Protein AF-0000000085142928 (afdb_homodimer)

Foldseek 3Di:
DKDWWWFWKLAFAPDHIFIAIKIGDAAAAQKFKWQWFKFWQDVLQVCVSNQNPHGPPGELETFLTWTFTCHDYPPQDPDDGGFIWQFALQQFPCDDPCNVVVLSLPGPVHDWGPDFMAGPVRHTHHYRSRWRRLISMTMTRSSRTAGAPDQDDSLSRQLLSNLRFQLLLQLLLQCPVQVAAAAFAEEEEDQALSRLSVQLSNVLRHHDAYEYEELDPVSQVLSVVRHHPHYHNCVVDPPLQVQCVSVVNFAGLEYEYAAAAQVSQVSSLNRHGQLHEYEYSHHHDPPGDHDDDVVSVVRRHHYYYYTDSSSDDCNPVSRVVSVCVVVVSGVSSSLAPEEDASRCSSVQSVVVVVSNHNIYMYGD/DKDWWWFWKLAFAPDHIFIAIKIGDAAAAQKFKWQWFKFWQDVLQVCVNNQNPHGPPGELETFLTWTFTCHYYPPDDPDDGGFIWQFALQQFPCPDPCNVVVLSLPGPVHDWGPDFMAGPVRHTHHYRSRWRRLMSMTMTRSSRTAGAPDQDDSLSRQLLSNLRFQLLLQLLLQCPVQVAAAQFAEEEEDQALSRLSVQLSNVLRHHDAYEYEELDPVSQVLSVVNHHPHYHNCVVDPVLQVQCVSVVNFAGLEYEYAAAAQVSQVSSLNRHGQLHEYEYSHHHDPPGDHDDDVVSVVRRHHYYYYTDSSSDDCNPVSRVVSVCVVVVSGVSSSLAPEEDASRCSSVVVVVVVVSNHNIYMYGD

InterPro domains:
  IPR002328 Alcohol dehydrogenase, zinc-type, conserved site [PS00059] (62-76)
  IPR011032 GroES-like superfamily [SSF50129] (3-189)
  IPR011032 GroES-like superfamily [SSF50129] (314-363)
  IPR013149 Alcohol dehydrogenase-like, C-terminal [PF00107] (193-322)
  IPR013154 Alcohol dehydrogenase-like, N-terminal [PF08240] (28-148)
  IPR017816 S-(hydroxymethyl)mycothiol dehydrogenase [TIGR03451] (5-364)
  IPR020843 Enoylreductase domain [SM00829] (17-364)
  IPR036291 NAD(P)-binding domain superfamily [SSF51735] (159-326)

Sequence (728 aa):
MSQKVRGVVAMAKDAPVTVETIVIPDPGPGEAVVDIKTCGVCHTDLHYQQGGIGDEYPYLLGHEATGVVSAIGEGVDHVMVGDTVILNWRAVCGECRACRKGEPKYCFNTHNATQKMTLEDGTELSPALGIGAFADKTLVHAKQCTKVDGVDTPEEQAAVGLLGCGIMAGIGAAINTGEVKLGESVAVIGCGGVGVAAIAGAKLAGATTIIAVDIDAKKLAKAEELGATHTVNSKDEDPVEAIRAATGGFGADVVIEAVGRPETYEQAFYARDLAGRVVLVGVPTPGMELKLPLLEVFGRGGALKSSWYGDCLPERDFPMLVDQYRLGRLPLDEFVTETIALDEVNEAFETMKSGDVLRSVVVLMSQKVRGVVAMAKDAPVTVETIVIPDPGPGEAVVDIKTCGVCHTDLHYQQGGIGDEYPYLLGHEATGVVSAIGEGVDHVMVGDTVILNWRAVCGECRACRKGEPKYCFNTHNATQKMTLEDGTELSPALGIGAFADKTLVHAKQCTKVDGVDTPEEQAAVGLLGCGIMAGIGAAINTGEVKLGESVAVIGCGGVGVAAIAGAKLAGATTIIAVDIDAKKLAKAEELGATHTVNSKDEDPVEAIRAATGGFGADVVIEAVGRPETYEQAFYARDLAGRVVLVGVPTPGMELKLPLLEVFGRGGALKSSWYGDCLPERDFPMLVDQYRLGRLPLDEFVTETIALDEVNEAFETMKSGDVLRSVVVL

Secondary structure (DSSP, 8-state):
--EEEEEEEE-STTPPPEEEEEEEPPP-TTEEEEEEEEEEE-HHHHHHHHTSS---PSEE---EEEEEEEEE-TT--S--TT-EEEE-S----SSSHHHHTT-GGG-------SS--EETTSPBPEEGGGT--SBSEEEEEGGGEEE--S--SHHHHHHHHGGGTHHHHHHHIIIIIS---TT-EEEEE--SHHHHHHHHHHHHTT-SEEEEEES-HHHHHHHHHHT-SEEEETTTS-HHHHHHHHTTTS-EEEEEE-S--HHHHHHHHHHEEEEEEEEE-SPPPTT-EEEEEHHHHHHH-SEEEE-SGGG--HHHHHHHHHHHHHTTSS-GGGGEEEEE-GGGHHHHHHHHHHT--SEEEEE-/--EEEEEEEE-STTPPPEEEEEEEPPP-TTEEEEEEEEEEE-HHHHHHHHTSS---PSEE---EEEEEEEEE-TT--S--TT-EEEE-S----SSSHHHHTT-GGG-------SS--EETTSPBPEEGGGT--SBSEEEEEGGGEEE--S--SHHHHHHHHGGGTHHHHHHHIIIIIS---TT-EEEEE--SHHHHHHHHHHHHTT-SEEEEEES-HHHHHHHHHHT-SEEEETTTS-HHHHHHHHTTTS-EEEEEE-S--HHHHHHHHHHEEEEEEEEE-SPPPTT-EEEEEHHHHHHH-SEEEE-SGGG--HHHHHHHHHHHHHTTSS-GGGGEEEEE-GGGHHHHHHHHHHT--SEEEEE-

pLDDT: mean 96.92, std 2.8, range [78.06, 98.94]

Organism: Micrococcus luteus (strain ATCC 4698 / DSM 20030 / JCM 1464 / CCM 169 / CCUG 5858 / IAM 1056 / NBRC 3333 / NCIMB 9278 / NCTC 2665 / VKM Ac-2230) (NCBI:txid465515)

Solvent-accessible surface area (backbone atoms only — not comparable to full-atom values): 34871 Å² total; per-residue (Å²): 119,65,42,79,38,53,27,32,30,24,66,40,71,68,39,78,61,42,76,38,61,29,35,39,61,63,45,48,75,42,14,22,27,30,39,32,37,19,22,31,62,51,72,66,45,53,33,50,29,56,42,71,77,51,83,62,60,30,27,26,30,27,47,15,18,15,27,30,30,69,40,69,15,53,90,53,74,92,67,52,69,69,40,40,24,34,32,41,64,64,11,60,64,70,69,47,71,38,28,70,70,70,39,49,49,65,38,81,64,40,56,47,39,87,72,66,41,20,36,81,88,61,51,61,43,34,38,34,76,46,39,16,36,40,22,52,49,31,59,24,19,41,65,20,49,35,68,49,79,93,64,84,46,70,66,49,32,50,22,58,7,34,51,28,40,57,40,28,24,12,22,18,30,23,45,56,57,54,50,53,45,71,63,34,31,36,32,31,38,29,45,51,49,39,19,33,24,21,37,34,22,32,43,62,41,37,34,67,45,28,34,34,29,30,74,47,67,68,37,41,54,51,28,41,73,47,46,27,70,41,72,42,49,49,76,79,42,61,54,39,61,51,44,11,60,76,41,82,63,57,17,19,46,29,17,36,25,39,64,31,44,53,70,56,45,51,40,31,64,69,17,20,20,83,49,15,32,32,27,38,56,22,71,40,54,86,88,43,58,33,77,45,51,38,39,54,53,47,73,39,34,29,32,46,30,24,29,61,61,4,52,44,41,58,82,64,47,49,46,54,50,50,52,37,32,74,72,69,65,39,72,45,58,75,42,55,62,43,76,39,47,74,86,40,52,63,58,48,58,55,46,53,71,69,62,82,49,60,22,45,28,30,53,100,118,66,41,81,39,52,27,32,30,22,64,39,71,68,40,78,62,42,78,39,61,28,33,39,60,63,46,47,75,43,15,22,27,29,39,31,38,19,23,32,61,51,71,67,45,54,33,50,31,55,42,71,76,51,82,62,60,29,27,26,30,26,46,14,18,15,26,31,29,69,40,66,15,54,89,53,74,92,67,51,70,67,40,40,24,35,31,41,63,64,10,59,64,70,70,48,70,36,28,70,72,69,40,48,48,64,38,81,64,40,56,50,39,86,72,67,40,18,36,80,89,60,51,62,42,34,39,34,77,45,39,16,36,41,22,52,48,30,59,24,21,41,64,20,49,33,67,50,78,94,64,83,45,72,66,49,33,47,24,58,6,36,51,27,41,56,42,29,23,12,23,18,29,23,44,56,59,53,50,52,44,70,64,35,32,36,31,30,38,29,46,51,49,37,21,34,24,22,37,34,21,31,41,63,39,37,34,66,45,28,34,35,30,30,72,47,68,69,39,41,53,52,30,42,76,46,46,27,70,40,71,41,49,50,77,78,42,63,56,38,62,52,44,11,59,77,42,82,62,56,17,19,45,30,16,38,26,40,63,32,44,52,71,56,44,52,40,32,64,69,19,22,19,82,49,18,32,33,27,37,56,22,70,40,54,86,87,43,59,34,75,45,52,40,40,55,54,48,72,37,34,30,32,45,31,23,28,60,61,3,52,45,40,59,83,64,48,50,45,54,51,51,51,37,32,75,73,68,65,39,73,46,58,73,42,55,63,44,76,41,48,74,85,40,53,65,59,48,55,56,45,52,72,69,62,82,50,59,22,44,28,31,53,100

Nearest PDB structures (foldseek):
  1cdo-assembly1_B  TM=9.249E-01  e=1.966E-36  Gadus morhua callarias
  7f3p-assembly1_D  TM=8.372E-01  e=2.432E-26  Thermoanaerobacter brockii
  1ped-assembly1_D  TM=8.287E-01  e=3.090E-25  Clostridium beijerinckii
  1ykf-assembly1_C  TM=8.178E-01  e=3.477E-24  Thermoanaerobacter brockii
  2dph-assembly1_A  TM=8.142E-01  e=4.157E-23  Pseudomonas putida

Structure (mmCIF, N/CA/C/O backbone):
data_AF-0000000085142928-model_v1
#
loop_
_entity.id
_entity.type
_entity.pdbx_description
1 polymer 'Zn-dependent alcohol dehydrogenase, class III'
#
loop_
_atom_site.group_PDB
_atom_site.id
_atom_site.type_symbol
_atom_site.label_atom_id
_atom_site.label_alt_id
_atom_site.label_comp_id
_atom_site.label_asym_id
_atom_site.label_entity_id
_atom_site.label_seq_id
_atom_site.pdbx_PDB_ins_code
_atom_site.Cartn_x
_atom_site.Cartn_y
_atom_site.Cartn_z
_atom_site.occupancy
_atom_site.B_iso_or_equiv
_atom_site.auth_seq_id
_atom_site.auth_comp_id
_atom_site.auth_asym_id
_atom_site.auth_atom_id
_atom_site.pdbx_PDB_model_num
ATOM 1 N N . MET A 1 1 ? -19.109 36.875 27.875 1 79.75 1 MET A N 1
ATOM 2 C CA . MET A 1 1 ? -19.094 38.062 27.016 1 79.75 1 MET A CA 1
ATOM 3 C C . MET A 1 1 ? -18.047 37.906 25.922 1 79.75 1 MET A C 1
ATOM 5 O O . MET A 1 1 ? -16.969 37.375 26.141 1 79.75 1 MET A O 1
ATOM 9 N N . SER A 1 2 ? -18.406 38.219 24.734 1 91.06 2 SER A N 1
ATOM 10 C CA . SER A 1 2 ? -17.484 38.156 23.609 1 91.06 2 SER A CA 1
ATOM 11 C C . SER A 1 2 ? -16.188 38.906 23.922 1 91.06 2 SER A C 1
ATOM 13 O O . SER A 1 2 ? -16.172 39.781 24.781 1 91.06 2 SER A O 1
ATOM 15 N N . GLN A 1 3 ? -15.133 38.406 23.359 1 97 3 GLN A N 1
ATOM 16 C CA . GLN A 1 3 ? -13.828 39.031 23.562 1 97 3 GLN A CA 1
ATOM 17 C C . GLN A 1 3 ? -13.281 39.594 22.25 1 97 3 GLN A C 1
ATOM 19 O O . GLN A 1 3 ? -13.555 39.062 21.172 1 97 3 GLN A O 1
ATOM 24 N N . LYS A 1 4 ? -12.594 40.781 22.438 1 98.31 4 LYS A N 1
ATOM 25 C CA . LYS A 1 4 ? -11.883 41.375 21.312 1 98.31 4 LYS A CA 1
ATOM 26 C C . LYS A 1 4 ? -10.383 41.125 21.406 1 98.31 4 LYS A C 1
ATOM 28 O O . LYS A 1 4 ? -9.766 41.406 22.438 1 98.31 4 LYS A O 1
ATOM 33 N N . VAL A 1 5 ? -9.828 40.562 20.344 1 98.44 5 VAL A N 1
ATOM 34 C CA . VAL A 1 5 ? -8.406 40.25 20.375 1 98.44 5 VAL A CA 1
ATOM 35 C C . VAL A 1 5 ? -7.789 40.531 19 1 98.44 5 VAL A C 1
ATOM 37 O O . VAL A 1 5 ? -8.508 40.781 18.031 1 98.44 5 VAL A O 1
ATOM 40 N N . ARG A 1 6 ? -6.402 40.5 18.906 1 98.5 6 ARG A N 1
ATOM 41 C CA . ARG A 1 6 ? -5.707 40.688 17.625 1 98.5 6 ARG A CA 1
ATOM 42 C C . ARG A 1 6 ? -5.695 39.375 16.844 1 98.5 6 ARG A C 1
ATOM 44 O O . ARG A 1 6 ? -5.555 38.281 17.406 1 98.5 6 ARG A O 1
ATOM 51 N N . GLY A 1 7 ? -5.91 39.469 15.578 1 98.69 7 GLY A N 1
ATOM 52 C CA . GLY A 1 7 ? -5.758 38.344 14.664 1 98.69 7 GLY A CA 1
ATOM 53 C C . GLY A 1 7 ? -5.234 38.75 13.305 1 98.69 7 GLY A C 1
ATOM 54 O O . GLY A 1 7 ? -5.461 39.875 12.859 1 98.69 7 GLY A O 1
ATOM 55 N N . VAL A 1 8 ? -4.508 37.875 12.672 1 98.81 8 VAL A N 1
ATOM 56 C CA . VAL A 1 8 ? -3.986 38.125 11.328 1 98.81 8 VAL A CA 1
ATOM 57 C C . VAL A 1 8 ? -5.004 37.688 10.289 1 98.81 8 VAL A C 1
ATOM 59 O O . VAL A 1 8 ? -5.34 36.5 10.211 1 98.81 8 VAL A O 1
ATOM 62 N N . VAL A 1 9 ? -5.438 38.562 9.445 1 98.81 9 VAL A N 1
ATOM 63 C CA . VAL A 1 9 ? -6.547 38.344 8.531 1 98.81 9 VAL A CA 1
ATOM 64 C C . VAL A 1 9 ? -6.105 38.625 7.098 1 98.81 9 VAL A C 1
ATOM 66 O O . VAL A 1 9 ? -5.457 39.625 6.832 1 98.81 9 VAL A O 1
ATOM 69 N N . ALA A 1 10 ? -6.289 37.656 6.219 1 98.69 10 ALA A N 1
ATOM 70 C CA . ALA A 1 10 ? -6.242 37.906 4.785 1 98.69 10 ALA A CA 1
ATOM 71 C C . ALA A 1 10 ? -7.582 38.438 4.277 1 98.69 10 ALA A C 1
ATOM 73 O O . ALA A 1 10 ? -8.539 37.688 4.125 1 98.69 10 ALA A O 1
ATOM 74 N N . MET A 1 11 ? -7.605 39.719 3.949 1 98.38 11 MET A N 1
ATOM 75 C CA . MET A 1 11 ? -8.859 40.406 3.635 1 98.38 11 MET A CA 1
ATOM 76 C C . MET A 1 11 ? -9.312 40.062 2.213 1 98.38 11 MET A C 1
ATOM 78 O O . MET A 1 11 ? -10.508 40.062 1.925 1 98.38 11 MET A O 1
ATOM 82 N N . ALA A 1 12 ? -8.359 39.875 1.344 1 97.94 12 ALA A N 1
ATOM 83 C CA . ALA A 1 12 ? -8.641 39.625 -0.065 1 97.94 12 ALA A CA 1
ATOM 84 C C . ALA A 1 12 ? -7.52 38.812 -0.699 1 97.94 12 ALA A C 1
ATOM 86 O O . ALA A 1 12 ? -6.398 38.75 -0.182 1 97.94 12 ALA A O 1
ATOM 87 N N . LYS A 1 13 ? -7.875 38.188 -1.769 1 97.75 13 LYS A N 1
ATOM 88 C CA . LYS A 1 13 ? -6.914 37.406 -2.516 1 97.75 13 LYS A CA 1
ATOM 89 C C . LYS A 1 13 ? -5.645 38.188 -2.807 1 97.75 13 LYS A C 1
ATOM 91 O O . LYS A 1 13 ? -5.711 39.344 -3.273 1 97.75 13 LYS A O 1
ATOM 96 N N . ASP A 1 14 ? -4.547 37.719 -2.523 1 96.88 14 ASP A N 1
ATOM 97 C CA . ASP A 1 14 ? -3.209 38.188 -2.844 1 96.88 14 ASP A CA 1
ATOM 98 C C . ASP A 1 14 ? -2.879 39.469 -2.062 1 96.88 14 ASP A C 1
ATOM 100 O O . ASP A 1 14 ? -1.793 40.031 -2.213 1 96.88 14 ASP A O 1
ATOM 104 N N . ALA A 1 15 ? -3.736 39.906 -1.214 1 97.38 15 ALA A N 1
ATOM 105 C CA . ALA A 1 15 ? -3.449 41.094 -0.4 1 97.38 15 ALA A CA 1
ATOM 106 C C . ALA A 1 15 ? -2.586 40.75 0.805 1 97.38 15 ALA A C 1
ATOM 108 O O . ALA A 1 15 ? -2.736 39.656 1.383 1 97.38 15 ALA A O 1
ATOM 109 N N . PRO A 1 16 ? -1.665 41.656 1.088 1 97.81 16 PRO A N 1
ATOM 110 C CA . PRO A 1 16 ? -0.949 41.406 2.342 1 97.81 16 PRO A CA 1
ATOM 111 C C . PRO A 1 16 ? -1.888 41.219 3.531 1 97.81 16 PRO A C 1
ATOM 113 O O . PRO A 1 16 ? -2.934 41.875 3.602 1 97.81 16 PRO A O 1
ATOM 116 N N . VAL A 1 17 ? -1.474 40.375 4.438 1 98.56 17 VAL A N 1
ATOM 117 C CA . VAL A 1 17 ? -2.312 40.156 5.609 1 98.56 17 VAL A CA 1
ATOM 118 C C . VAL A 1 17 ? -2.209 41.344 6.562 1 98.56 17 VAL A C 1
ATOM 120 O O . VAL A 1 17 ? -1.212 42.062 6.551 1 98.56 17 VAL A O 1
ATOM 123 N N . THR A 1 18 ? -3.213 41.562 7.32 1 98.56 18 THR A N 1
ATOM 124 C CA . THR A 1 18 ? -3.254 42.656 8.281 1 98.56 18 THR A CA 1
ATOM 125 C C . THR A 1 18 ? -3.625 42.125 9.672 1 98.56 18 THR A C 1
ATOM 127 O O . THR A 1 18 ? -4.273 41.094 9.797 1 98.56 18 THR A O 1
ATOM 130 N N . VAL A 1 19 ? -3.129 42.812 10.68 1 98.62 19 VAL A N 1
ATOM 131 C CA . VAL A 1 19 ? -3.582 42.531 12.047 1 98.62 19 VAL A CA 1
ATOM 132 C C . VAL A 1 19 ? -4.871 43.312 12.312 1 98.62 19 VAL A C 1
ATOM 134 O O . VAL A 1 19 ? -4.895 44.562 12.211 1 98.62 19 VAL A O 1
ATOM 137 N N . GLU A 1 20 ? -5.871 42.594 12.586 1 98.62 20 GLU A N 1
ATOM 138 C CA . GLU A 1 20 ? -7.18 43.188 12.852 1 98.62 20 GLU A CA 1
ATOM 139 C C . GLU A 1 20 ? -7.668 42.844 14.258 1 98.62 20 GLU A C 1
ATOM 141 O O . GLU A 1 20 ? -7.168 41.906 14.883 1 98.62 20 GLU A O 1
ATOM 146 N N . THR A 1 21 ? -8.586 43.688 14.695 1 98.69 21 THR A N 1
ATOM 147 C CA . THR A 1 21 ? -9.328 43.281 15.891 1 98.69 21 THR A CA 1
ATOM 148 C C . THR A 1 21 ? -10.469 42.344 15.539 1 98.69 21 THR A C 1
ATOM 150 O O . THR A 1 21 ? -11.336 42.688 14.727 1 98.69 21 THR A O 1
ATOM 153 N N . ILE A 1 22 ? -10.422 41.188 16.141 1 98.5 22 ILE A N 1
ATOM 154 C CA . ILE A 1 22 ? -11.477 40.219 15.852 1 98.5 22 ILE A CA 1
ATOM 155 C C . ILE A 1 22 ? -12.297 39.938 17.109 1 98.5 22 ILE A C 1
ATOM 15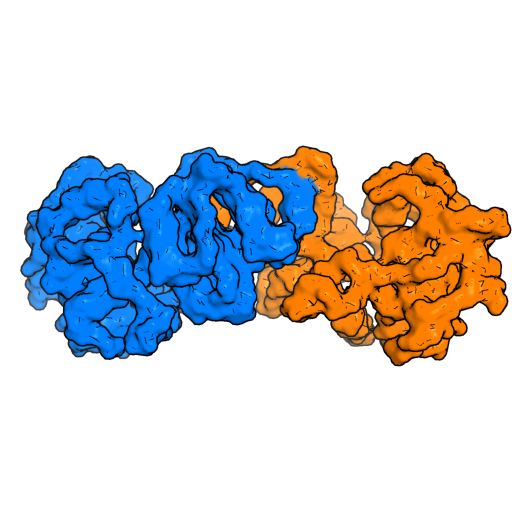7 O O . ILE A 1 22 ? -11.789 40.094 18.234 1 98.5 22 ILE A O 1
ATOM 161 N N . VAL A 1 23 ? -13.492 39.594 16.891 1 98.69 23 VAL A N 1
ATOM 162 C CA . VAL A 1 23 ? -14.422 39.312 17.984 1 98.69 23 VAL A CA 1
ATOM 163 C C . VAL A 1 23 ? -14.617 37.812 18.141 1 98.69 23 VAL A C 1
ATOM 165 O O . VAL A 1 23 ? -15.008 37.125 17.188 1 98.69 23 VAL A O 1
ATOM 168 N N . ILE A 1 24 ? -14.328 37.312 19.312 1 98.44 24 ILE A N 1
ATOM 169 C CA . ILE A 1 24 ? -14.492 35.906 19.641 1 98.44 24 ILE A CA 1
ATOM 170 C C . ILE A 1 24 ? -15.688 35.719 20.562 1 98.44 24 ILE A C 1
ATOM 172 O O . ILE A 1 24 ? -15.719 36.281 21.672 1 98.44 24 ILE A O 1
ATOM 176 N N . PRO A 1 25 ? -16.641 35.031 20.125 1 98.12 25 PRO A N 1
ATOM 177 C CA . PRO A 1 25 ? -17.781 34.781 21.016 1 98.12 25 PRO A CA 1
ATOM 178 C C . PRO A 1 25 ? -17.453 33.812 22.141 1 98.12 25 PRO A C 1
ATOM 180 O O . PRO A 1 25 ? -16.438 33.125 22.078 1 98.12 25 PRO A O 1
ATOM 183 N N . ASP A 1 26 ? -18.297 33.844 23.188 1 97.62 26 ASP A N 1
ATOM 184 C CA . ASP A 1 26 ? -18.234 32.75 24.156 1 97.62 26 ASP A CA 1
ATOM 185 C C . ASP A 1 26 ? -18.484 31.406 23.5 1 97.62 26 ASP A C 1
ATOM 187 O O . ASP A 1 26 ? -19.312 31.297 22.594 1 97.62 26 ASP A O 1
ATOM 191 N N . PRO A 1 27 ? -17.781 30.406 23.953 1 98.31 27 PRO A N 1
ATOM 192 C CA . PRO A 1 27 ? -17.969 29.094 23.297 1 98.31 27 PRO A CA 1
ATOM 193 C C . PRO A 1 27 ? -19.359 28.531 23.516 1 98.31 27 PRO A C 1
ATOM 195 O O . PRO A 1 27 ? -19.875 28.562 24.641 1 98.31 27 PRO A O 1
ATOM 198 N N . GLY A 1 28 ? -19.969 28.109 22.422 1 97.88 28 GLY A N 1
ATOM 199 C CA . GLY A 1 28 ? -21.219 27.375 22.484 1 97.88 28 GLY A CA 1
ATOM 200 C C . GLY A 1 28 ? -21.031 25.906 22.766 1 97.88 28 GLY A C 1
ATOM 201 O O . GLY A 1 28 ? -19.922 25.469 23.078 1 97.88 28 GLY A O 1
ATOM 202 N N . PRO A 1 29 ? -22.156 25.125 22.656 1 97.94 29 PRO A N 1
ATOM 203 C CA . PRO A 1 29 ? -22.062 23.672 22.859 1 97.94 29 PRO A CA 1
ATOM 204 C C . PRO A 1 29 ? -21 23.016 21.984 1 97.94 29 PRO A C 1
ATOM 206 O O . PRO A 1 29 ? -20.984 23.203 20.766 1 97.94 29 PRO A O 1
ATOM 209 N N . GLY A 1 30 ? -20.047 22.203 22.641 1 98.06 30 GLY A N 1
ATOM 210 C CA . GLY A 1 30 ? -19.031 21.469 21.922 1 98.06 30 GLY A CA 1
ATOM 211 C C . GLY A 1 30 ? -17.859 22.328 21.484 1 98.06 30 GLY A C 1
ATOM 212 O O . GLY A 1 30 ? -16.953 21.844 20.812 1 98.06 30 GLY A O 1
ATOM 213 N N . GLU A 1 31 ? -17.781 23.562 21.922 1 98.62 31 GLU A N 1
ATOM 214 C CA . GLU A 1 31 ? -16.75 24.5 21.469 1 98.62 31 GLU A CA 1
ATOM 215 C C . GLU A 1 31 ? -15.797 24.875 22.609 1 98.62 31 GLU A C 1
ATOM 217 O O . GLU A 1 31 ? -16.094 24.625 23.781 1 98.62 31 GLU A O 1
ATOM 222 N N . ALA A 1 32 ? -14.688 25.406 22.266 1 98.75 32 ALA A N 1
ATOM 223 C CA . ALA A 1 32 ? -13.688 25.875 23.219 1 98.75 32 ALA A CA 1
ATOM 224 C C . ALA A 1 32 ? -13 27.141 22.719 1 98.75 32 ALA A C 1
ATOM 226 O O . ALA A 1 32 ? -12.812 27.312 21.516 1 98.75 32 ALA A O 1
ATOM 227 N N . VAL A 1 33 ? -12.719 27.984 23.609 1 98.81 33 VAL A N 1
ATOM 228 C CA . VAL A 1 33 ? -11.844 29.125 23.328 1 98.81 33 VAL A CA 1
ATOM 229 C C . VAL A 1 33 ? -10.438 28.828 23.859 1 98.81 33 VAL A C 1
ATOM 231 O O . VAL A 1 33 ? -10.289 28.359 25 1 98.81 33 VAL A O 1
ATOM 234 N N . VAL A 1 34 ? -9.492 29.016 23.078 1 98.81 34 VAL A N 1
ATOM 235 C CA . VAL A 1 34 ? -8.109 28.703 23.422 1 98.81 34 VAL A CA 1
ATOM 236 C C . VAL A 1 34 ? -7.262 29.969 23.359 1 98.81 34 VAL A C 1
ATOM 238 O O . VAL A 1 34 ? -7.301 30.703 22.375 1 98.81 34 VAL A O 1
ATOM 241 N N . ASP A 1 35 ? -6.527 30.297 24.438 1 98.75 35 ASP A N 1
ATOM 242 C CA . ASP A 1 35 ? -5.488 31.328 24.406 1 98.75 35 ASP A CA 1
ATOM 243 C C . ASP A 1 35 ? -4.246 30.828 23.672 1 98.75 35 ASP A C 1
ATOM 245 O O . ASP A 1 35 ? -3.516 29.984 24.188 1 98.75 35 ASP A O 1
ATOM 249 N N . ILE A 1 36 ? -4.012 31.406 22.531 1 98.81 36 ILE A N 1
ATOM 250 C CA . ILE A 1 36 ? -2.914 30.906 21.703 1 98.81 36 ILE A CA 1
ATOM 251 C C . ILE A 1 36 ? -1.58 31.359 22.281 1 98.81 36 ILE A C 1
ATOM 253 O O . ILE A 1 36 ? -1.434 32.531 22.688 1 98.81 36 ILE A O 1
ATOM 257 N N . LYS A 1 37 ? -0.662 30.438 22.391 1 98.56 37 LYS A N 1
ATOM 258 C CA . LYS A 1 37 ? 0.685 30.766 22.859 1 98.56 37 LYS A CA 1
ATOM 259 C C . LYS A 1 37 ? 1.658 30.875 21.688 1 98.56 37 LYS A C 1
ATOM 261 O O . LYS A 1 37 ? 2.473 31.797 21.641 1 98.56 37 LYS A O 1
ATOM 266 N N . THR A 1 38 ? 1.598 29.922 20.844 1 98.5 38 THR A N 1
ATOM 267 C CA . THR A 1 38 ? 2.451 29.891 19.656 1 98.5 38 THR A CA 1
ATOM 268 C C . THR A 1 38 ? 1.69 29.359 18.453 1 98.5 38 THR A C 1
ATOM 270 O O . THR A 1 38 ? 0.699 28.641 18.609 1 98.5 38 THR A O 1
ATOM 273 N N . CYS A 1 39 ? 2.084 29.734 17.234 1 98.56 39 CYS A N 1
ATOM 274 C CA . CYS A 1 39 ? 1.518 29.219 16 1 98.56 39 CYS A CA 1
ATOM 275 C C . CYS A 1 39 ? 2.547 29.234 14.875 1 98.56 39 CYS A C 1
ATOM 277 O O . CYS A 1 39 ? 3.084 30.297 14.547 1 98.56 39 CYS A O 1
ATOM 279 N N . GLY A 1 40 ? 2.756 28.078 14.32 1 97.81 40 GLY A N 1
ATOM 280 C CA . GLY A 1 40 ? 3.688 28 13.211 1 97.81 40 GLY A CA 1
ATOM 281 C C . GLY A 1 40 ? 3.135 28.594 11.922 1 97.81 40 GLY A C 1
ATOM 282 O O . GLY A 1 40 ? 1.924 28.578 11.695 1 97.81 40 GLY A O 1
ATOM 283 N N . VAL A 1 41 ? 4.035 29.172 11.148 1 97.06 41 VAL A N 1
ATOM 284 C CA . VAL A 1 41 ? 3.672 29.672 9.828 1 97.06 41 VAL A CA 1
ATOM 285 C C . VAL A 1 41 ? 3.867 28.578 8.781 1 97.06 41 VAL A C 1
ATOM 287 O O . VAL A 1 41 ? 4.977 28.078 8.602 1 97.06 41 VAL A O 1
ATOM 290 N N . CYS A 1 42 ? 2.82 28.203 8.125 1 94.5 42 CYS A N 1
ATOM 291 C CA . CYS A 1 42 ? 2.816 27.094 7.18 1 94.5 42 CYS A CA 1
ATOM 292 C C . CYS A 1 42 ? 2.535 27.578 5.762 1 94.5 42 CYS A C 1
ATOM 294 O O . CYS A 1 42 ? 1.896 28.625 5.574 1 94.5 42 CYS A O 1
ATOM 296 N N . HIS A 1 43 ? 3.02 26.859 4.758 1 92.19 43 HIS A N 1
ATOM 297 C CA . HIS A 1 43 ? 2.723 27.188 3.367 1 92.19 43 HIS A CA 1
ATOM 298 C C . HIS A 1 43 ? 1.22 27.188 3.111 1 92.19 43 HIS A C 1
ATOM 300 O O . HIS A 1 43 ? 0.731 27.953 2.27 1 92.19 43 HIS A O 1
ATOM 306 N N . THR A 1 44 ? 0.515 26.391 3.809 1 93.31 44 THR A N 1
ATOM 307 C CA . THR A 1 44 ? -0.94 26.359 3.711 1 93.31 44 THR A CA 1
ATOM 308 C C . THR A 1 44 ? -1.532 27.734 3.994 1 93.31 44 THR A C 1
ATOM 310 O O . THR A 1 44 ? -2.5 28.156 3.35 1 93.31 44 THR A O 1
ATOM 313 N N . ASP A 1 45 ? -1.002 28.484 4.93 1 96.38 45 ASP A N 1
ATOM 314 C CA . ASP A 1 45 ? -1.463 29.844 5.219 1 96.38 45 ASP A CA 1
ATOM 315 C C . ASP A 1 45 ? -1.262 30.75 4.02 1 96.38 45 ASP A C 1
ATOM 317 O O . ASP A 1 45 ? -2.133 31.562 3.697 1 96.38 45 ASP A O 1
ATOM 321 N N . LEU A 1 46 ? -0.099 30.609 3.439 1 94.81 46 LEU A N 1
ATOM 322 C CA . LEU A 1 46 ? 0.183 31.391 2.246 1 94.81 46 LEU A CA 1
ATOM 323 C C . LEU A 1 46 ? -0.796 31.062 1.127 1 94.81 46 LEU A C 1
ATOM 325 O O . LEU A 1 46 ? -1.263 31.953 0.414 1 94.81 46 LEU A O 1
ATOM 329 N N . HIS A 1 47 ? -1.131 29.781 0.962 1 94.06 47 HIS A N 1
ATOM 330 C CA . HIS A 1 47 ? -2.078 29.359 -0.062 1 94.06 47 HIS A CA 1
ATOM 331 C C . HIS A 1 47 ? -3.459 29.969 0.184 1 94.06 47 HIS A C 1
ATOM 333 O O . HIS A 1 47 ? -4.168 30.312 -0.763 1 94.06 47 HIS A O 1
ATOM 339 N N . TYR A 1 48 ? -3.854 30.031 1.438 1 95.81 48 TYR A N 1
ATOM 340 C CA . TYR A 1 48 ? -5.098 30.719 1.761 1 95.81 48 TYR A CA 1
ATOM 341 C C . TYR A 1 48 ? -5.039 32.188 1.321 1 95.81 48 TYR A C 1
ATOM 343 O O . TYR A 1 48 ? -5.965 32.688 0.675 1 95.81 48 TYR A O 1
ATOM 351 N N . GLN A 1 49 ? -3.951 32.781 1.674 1 96.94 49 GLN A N 1
ATOM 352 C CA . GLN A 1 49 ? -3.785 34.188 1.343 1 96.94 49 GLN A CA 1
ATOM 353 C C . GLN A 1 49 ? -3.838 34.438 -0.166 1 96.94 49 GLN A C 1
ATOM 355 O O . GLN A 1 49 ? -4.406 35.406 -0.635 1 96.94 49 GLN A O 1
ATOM 360 N N . GLN A 1 50 ? -3.375 33.5 -0.895 1 95.94 50 GLN A N 1
ATOM 361 C CA . GLN A 1 50 ? -3.238 33.625 -2.34 1 95.94 50 GLN A CA 1
ATOM 362 C C . GLN A 1 50 ? -4.492 33.156 -3.062 1 95.94 50 GLN A C 1
ATOM 364 O O . GLN A 1 50 ? -4.594 33.25 -4.285 1 95.94 50 GLN A O 1
ATOM 369 N N . GLY A 1 51 ? -5.402 32.594 -2.371 1 93.81 51 GLY A N 1
ATOM 370 C CA . GLY A 1 51 ? -6.637 32.094 -2.977 1 93.81 51 GLY A CA 1
ATOM 371 C C . GLY A 1 51 ? -6.504 30.719 -3.578 1 93.81 51 GLY A C 1
ATOM 372 O O . GLY A 1 51 ? -7.266 30.344 -4.473 1 93.81 51 GLY A O 1
ATOM 373 N N . GLY A 1 52 ? -5.574 29.984 -3.188 1 89.44 52 GLY A N 1
ATOM 374 C CA . GLY A 1 52 ? -5.344 28.641 -3.701 1 89.44 52 GLY A CA 1
ATOM 375 C C . GLY A 1 52 ? -6.199 27.594 -3.027 1 89.44 52 GLY A C 1
ATOM 376 O O . GLY A 1 52 ? -6.285 26.453 -3.5 1 89.44 52 GLY A O 1
ATOM 377 N N . ILE A 1 53 ? -6.82 27.719 -1.965 1 88.62 53 ILE A N 1
ATOM 378 C CA . ILE A 1 53 ? -7.609 26.75 -1.221 1 88.62 53 ILE A CA 1
ATOM 379 C C . ILE A 1 53 ? -9.094 27.078 -1.358 1 88.62 53 ILE A C 1
ATOM 381 O O . ILE A 1 53 ? -9.914 26.188 -1.586 1 88.62 53 ILE A O 1
ATOM 385 N N . GLY A 1 54 ? -9.5 28.344 -1.337 1 91.12 54 GLY A N 1
ATOM 386 C CA . GLY A 1 54 ? -10.867 28.844 -1.425 1 91.12 54 GLY A CA 1
ATOM 387 C C . GLY A 1 54 ? -10.953 30.344 -1.636 1 91.12 54 GLY A C 1
ATOM 388 O O . GLY A 1 54 ? -9.938 31 -1.812 1 91.12 54 GLY A O 1
ATOM 389 N N . ASP A 1 55 ? -12.227 30.766 -1.607 1 95 55 ASP A N 1
ATOM 390 C CA . ASP A 1 55 ? -12.438 32.188 -1.854 1 95 55 ASP A CA 1
ATOM 391 C C . ASP A 1 55 ? -13.312 32.812 -0.769 1 95 55 ASP A C 1
ATOM 393 O O . ASP A 1 55 ? -13.961 33.812 -0.999 1 95 55 ASP A O 1
ATOM 397 N N . GLU A 1 56 ? -13.258 32.188 0.381 1 97.25 56 GLU A N 1
ATOM 398 C CA . GLU A 1 56 ? -14.125 32.656 1.467 1 97.25 56 GLU A CA 1
ATOM 399 C C . GLU A 1 56 ? -13.438 33.719 2.305 1 97.25 56 GLU A C 1
ATOM 401 O O . GLU A 1 56 ? -13.391 33.625 3.533 1 97.25 56 GLU A O 1
ATOM 406 N N . TYR A 1 57 ? -12.914 34.719 1.626 1 97.88 57 TYR A N 1
ATOM 407 C CA . TYR A 1 57 ? -12.344 35.844 2.34 1 97.88 57 TYR A CA 1
ATOM 408 C C . TYR A 1 57 ? -13.414 36.594 3.137 1 97.88 57 TYR A C 1
ATOM 410 O O . TYR A 1 57 ? -14.578 36.625 2.736 1 97.88 57 TYR A O 1
ATOM 418 N N . PRO A 1 58 ? -13.031 37.25 4.289 1 98.5 58 PRO A N 1
ATOM 419 C CA . PRO A 1 58 ? -11.688 37.281 4.867 1 98.5 58 PRO A CA 1
ATOM 420 C C . PRO A 1 58 ? -11.32 36.031 5.621 1 98.5 58 PRO A C 1
ATOM 422 O O . PRO A 1 58 ? -12.156 35.438 6.316 1 98.5 58 PRO A O 1
ATOM 425 N N . TYR A 1 59 ? -10.07 35.562 5.48 1 98.75 59 TYR A N 1
ATOM 426 C CA . TYR A 1 59 ? -9.562 34.375 6.191 1 98.75 59 TYR A CA 1
ATOM 427 C C . TYR A 1 59 ? -8.828 34.781 7.465 1 98.75 59 TYR A C 1
ATOM 429 O O . TYR A 1 59 ? -8.008 35.719 7.445 1 98.75 59 TYR A O 1
ATOM 437 N N . LEU A 1 60 ? -9.188 34.219 8.625 1 98.75 60 LEU A N 1
ATOM 438 C CA . LEU A 1 60 ? -8.32 34.219 9.797 1 98.75 60 LEU A CA 1
ATOM 439 C C . LEU A 1 60 ? -7.27 33.125 9.695 1 98.75 60 LEU A C 1
ATOM 441 O O . LEU A 1 60 ? -7.602 31.922 9.789 1 98.75 60 LEU A O 1
ATOM 445 N N . LEU A 1 61 ? -5.98 33.438 9.578 1 98.5 61 LEU A N 1
ATOM 446 C CA . LEU A 1 61 ? -4.941 32.469 9.219 1 98.5 61 LEU A CA 1
ATOM 447 C C . LEU A 1 61 ? -4.309 31.859 10.469 1 98.5 61 LEU A C 1
ATOM 449 O O . LEU A 1 61 ? -4.621 32.281 11.586 1 98.5 61 LEU A O 1
ATOM 453 N N . GLY A 1 62 ? -3.484 30.812 10.227 1 98.19 62 GLY A N 1
ATOM 454 C CA . GLY A 1 62 ? -2.791 30.094 11.281 1 98.19 62 GLY A CA 1
ATOM 455 C C . GLY A 1 62 ? -3.496 28.812 11.688 1 98.19 62 GLY A C 1
ATOM 456 O O . GLY A 1 62 ? -4.711 28.797 11.898 1 98.19 62 GLY A O 1
ATOM 457 N N . HIS A 1 63 ? -2.686 27.703 11.781 1 97.81 63 HIS A N 1
ATOM 458 C CA . HIS A 1 63 ? -3.367 26.453 12.133 1 97.81 63 HIS A CA 1
ATOM 459 C C . HIS A 1 63 ? -2.426 25.5 12.852 1 97.81 63 HIS A C 1
ATOM 461 O O . HIS A 1 63 ? -2.85 24.438 13.305 1 97.81 63 HIS A O 1
ATOM 467 N N . GLU A 1 64 ? -1.163 25.766 13.016 1 97.56 64 GLU A N 1
ATOM 468 C CA . GLU A 1 64 ? -0.19 24.984 13.773 1 97.56 64 GLU A CA 1
ATOM 469 C C . GLU A 1 64 ? 0.047 25.594 15.148 1 97.56 64 GLU A C 1
ATOM 471 O O . GLU A 1 64 ? 1.084 26.203 15.398 1 97.56 64 GLU A O 1
ATOM 476 N N . ALA A 1 65 ? -0.812 25.25 16.125 1 98.31 65 ALA A N 1
ATOM 477 C CA . ALA A 1 65 ? -0.801 26.109 17.297 1 98.31 65 ALA A CA 1
ATOM 478 C C . ALA A 1 65 ? -0.786 25.297 18.578 1 98.31 65 ALA A C 1
ATOM 480 O O . ALA A 1 65 ? -1.305 24.172 18.609 1 98.31 65 ALA A O 1
ATOM 481 N N . THR A 1 66 ? -0.143 25.875 19.547 1 98.5 66 THR A N 1
ATOM 482 C CA . THR A 1 66 ? -0.313 25.484 20.938 1 98.5 66 THR A CA 1
ATOM 483 C C . THR A 1 66 ? -1.019 26.594 21.719 1 98.5 66 THR A C 1
ATOM 485 O O . THR A 1 66 ? -0.858 27.781 21.422 1 98.5 66 THR A O 1
ATOM 488 N N . GLY A 1 67 ? -1.738 26.188 22.672 1 98.5 67 GLY A N 1
ATOM 489 C CA . GLY A 1 67 ? -2.42 27.156 23.516 1 98.5 67 GLY A CA 1
ATOM 490 C C . GLY A 1 67 ? -2.963 26.547 24.797 1 98.5 67 GLY A C 1
ATOM 491 O O . GLY A 1 67 ? -2.688 25.391 25.109 1 98.5 67 GLY A O 1
ATOM 492 N N . VAL A 1 68 ? -3.617 27.406 25.531 1 98.5 68 VAL A N 1
ATOM 493 C CA . VAL A 1 68 ? -4.258 27 26.781 1 98.5 68 VAL A CA 1
ATOM 494 C C . VAL A 1 68 ? -5.762 27.25 26.688 1 98.5 68 VAL A C 1
ATOM 496 O O . VAL A 1 68 ? -6.207 28.328 26.328 1 98.5 68 VAL A O 1
ATOM 499 N N . VAL A 1 69 ? -6.531 26.172 27.016 1 98.69 69 VAL A N 1
ATOM 500 C CA . VAL A 1 69 ? -7.984 26.312 27 1 98.69 69 VAL A CA 1
ATOM 501 C C . VAL A 1 69 ? -8.422 27.344 28.031 1 98.69 69 VAL A C 1
ATOM 503 O O . VAL A 1 69 ? -8.062 27.25 29.219 1 98.69 69 VAL A O 1
ATOM 506 N N . SER A 1 70 ? -9.18 28.328 27.609 1 98.38 70 SER A N 1
ATOM 507 C CA . SER A 1 70 ? -9.555 29.375 28.547 1 98.38 70 SER A CA 1
ATOM 508 C C . SER A 1 70 ? -11.055 29.359 28.812 1 98.38 70 SER A C 1
ATOM 510 O O . SER A 1 70 ? -11.523 29.938 29.812 1 98.38 70 SER A O 1
ATOM 512 N N . ALA A 1 71 ? -11.828 28.797 27.906 1 98.44 71 ALA A N 1
ATOM 513 C CA . ALA A 1 71 ? -13.266 28.609 28.109 1 98.44 71 ALA A CA 1
ATOM 514 C C . ALA A 1 71 ? -13.766 27.391 27.328 1 98.44 71 ALA A C 1
ATOM 516 O O . ALA A 1 71 ? -13.227 27.062 26.281 1 98.44 71 ALA A O 1
ATOM 517 N N . ILE A 1 72 ? -14.805 26.719 27.875 1 98.38 72 ILE A N 1
ATOM 518 C CA . ILE A 1 72 ? -15.414 25.578 27.203 1 98.38 72 ILE A CA 1
ATOM 519 C C . ILE A 1 72 ? -16.938 25.719 27.203 1 98.38 72 ILE A C 1
ATOM 521 O O . ILE A 1 72 ? -17.5 26.359 28.094 1 98.38 72 ILE A O 1
ATOM 525 N N . GLY A 1 73 ? -17.484 25.25 26.141 1 98 73 GLY A N 1
ATOM 526 C CA . GLY A 1 73 ? -18.938 25.25 26.062 1 98 73 GLY A CA 1
ATOM 527 C C . GLY A 1 73 ? -19.578 24.016 26.656 1 98 73 GLY A C 1
ATOM 528 O O . GLY A 1 73 ? -18.891 23.156 27.219 1 98 73 GLY A O 1
ATOM 529 N N . GLU A 1 74 ? -20.922 23.984 26.516 1 97.56 74 GLU A N 1
ATOM 530 C CA . GLU A 1 74 ? -21.703 22.875 27.031 1 97.56 74 GLU A CA 1
ATOM 531 C C . GLU A 1 74 ? -21.312 21.562 26.391 1 97.56 74 GLU A C 1
ATOM 533 O O . GLU A 1 74 ? -21.078 21.5 25.172 1 97.56 74 GLU A O 1
ATOM 538 N N . GLY A 1 75 ? -21.219 20.5 27.172 1 96.94 75 GLY A N 1
ATOM 539 C CA . GLY A 1 75 ? -21.031 19.156 26.656 1 96.94 75 GLY A CA 1
ATOM 540 C C . GLY A 1 75 ? -19.562 18.812 26.422 1 96.94 75 GLY A C 1
ATOM 541 O O . GLY A 1 75 ? -19.25 17.688 26.016 1 96.94 75 GLY A O 1
ATOM 542 N N . VAL A 1 76 ? -18.609 19.719 26.641 1 97.62 76 VAL A N 1
ATOM 543 C CA . VAL A 1 76 ? -17.188 19.469 26.438 1 97.62 76 VAL A CA 1
ATOM 544 C C . VAL A 1 76 ? -16.609 18.812 27.688 1 97.62 76 VAL A C 1
ATOM 546 O O . VAL A 1 76 ? -16.703 19.359 28.797 1 97.62 76 VAL A O 1
ATOM 549 N N . ASP A 1 77 ? -16.047 17.578 27.516 1 94.69 77 ASP A N 1
ATOM 550 C CA . ASP A 1 77 ? -15.555 16.875 28.703 1 94.69 77 ASP A CA 1
ATOM 551 C C . ASP A 1 77 ? -14.148 16.328 28.469 1 94.69 77 ASP A C 1
ATOM 553 O O . ASP A 1 77 ? -13.484 15.883 29.406 1 94.69 77 ASP A O 1
ATOM 557 N N . HIS A 1 78 ? -13.68 16.328 27.281 1 93.31 78 HIS A N 1
ATOM 558 C CA . HIS A 1 78 ? -12.391 15.703 27.031 1 93.31 78 HIS A CA 1
ATOM 559 C C . HIS A 1 78 ? -11.25 16.688 27.25 1 93.31 78 HIS A C 1
ATOM 561 O O . HIS A 1 78 ? -10.086 16.281 27.344 1 93.31 78 HIS A O 1
ATOM 567 N N . VAL A 1 79 ? -11.516 18.078 27.359 1 97.56 79 VAL A N 1
ATOM 568 C CA . VAL A 1 79 ? -10.547 19.094 27.781 1 97.56 79 VAL A CA 1
ATOM 569 C C . VAL A 1 79 ? -11.18 20 28.828 1 97.56 79 VAL A C 1
ATOM 571 O O . VAL A 1 79 ? -12.406 20.078 28.953 1 97.56 79 VAL A O 1
ATOM 574 N N . MET A 1 80 ? -10.367 20.672 29.594 1 97.75 80 MET A N 1
ATOM 575 C CA . MET A 1 80 ? -10.836 21.625 30.594 1 97.75 80 MET A CA 1
ATOM 576 C C . MET A 1 80 ? -10.031 22.922 30.547 1 97.75 80 MET A C 1
ATOM 578 O O . MET A 1 80 ? -8.938 22.953 29.984 1 97.75 80 MET A O 1
ATOM 582 N N . VAL A 1 81 ? -10.625 23.938 31.156 1 98.38 81 VAL A N 1
ATOM 583 C CA . VAL A 1 81 ? -9.938 25.219 31.25 1 98.38 81 VAL A CA 1
ATOM 584 C C . VAL A 1 81 ? -8.586 25.031 31.938 1 98.38 81 VAL A C 1
ATOM 586 O O . VAL A 1 81 ? -8.492 24.375 32.969 1 98.38 81 VAL A O 1
ATOM 589 N N . GLY A 1 82 ? -7.535 25.531 31.328 1 98.19 82 GLY A N 1
ATOM 590 C CA . GLY A 1 82 ? -6.195 25.406 31.875 1 98.19 82 GLY A CA 1
ATOM 591 C C . GLY A 1 82 ? -5.355 24.359 31.172 1 98.19 82 GLY A C 1
ATOM 592 O O . GLY A 1 82 ? -4.129 24.344 31.312 1 98.19 82 GLY A O 1
ATOM 593 N N . ASP A 1 83 ? -5.992 23.469 30.438 1 98.12 83 ASP A N 1
ATOM 594 C CA . ASP A 1 83 ? -5.262 22.438 29.703 1 98.12 83 ASP A CA 1
ATOM 595 C C . ASP A 1 83 ? -4.402 23.047 28.594 1 98.12 83 ASP A C 1
ATOM 597 O O . ASP A 1 83 ? -4.848 23.953 27.891 1 98.12 83 ASP A O 1
ATOM 601 N N . THR A 1 84 ? -3.129 22.594 28.484 1 98.38 84 THR A N 1
ATOM 602 C CA . THR A 1 84 ? -2.312 22.875 27.312 1 98.38 84 THR A CA 1
ATOM 603 C C . THR A 1 84 ? -2.705 21.969 26.156 1 98.38 84 THR A C 1
ATOM 605 O O . THR A 1 84 ? -2.811 20.75 26.312 1 98.38 84 THR A O 1
ATOM 608 N N . VAL A 1 85 ? -2.969 22.562 24.984 1 98.75 85 VAL A N 1
ATOM 609 C CA . VAL A 1 85 ? -3.463 21.781 23.844 1 98.75 85 VAL A CA 1
ATOM 610 C C . VAL A 1 85 ? -2.67 22.125 22.594 1 98.75 85 VAL A C 1
ATOM 612 O O . VAL A 1 85 ? -2.146 23.234 22.469 1 98.75 85 VAL A O 1
ATOM 615 N N . ILE A 1 86 ? -2.438 21.156 21.75 1 98.81 86 ILE A N 1
ATOM 616 C CA . ILE A 1 86 ? -2.09 21.375 20.344 1 98.81 86 ILE A CA 1
ATOM 617 C C . ILE A 1 86 ? -3.355 21.375 19.484 1 98.81 86 ILE A C 1
ATOM 619 O O . ILE A 1 86 ? -4.176 20.453 19.594 1 98.81 86 ILE A O 1
ATOM 623 N N . LEU A 1 87 ? -3.586 22.406 18.703 1 98.69 87 LEU A N 1
ATOM 624 C CA . LEU A 1 87 ? -4.766 22.453 17.844 1 98.69 87 LEU A CA 1
ATOM 625 C C . LEU A 1 87 ? -4.566 21.594 16.594 1 98.69 87 LEU A C 1
ATOM 627 O O . LEU A 1 87 ? -3.469 21.547 16.047 1 98.69 87 LEU A O 1
ATOM 631 N N . ASN A 1 88 ? -5.617 20.844 16.25 1 97.69 88 ASN A N 1
ATOM 632 C CA . ASN A 1 88 ? -5.59 19.953 15.078 1 97.69 88 ASN A CA 1
ATOM 633 C C . ASN A 1 88 ? -6.793 20.203 14.172 1 97.69 88 ASN A C 1
ATOM 635 O O . ASN A 1 88 ? -7.801 20.766 14.602 1 97.69 88 ASN A O 1
ATOM 639 N N . TRP A 1 89 ? -6.727 19.875 12.977 1 93.88 89 TRP A N 1
ATOM 640 C CA . TRP A 1 89 ? -7.855 20.125 12.086 1 93.88 89 TRP A CA 1
ATOM 641 C C . TRP A 1 89 ? -8.625 18.844 11.812 1 93.88 89 TRP A C 1
ATOM 643 O O . TRP A 1 89 ? -9.438 18.781 10.883 1 93.88 89 TRP A O 1
ATOM 653 N N . ARG A 1 90 ? -8.344 17.781 12.57 1 94.44 90 ARG A N 1
ATOM 654 C CA . ARG A 1 90 ? -9.047 16.5 12.438 1 94.44 90 ARG A CA 1
ATOM 655 C C . ARG A 1 90 ? -9.883 16.219 13.68 1 94.44 90 ARG A C 1
ATOM 657 O O . ARG A 1 90 ? -9.594 15.266 14.422 1 94.44 90 ARG A O 1
ATOM 664 N N . ALA A 1 91 ? -10.945 16.922 13.859 1 96 91 ALA A N 1
ATOM 665 C CA . ALA A 1 91 ? -11.961 16.594 14.852 1 96 91 ALA A CA 1
ATOM 666 C C . ALA A 1 91 ? -12.938 15.555 14.312 1 96 91 ALA A C 1
ATOM 668 O O . ALA A 1 91 ? -13.969 15.906 13.727 1 96 91 ALA A O 1
ATOM 669 N N . VAL A 1 92 ? -12.648 14.297 14.562 1 96.25 92 VAL A N 1
ATOM 670 C CA . VAL A 1 92 ? -13.328 13.18 13.906 1 96.25 92 VAL A CA 1
ATOM 671 C C . VAL A 1 92 ? -14.805 13.164 14.305 1 96.25 92 VAL A C 1
ATOM 673 O O . VAL A 1 92 ? -15.148 13.477 15.445 1 96.25 92 VAL A O 1
ATOM 676 N N . CYS A 1 93 ? -15.68 12.711 13.445 1 95.56 93 CYS A N 1
ATOM 677 C CA . CYS A 1 93 ? -17.125 12.789 13.633 1 95.56 93 CYS A CA 1
ATOM 678 C C . CYS A 1 93 ? -17.641 11.578 14.406 1 95.56 93 CYS A C 1
ATOM 680 O O . CYS A 1 93 ? -18.672 11.664 15.086 1 95.56 93 CYS A O 1
ATOM 682 N N . GLY A 1 94 ? -16.984 10.484 14.219 1 94.62 94 GLY A N 1
ATOM 683 C CA . GLY A 1 94 ? -17.375 9.266 14.914 1 94.62 94 GLY A CA 1
ATOM 684 C C . GLY A 1 94 ? -18.5 8.508 14.219 1 94.62 94 GLY A C 1
ATOM 685 O O . GLY A 1 94 ? -18.875 7.418 14.648 1 94.62 94 GLY A O 1
ATOM 686 N N . GLU A 1 95 ? -19 9.07 13.055 1 94.19 95 GLU A N 1
ATOM 687 C CA . GLU A 1 95 ? -20.203 8.469 12.5 1 94.19 95 GLU A CA 1
ATOM 688 C C . GLU A 1 95 ? -20.047 8.156 11.016 1 94.19 95 GLU A C 1
ATOM 690 O O . GLU A 1 95 ? -20.812 7.391 10.445 1 94.19 95 GLU A O 1
ATOM 695 N N . CYS A 1 96 ? -19.062 8.742 10.43 1 93.44 96 CYS A N 1
ATOM 696 C CA . CYS A 1 96 ? -18.891 8.523 8.992 1 93.44 96 CYS A CA 1
ATOM 697 C C . CYS A 1 96 ? -18.391 7.109 8.719 1 93.44 96 CYS A C 1
ATOM 699 O O . CYS A 1 96 ? -18.109 6.352 9.648 1 93.44 96 CYS A O 1
ATOM 701 N N . ARG A 1 97 ? -18.328 6.785 7.48 1 91 97 ARG A N 1
ATOM 702 C CA . ARG A 1 97 ? -17.938 5.445 7.051 1 91 97 ARG A CA 1
ATOM 703 C C . ARG A 1 97 ? -16.547 5.082 7.582 1 91 97 ARG A C 1
ATOM 705 O O . ARG A 1 97 ? -16.344 3.98 8.102 1 91 97 ARG A O 1
ATOM 712 N N . ALA A 1 98 ? -15.586 5.973 7.477 1 92.88 98 ALA A N 1
ATOM 713 C CA . ALA A 1 98 ? -14.227 5.73 7.965 1 92.88 98 ALA A CA 1
ATOM 714 C C . ALA A 1 98 ? -14.227 5.5 9.469 1 92.88 98 ALA A C 1
ATOM 716 O O . ALA A 1 98 ? -13.555 4.586 9.961 1 92.88 98 ALA A O 1
ATOM 717 N N . CYS A 1 99 ? -14.969 6.301 10.195 1 94.56 99 CYS A N 1
ATOM 718 C CA . CYS A 1 99 ? -15.039 6.16 11.641 1 94.56 99 CYS A CA 1
ATOM 719 C C . CYS A 1 99 ? -15.664 4.828 12.031 1 94.56 99 CYS A C 1
ATOM 721 O O . CYS A 1 99 ? -15.172 4.145 12.93 1 94.56 99 CYS A O 1
ATOM 723 N N . ARG A 1 100 ? -16.703 4.426 11.297 1 91.56 100 ARG A N 1
ATOM 724 C CA . ARG A 1 100 ? -17.406 3.188 11.617 1 91.56 100 ARG A CA 1
ATOM 725 C C . ARG A 1 100 ? -16.547 1.97 11.312 1 91.56 100 ARG A C 1
ATOM 727 O O . ARG A 1 100 ? -16.688 0.924 11.953 1 91.56 100 ARG A O 1
ATOM 734 N N . LYS A 1 101 ? -15.641 2.168 10.414 1 91.31 101 LYS A N 1
ATOM 735 C CA . LYS A 1 101 ? -14.742 1.075 10.047 1 91.31 101 LYS A CA 1
ATOM 736 C C . LYS A 1 101 ? -13.539 1.011 10.984 1 91.31 101 LYS A C 1
ATOM 738 O O . LYS A 1 101 ? -12.664 0.16 10.82 1 91.31 101 LYS A O 1
ATOM 743 N N . GLY A 1 102 ? -13.492 1.945 11.891 1 92.56 102 GLY A N 1
ATOM 744 C CA . GLY A 1 102 ? -12.391 1.97 12.828 1 92.56 102 GLY A CA 1
ATOM 745 C C . GLY A 1 102 ? -11.141 2.627 12.266 1 92.56 102 GLY A C 1
ATOM 746 O O . GLY A 1 102 ? -10.031 2.359 12.727 1 92.56 102 GLY A O 1
ATOM 747 N N . GLU A 1 103 ? -11.281 3.395 11.211 1 94.19 103 GLU A N 1
ATOM 748 C CA . GLU A 1 103 ? -10.18 4.137 10.609 1 94.19 103 GLU A CA 1
ATOM 749 C C . GLU A 1 103 ? -10.414 5.641 10.688 1 94.19 103 GLU A C 1
ATOM 751 O O . GLU A 1 103 ? -10.391 6.336 9.672 1 94.19 103 GLU A O 1
ATOM 756 N N . PRO A 1 104 ? -10.469 6.121 11.938 1 95.31 104 PRO A N 1
ATOM 757 C CA . PRO A 1 104 ? -10.852 7.523 12.109 1 95.31 104 PRO A CA 1
ATOM 758 C C . PRO A 1 104 ? -9.805 8.492 11.562 1 95.31 104 PRO A C 1
ATOM 760 O O . PRO A 1 104 ? -10.102 9.672 11.352 1 95.31 104 PRO A O 1
ATOM 763 N N . LYS A 1 105 ? -8.562 8.047 11.344 1 95.19 105 LYS A N 1
ATOM 764 C CA . LYS A 1 105 ? -7.547 8.914 10.758 1 95.19 105 LYS A CA 1
ATOM 765 C C . LYS A 1 105 ? -7.922 9.312 9.328 1 95.19 105 LYS A C 1
ATOM 767 O O . LYS A 1 105 ? -7.324 10.227 8.758 1 95.19 105 LYS A O 1
ATOM 772 N N . TYR A 1 106 ? -8.977 8.664 8.742 1 94.81 106 TYR A N 1
ATOM 773 C CA . TYR A 1 106 ? -9.445 8.984 7.395 1 94.81 106 TYR A CA 1
ATOM 774 C C . TYR A 1 106 ? -10.797 9.688 7.441 1 94.81 106 TYR A C 1
ATOM 776 O O . TYR A 1 106 ? -11.5 9.766 6.43 1 94.81 106 TYR A O 1
ATOM 784 N N . CYS A 1 107 ? -11.227 10.25 8.617 1 95.31 107 CYS A N 1
ATOM 785 C CA . CYS A 1 107 ? -12.453 11.031 8.727 1 95.31 107 CYS A CA 1
ATOM 786 C C . CYS A 1 107 ? -12.289 12.398 8.055 1 95.31 107 CYS A C 1
ATOM 788 O O . CYS A 1 107 ? -11.461 13.203 8.484 1 95.31 107 CYS A O 1
ATOM 790 N N . PHE A 1 108 ? -13.047 12.656 7.023 1 90.94 108 PHE A N 1
ATOM 791 C CA . PHE A 1 108 ? -13.031 13.961 6.371 1 90.94 108 PHE A CA 1
ATOM 792 C C . PHE A 1 108 ? -14.266 14.766 6.738 1 90.94 108 PHE A C 1
ATOM 794 O O . PHE A 1 108 ? -14.461 15.875 6.234 1 90.94 108 PHE A O 1
ATOM 801 N N . ASN A 1 109 ? -15.094 14.18 7.531 1 93.75 109 ASN A N 1
ATOM 802 C CA . ASN A 1 109 ? -16.219 14.898 8.109 1 93.75 109 ASN A CA 1
ATOM 803 C C . ASN A 1 109 ? -15.859 15.516 9.453 1 93.75 109 ASN A C 1
ATOM 805 O O . ASN A 1 109 ? -16.562 15.297 10.445 1 93.75 109 ASN A O 1
ATOM 809 N N . THR A 1 110 ? -14.773 16.266 9.43 1 94.31 110 THR A N 1
ATOM 810 C CA . THR A 1 110 ? -14.219 16.828 10.656 1 94.31 110 THR A CA 1
ATOM 811 C C . THR A 1 110 ? -15.062 18 11.141 1 94.31 110 THR A C 1
ATOM 813 O O . THR A 1 110 ? -15.609 18.766 10.336 1 94.31 110 THR A O 1
ATOM 816 N N . HIS A 1 111 ? -15.172 18.156 12.406 1 96.38 111 HIS A N 1
ATOM 817 C CA . HIS A 1 111 ? -15.969 19.234 12.984 1 96.38 111 HIS A CA 1
ATOM 818 C C . HIS A 1 111 ? -15.148 20.5 13.148 1 96.38 111 HIS A C 1
ATOM 820 O O . HIS A 1 111 ? -13.945 20.438 13.414 1 96.38 111 HIS A O 1
ATOM 826 N N . ASN A 1 112 ? -15.773 21.609 12.914 1 97.62 112 ASN A N 1
ATOM 827 C CA . ASN A 1 112 ? -15.289 22.938 13.281 1 97.62 112 ASN A CA 1
ATOM 828 C C . ASN A 1 112 ? -16.266 23.641 14.219 1 97.62 112 ASN A C 1
ATOM 830 O O . ASN A 1 112 ? -17.375 23.156 14.453 1 97.62 112 ASN A O 1
ATOM 834 N N . ALA A 1 113 ? -15.797 24.719 14.789 1 98.06 113 ALA A N 1
ATOM 835 C CA . ALA A 1 113 ? -16.734 25.516 15.57 1 98.06 113 ALA A CA 1
ATOM 836 C C . ALA A 1 113 ? -17.922 25.953 14.734 1 98.06 113 ALA A C 1
ATOM 838 O O . ALA A 1 113 ? -17.766 26.312 13.562 1 98.06 113 ALA A O 1
ATOM 839 N N . THR A 1 114 ? -19.141 25.844 15.359 1 97.62 114 THR A N 1
ATOM 840 C CA . THR A 1 114 ? -20.359 26.266 14.672 1 97.62 114 THR A CA 1
ATOM 841 C C . THR A 1 114 ? -20.453 27.781 14.625 1 97.62 114 THR A C 1
ATOM 843 O O . THR A 1 114 ? -20.844 28.359 13.602 1 97.62 114 THR A O 1
ATOM 846 N N . GLN A 1 115 ? -20.125 28.375 15.727 1 97.75 115 GLN A N 1
ATOM 847 C CA . GLN A 1 115 ? -20.125 29.828 15.781 1 97.75 115 GLN A CA 1
ATOM 848 C C . GLN A 1 115 ? -18.969 30.406 14.977 1 97.75 115 GLN A C 1
ATOM 850 O O . GLN A 1 115 ? -17.938 29.766 14.789 1 97.75 115 GLN A O 1
ATOM 855 N N . LYS A 1 116 ? -19.234 31.625 14.547 1 98.12 116 LYS A N 1
ATOM 856 C CA . LYS A 1 116 ? -18.219 32.281 13.734 1 98.12 116 LYS A CA 1
ATOM 857 C C . LYS A 1 116 ? -17.547 33.406 14.508 1 98.12 116 LYS A C 1
ATOM 859 O O . LYS A 1 116 ? -18.219 34.125 15.258 1 98.12 116 LYS A O 1
ATOM 864 N N . MET A 1 117 ? -16.25 33.469 14.375 1 98.62 117 MET A N 1
ATOM 865 C CA . MET A 1 117 ? -15.562 34.688 14.758 1 98.62 117 MET A CA 1
ATOM 866 C C . MET A 1 117 ? -15.773 35.781 13.711 1 98.62 117 MET A C 1
ATOM 868 O O . MET A 1 117 ? -16.078 35.5 12.547 1 98.62 117 MET A O 1
ATOM 872 N N . THR A 1 118 ? -15.703 37.062 14.133 1 98.69 118 THR A N 1
ATOM 873 C CA . THR A 1 118 ? -16.016 38.125 13.211 1 98.69 118 THR A CA 1
ATOM 874 C C . THR A 1 118 ? -15.031 39.281 13.359 1 98.69 118 THR A C 1
ATOM 876 O O . THR A 1 118 ? -14.305 39.375 14.352 1 98.69 118 THR A O 1
ATOM 879 N N . LEU A 1 119 ? -15.023 40.125 12.352 1 98.56 119 LEU A N 1
ATOM 880 C CA . LEU A 1 119 ? -14.477 41.438 12.539 1 98.56 119 LEU A CA 1
ATOM 881 C C . LEU A 1 119 ? -15.391 42.312 13.414 1 98.56 119 LEU A C 1
ATOM 883 O O . LEU A 1 119 ? -16.5 41.875 13.734 1 98.56 119 LEU A O 1
ATOM 887 N N . GLU A 1 120 ? -14.852 43.469 13.812 1 97.81 120 GLU A N 1
ATOM 888 C CA . GLU A 1 120 ? -15.617 44.344 14.711 1 97.81 120 GLU A CA 1
ATOM 889 C C . GLU A 1 120 ? -16.922 44.781 14.062 1 97.81 120 GLU A C 1
ATOM 891 O O . GLU A 1 120 ? -17.922 45.031 14.75 1 97.81 120 GLU A O 1
ATOM 896 N N . ASP A 1 121 ? -16.984 44.844 12.695 1 98 121 ASP A N 1
ATOM 897 C CA . ASP A 1 121 ? -18.172 45.312 11.992 1 98 121 ASP A CA 1
ATOM 898 C C . ASP A 1 121 ? -19.156 44.156 11.766 1 98 121 ASP A C 1
ATOM 900 O O . ASP A 1 121 ? -20.172 44.344 11.086 1 98 121 ASP A O 1
ATOM 904 N N . GLY A 1 122 ? -18.781 43.031 12.234 1 97.94 122 GLY A N 1
ATOM 905 C CA . GLY A 1 122 ? -19.703 41.906 12.156 1 97.94 122 GLY A CA 1
ATOM 906 C C . GLY A 1 122 ? -19.391 40.969 10.992 1 97.94 122 GLY A C 1
ATOM 907 O O . GLY A 1 122 ? -19.984 39.875 10.875 1 97.94 122 GLY A O 1
ATOM 908 N N . THR A 1 123 ? -18.422 41.406 10.172 1 98.44 123 THR A N 1
ATOM 909 C CA . THR A 1 123 ? -18.047 40.531 9.047 1 98.44 123 THR A CA 1
ATOM 910 C C . THR A 1 123 ? -17.5 39.219 9.547 1 98.44 123 THR A C 1
ATOM 912 O O . THR A 1 123 ? -16.547 39.188 10.336 1 98.44 123 THR A O 1
ATOM 915 N N . GLU A 1 124 ? -18.109 38.062 9.141 1 98.5 124 GLU A N 1
ATOM 916 C CA . GLU A 1 124 ? -17.672 36.75 9.562 1 98.5 124 GLU A CA 1
ATOM 917 C C . GLU A 1 124 ? -16.312 36.406 8.977 1 98.5 124 GLU A C 1
ATOM 919 O O . GLU A 1 124 ? -16.031 36.719 7.816 1 98.5 124 GLU A O 1
ATOM 924 N N . LEU A 1 125 ? -15.539 35.75 9.766 1 98.75 125 LEU A N 1
ATOM 925 C CA . LEU A 1 125 ? -14.227 35.281 9.336 1 98.75 125 LEU A CA 1
ATOM 926 C C . LEU A 1 125 ? -14.266 33.812 8.992 1 98.75 125 LEU A C 1
ATOM 928 O O . LEU A 1 125 ? -15.055 33.062 9.562 1 98.75 125 LEU A O 1
ATOM 932 N N . SER A 1 126 ? -13.477 33.406 7.996 1 98.44 126 SER A N 1
ATOM 933 C CA . SER A 1 126 ? -13.211 32 7.703 1 98.44 126 SER A CA 1
ATOM 934 C C . SER A 1 126 ? -11.883 31.562 8.289 1 98.44 126 SER A C 1
ATOM 936 O O . SER A 1 126 ? -10.82 31.953 7.805 1 98.44 126 SER A O 1
ATOM 938 N N . PRO A 1 127 ? -11.938 30.781 9.352 1 98.31 127 PRO A N 1
ATOM 939 C CA . PRO A 1 127 ? -10.68 30.344 9.953 1 98.31 127 PRO A CA 1
ATOM 940 C C . PRO A 1 127 ? -9.938 29.328 9.086 1 98.31 127 PRO A C 1
ATOM 942 O O . PRO A 1 127 ? -10.547 28.375 8.594 1 98.31 127 PRO A O 1
ATOM 945 N N . ALA A 1 128 ? -8.625 29.531 8.906 1 97.25 128 ALA A N 1
ATOM 946 C CA . ALA A 1 128 ? -7.805 28.578 8.156 1 97.25 128 ALA A CA 1
ATOM 947 C C . ALA A 1 128 ? -7.863 27.188 8.789 1 97.25 128 ALA A C 1
ATOM 949 O O . ALA A 1 128 ? -7.586 27.031 9.977 1 97.25 128 ALA A O 1
ATOM 950 N N . LEU A 1 129 ? -8.281 26.172 7.996 1 96.12 129 LEU A N 1
ATOM 951 C CA . LEU A 1 129 ? -8.43 24.766 8.383 1 96.12 129 LEU A CA 1
ATOM 952 C C . LEU A 1 129 ? -9.336 24.641 9.602 1 96.12 129 LEU A C 1
ATOM 954 O O . LEU A 1 129 ? -9.18 23.703 10.398 1 96.12 129 LEU A O 1
ATOM 958 N N . GLY A 1 130 ? -10.203 25.641 9.789 1 96.81 130 GLY A N 1
ATOM 959 C CA . GLY A 1 130 ? -11.172 25.609 10.875 1 96.81 130 GLY A CA 1
ATOM 960 C C . GLY A 1 130 ? -10.586 26.062 12.203 1 96.81 130 GLY A C 1
ATOM 961 O O . GLY A 1 130 ? -11.258 26 13.234 1 96.81 130 GLY A O 1
ATOM 962 N N . ILE A 1 131 ? -9.375 26.562 12.18 1 98 131 ILE A N 1
ATOM 963 C CA . ILE A 1 131 ? -8.672 26.891 13.422 1 98 131 ILE A CA 1
ATOM 964 C C . ILE A 1 131 ? -8.516 28.406 13.539 1 98 131 ILE A C 1
ATOM 966 O O . ILE A 1 131 ? -9.203 29.047 14.344 1 98 131 ILE A O 1
ATOM 970 N N . GLY A 1 132 ? -7.801 29.047 12.648 1 98.31 132 GLY A N 1
ATOM 971 C CA . GLY A 1 132 ? -7.527 30.469 12.758 1 98.31 132 GLY A CA 1
ATOM 972 C C . GLY A 1 132 ? -6.758 30.844 14.016 1 98.31 132 GLY A C 1
ATOM 973 O O . GLY A 1 132 ? -7.324 31.391 14.961 1 98.31 132 GLY A O 1
ATOM 974 N N . ALA A 1 133 ? -5.445 30.609 13.938 1 98.56 133 ALA A N 1
ATOM 975 C CA . ALA A 1 133 ? -4.727 30.656 15.203 1 98.56 133 ALA A CA 1
ATOM 976 C C . ALA A 1 133 ? -3.637 31.734 15.172 1 98.56 133 ALA A C 1
ATOM 978 O O . ALA A 1 133 ? -2.879 31.875 16.141 1 98.56 133 ALA A O 1
ATOM 979 N N . PHE A 1 134 ? -3.473 32.438 14.023 1 98.69 134 PHE A N 1
ATOM 980 C CA . PHE A 1 134 ? -2.707 33.688 14.109 1 98.69 134 PHE A CA 1
ATOM 981 C C . PHE A 1 134 ? -3.502 34.75 14.836 1 98.69 134 PHE A C 1
ATOM 983 O O . PHE A 1 134 ? -3.863 35.781 14.234 1 98.69 134 PHE A O 1
ATOM 990 N N . ALA A 1 135 ? -3.732 34.562 16.094 1 98.75 135 ALA A N 1
ATOM 991 C CA . ALA A 1 135 ? -4.566 35.406 16.938 1 98.75 135 ALA A CA 1
ATOM 992 C C . ALA A 1 135 ? -4.254 35.18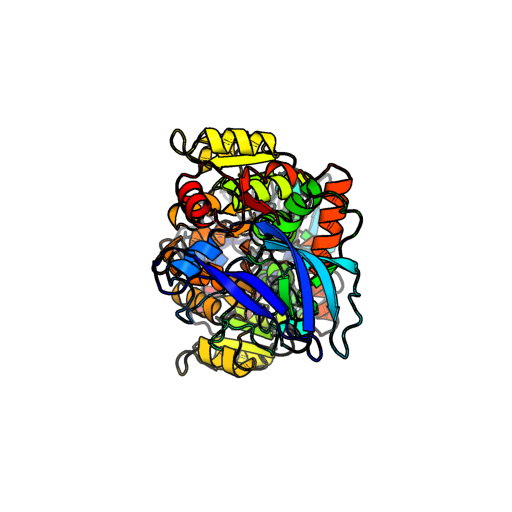8 18.406 1 98.75 135 ALA A C 1
ATOM 994 O O . ALA A 1 135 ? -3.73 34.125 18.781 1 98.75 135 ALA A O 1
ATOM 995 N N . ASP A 1 136 ? -4.551 36.188 19.234 1 98.69 136 ASP A N 1
ATOM 996 C CA . ASP A 1 136 ? -4.328 36.031 20.672 1 98.69 136 ASP A CA 1
ATOM 997 C C . ASP A 1 136 ? -5.18 34.906 21.234 1 98.69 136 ASP A C 1
ATOM 999 O O . ASP A 1 136 ? -4.785 34.25 22.203 1 98.69 136 ASP A O 1
ATOM 1003 N N . LYS A 1 137 ? -6.348 34.719 20.688 1 98.56 137 LYS A N 1
ATOM 1004 C CA . LYS A 1 137 ? -7.293 33.656 21.047 1 98.56 137 LYS A CA 1
ATOM 1005 C C . LYS A 1 137 ? -8.031 33.156 19.812 1 98.56 137 LYS A C 1
ATOM 1007 O O . LYS A 1 137 ? -8.148 33.844 18.812 1 98.56 137 LYS A O 1
ATOM 1012 N N . THR A 1 138 ? -8.57 31.953 19.906 1 98.75 138 THR A N 1
ATOM 1013 C CA . THR A 1 138 ? -9.391 31.438 18.828 1 98.75 138 THR A CA 1
ATOM 1014 C C . THR A 1 138 ? -10.531 30.578 19.375 1 98.75 138 THR A C 1
ATOM 1016 O O . THR A 1 138 ? -10.461 30.109 20.516 1 98.75 138 THR A O 1
ATOM 1019 N N . LEU A 1 139 ? -11.594 30.531 18.594 1 98.81 139 LEU A N 1
ATOM 1020 C CA . LEU A 1 139 ? -12.711 29.625 18.844 1 98.81 139 LEU A CA 1
ATOM 1021 C C . LEU A 1 139 ? -12.633 28.391 17.953 1 98.81 139 LEU A C 1
ATOM 1023 O O . LEU A 1 139 ? -12.516 28.516 16.734 1 98.81 139 LEU A O 1
ATOM 1027 N N . VAL A 1 140 ? -12.672 27.188 18.578 1 98.81 140 VAL A N 1
ATOM 1028 C CA . VAL A 1 140 ? -12.617 25.953 17.828 1 98.81 140 VAL A CA 1
ATOM 1029 C C . VAL A 1 140 ? -13.641 24.953 18.375 1 98.81 140 VAL A C 1
ATOM 1031 O O . VAL A 1 140 ? -14.219 25.172 19.438 1 98.81 140 VAL A O 1
ATOM 1034 N N . HIS A 1 141 ? -13.953 23.938 17.531 1 98.5 141 HIS A N 1
ATOM 1035 C CA . HIS A 1 141 ? -14.586 22.766 18.125 1 98.5 141 HIS A CA 1
ATOM 1036 C C . HIS A 1 141 ? -13.68 22.125 19.172 1 98.5 141 HIS A C 1
ATOM 1038 O O . HIS A 1 141 ? -12.469 22 18.953 1 98.5 141 HIS A O 1
ATOM 1044 N N . ALA A 1 142 ? -14.219 21.672 20.25 1 98.38 142 ALA A N 1
ATOM 1045 C CA . ALA A 1 142 ? -13.414 21.188 21.375 1 98.38 142 ALA A CA 1
ATOM 1046 C C . ALA A 1 142 ? -12.562 20 20.969 1 98.38 142 ALA A C 1
ATOM 1048 O O . ALA A 1 142 ? -11.453 19.812 21.469 1 98.38 142 ALA A O 1
ATOM 1049 N N . LYS A 1 143 ? -12.992 19.219 19.984 1 97.69 143 LYS A N 1
ATOM 1050 C CA . LYS A 1 143 ? -12.258 18.047 19.531 1 97.69 143 LYS A CA 1
ATOM 1051 C C . LYS A 1 143 ? -11.07 18.438 18.656 1 97.69 143 LYS A C 1
ATOM 1053 O O . LYS A 1 143 ? -10.242 17.594 18.312 1 97.69 143 LYS A O 1
ATOM 1058 N N . GLN A 1 144 ? -10.953 19.672 18.375 1 98.5 144 GLN A N 1
ATOM 1059 C CA . GLN A 1 144 ? -9.758 20.172 17.688 1 98.5 144 GLN A CA 1
ATOM 1060 C C . GLN A 1 144 ? -8.656 20.5 18.703 1 98.5 144 GLN A C 1
ATOM 1062 O O . GLN A 1 144 ? -7.551 20.891 18.312 1 98.5 144 GLN A O 1
ATOM 1067 N N . CYS A 1 145 ? -8.953 20.312 19.953 1 98.62 145 CYS A N 1
ATOM 1068 C CA . CYS A 1 145 ? -7.988 20.484 21.031 1 98.62 145 CYS A CA 1
ATOM 1069 C C . CYS A 1 145 ? -7.441 19.141 21.484 1 98.62 145 CYS A C 1
ATOM 1071 O O . CYS A 1 145 ? -8.164 18.328 22.078 1 98.62 145 CYS A O 1
ATOM 1073 N N . THR A 1 146 ? -6.176 18.891 21.219 1 98.5 146 THR A N 1
ATOM 1074 C CA . THR A 1 146 ? -5.535 17.688 21.766 1 98.5 146 THR A CA 1
ATOM 1075 C C . THR A 1 146 ? -4.676 18.047 22.969 1 98.5 146 THR A C 1
ATOM 1077 O O . THR A 1 146 ? -3.68 18.766 22.844 1 98.5 146 THR A O 1
ATOM 1080 N N . LYS A 1 147 ? -5.074 17.531 24.047 1 98.12 147 LYS A N 1
ATOM 1081 C CA . LYS A 1 147 ? -4.379 17.812 25.297 1 98.12 147 LYS A CA 1
ATOM 1082 C C . LYS A 1 147 ? -2.988 17.188 25.312 1 98.12 147 LYS A C 1
ATOM 1084 O O . LYS A 1 147 ? -2.818 16.047 24.891 1 98.12 147 LYS A O 1
ATOM 1089 N N . VAL A 1 148 ? -2.012 17.969 25.734 1 97.56 148 VAL A N 1
ATOM 1090 C CA . VAL A 1 148 ? -0.659 17.453 25.922 1 97.56 148 VAL A CA 1
ATOM 1091 C C . VAL A 1 148 ? -0.13 17.875 27.297 1 97.56 148 VAL A C 1
ATOM 1093 O O . VAL A 1 148 ? -0.526 18.906 27.828 1 97.56 148 VAL A O 1
ATOM 1096 N N . ASP A 1 149 ? 0.763 17.078 27.828 1 95 149 ASP A N 1
ATOM 1097 C CA . ASP A 1 149 ? 1.301 17.328 29.172 1 95 149 ASP A CA 1
ATOM 1098 C C . ASP A 1 149 ? 2.803 17.594 29.109 1 95 149 ASP A C 1
ATOM 1100 O O . ASP A 1 149 ? 3.471 17.234 28.141 1 95 149 ASP A O 1
ATOM 1104 N N . GLY A 1 150 ? 3.262 18.312 30.078 1 93.88 150 GLY A N 1
ATOM 1105 C CA . GLY A 1 150 ? 4.691 18.5 30.25 1 93.88 150 GLY A CA 1
ATOM 1106 C C . GLY A 1 150 ? 5.289 19.516 29.297 1 93.88 150 GLY A C 1
ATOM 1107 O O . GLY A 1 150 ? 6.484 19.469 29 1 93.88 150 GLY A O 1
ATOM 1108 N N . VAL A 1 151 ? 4.504 20.328 28.766 1 95.12 151 VAL A N 1
ATOM 1109 C CA . VAL A 1 151 ? 4.926 21.422 27.891 1 95.12 151 VAL A CA 1
ATOM 1110 C C . VAL A 1 151 ? 4.738 22.75 28.609 1 95.12 151 VAL A C 1
ATOM 1112 O O . VAL A 1 151 ? 3.652 23.344 28.562 1 95.12 151 VAL A O 1
ATOM 1115 N N . ASP A 1 152 ? 5.75 23.312 29.141 1 90.94 152 ASP A N 1
ATOM 1116 C CA . ASP A 1 152 ? 5.574 24.375 30.125 1 90.94 152 ASP A CA 1
ATOM 1117 C C . ASP A 1 152 ? 6.266 25.656 29.672 1 90.94 152 ASP A C 1
ATOM 1119 O O . ASP A 1 152 ? 5.895 26.766 30.094 1 90.94 152 ASP A O 1
ATOM 1123 N N . THR A 1 153 ? 7.266 25.516 28.781 1 95.31 153 THR A N 1
ATOM 1124 C CA . THR A 1 153 ? 8.008 26.703 28.359 1 95.31 153 THR A CA 1
ATOM 1125 C C . THR A 1 153 ? 7.566 27.156 26.984 1 95.31 153 THR A C 1
ATOM 1127 O O . THR A 1 153 ? 7.047 26.375 26.188 1 95.31 153 THR A O 1
ATOM 1130 N N . PRO A 1 154 ? 7.754 28.422 26.703 1 94.38 154 PRO A N 1
ATOM 1131 C CA . PRO A 1 154 ? 7.426 28.938 25.359 1 94.38 154 PRO A CA 1
ATOM 1132 C C . PRO A 1 154 ? 8.164 28.188 24.25 1 94.38 154 PRO A C 1
ATOM 1134 O O . PRO A 1 154 ? 7.609 27.984 23.172 1 94.38 154 PRO A O 1
ATOM 1137 N N . GLU A 1 155 ? 9.367 27.859 24.578 1 96.06 155 GLU A N 1
ATOM 1138 C CA . GLU A 1 155 ? 10.156 27.141 23.578 1 96.06 155 GLU A CA 1
ATOM 1139 C C . GLU A 1 155 ? 9.562 25.766 23.297 1 96.06 155 GLU A C 1
ATOM 1141 O O . GLU A 1 155 ? 9.453 25.359 22.141 1 96.06 155 GLU A O 1
ATOM 1146 N N . GLU A 1 156 ? 9.188 25.078 24.375 1 97.25 156 GLU A N 1
ATOM 1147 C CA . GLU A 1 156 ? 8.555 23.781 24.203 1 97.25 156 GLU A CA 1
ATOM 1148 C C . GLU A 1 156 ? 7.219 23.891 23.484 1 97.25 156 GLU A C 1
ATOM 1150 O O . GLU A 1 156 ? 6.879 23.062 22.641 1 97.25 156 GLU A O 1
ATOM 1155 N N . GLN A 1 157 ? 6.5 24.922 23.781 1 97.62 157 GLN A N 1
ATOM 1156 C CA . GLN A 1 157 ? 5.207 25.172 23.156 1 97.62 157 GLN A CA 1
ATOM 1157 C C . GLN A 1 157 ? 5.367 25.453 21.656 1 97.62 157 GLN A C 1
ATOM 1159 O O . GLN A 1 157 ? 4.598 24.938 20.844 1 97.62 157 GLN A O 1
ATOM 1164 N N . ALA A 1 158 ? 6.402 26.219 21.328 1 97.81 158 ALA A N 1
ATOM 1165 C CA . ALA A 1 158 ? 6.684 26.5 19.922 1 97.81 158 ALA A CA 1
ATOM 1166 C C . ALA A 1 158 ? 7.031 25.219 19.172 1 97.81 158 ALA A C 1
ATOM 1168 O O . ALA A 1 158 ? 6.59 25.016 18.031 1 97.81 158 ALA A O 1
ATOM 1169 N N . ALA A 1 159 ? 7.773 24.375 19.828 1 97.75 159 ALA A N 1
ATOM 1170 C CA . ALA A 1 159 ? 8.219 23.125 19.203 1 97.75 159 ALA A CA 1
ATOM 1171 C C . ALA A 1 159 ? 7.043 22.188 18.969 1 97.75 159 ALA A C 1
ATOM 1173 O O . ALA A 1 159 ? 6.809 21.75 17.844 1 97.75 159 ALA A O 1
ATOM 1174 N N . VAL A 1 160 ? 6.219 21.953 20.016 1 98.19 160 VAL A N 1
ATOM 1175 C CA . VAL A 1 160 ? 5.195 20.906 19.922 1 98.19 160 VAL A CA 1
ATOM 1176 C C . VAL A 1 160 ? 4.027 21.422 19.078 1 98.19 160 VAL A C 1
ATOM 1178 O O . VAL A 1 160 ? 3.311 20.625 18.453 1 98.19 160 VAL A O 1
ATOM 1181 N N . GLY A 1 161 ? 3.877 22.781 19 1 98 161 GLY A N 1
ATOM 1182 C CA . GLY A 1 161 ? 2.811 23.344 18.188 1 98 161 GLY A CA 1
ATOM 1183 C C . GLY A 1 161 ? 2.934 23.016 16.719 1 98 161 GLY A C 1
ATOM 1184 O O . GLY A 1 161 ? 1.931 22.969 15.992 1 98 161 GLY A O 1
ATOM 1185 N N . LEU A 1 162 ? 4.133 22.688 16.281 1 97.5 162 LEU A N 1
ATOM 1186 C CA . LEU A 1 162 ? 4.414 22.391 14.875 1 97.5 162 LEU A CA 1
ATOM 1187 C C . LEU A 1 162 ? 3.83 21.047 14.477 1 97.5 162 LEU A C 1
ATOM 1189 O O . LEU A 1 162 ? 3.725 20.75 13.281 1 97.5 162 LEU A O 1
ATOM 1193 N N . LEU A 1 163 ? 3.398 20.219 15.445 1 98.19 163 LEU A N 1
ATOM 1194 C CA . LEU A 1 163 ? 2.752 18.938 15.164 1 98.19 163 LEU A CA 1
ATOM 1195 C C . LEU A 1 163 ? 1.358 19.156 14.578 1 98.19 163 LEU A C 1
ATOM 1197 O O . LEU A 1 163 ? 0.75 18.219 14.062 1 98.19 163 LEU A O 1
ATOM 1201 N N . GLY A 1 164 ? 0.913 20.359 14.531 1 97.31 164 GLY A N 1
ATOM 1202 C CA . GLY A 1 164 ? -0.449 20.641 14.109 1 97.31 164 GLY A CA 1
ATOM 1203 C C . GLY A 1 164 ? -0.675 20.422 12.625 1 97.31 164 GLY A C 1
ATOM 1204 O O . GLY A 1 164 ? -1.819 20.328 12.18 1 97.31 164 GLY A O 1
ATOM 1205 N N . CYS A 1 165 ? 0.376 20.328 11.812 1 95.81 165 CYS A N 1
ATOM 1206 C CA . CYS A 1 165 ? 0.14 20.125 10.383 1 95.81 165 CYS A CA 1
ATOM 1207 C C . CYS A 1 165 ? 1.369 19.547 9.703 1 95.81 165 CYS A C 1
ATOM 1209 O O . CYS A 1 165 ? 1.58 18.328 9.734 1 95.81 165 CYS A O 1
ATOM 1211 N N . GLY A 1 166 ? 2.326 20.359 9.25 1 93.75 166 GLY A N 1
ATOM 1212 C CA . GLY A 1 166 ? 3.387 19.969 8.344 1 93.75 166 GLY A CA 1
ATOM 1213 C C . GLY A 1 166 ? 4.359 18.969 8.953 1 93.75 166 GLY A C 1
ATOM 1214 O O . GLY A 1 166 ? 4.742 17.984 8.305 1 93.75 166 GLY A O 1
ATOM 1215 N N . ILE A 1 167 ? 4.84 19.234 10.141 1 97.06 167 ILE A N 1
ATOM 1216 C CA . ILE A 1 167 ? 5.805 18.359 10.805 1 97.06 167 ILE A CA 1
ATOM 1217 C C . ILE A 1 167 ? 5.172 17 11.062 1 97.06 167 ILE A C 1
ATOM 1219 O O . ILE A 1 167 ? 5.797 15.961 10.828 1 97.06 167 ILE A O 1
ATOM 1223 N N . MET A 1 168 ? 3.889 17.031 11.477 1 98 168 MET A N 1
ATOM 1224 C CA . MET A 1 168 ? 3.168 15.781 11.664 1 98 168 MET A CA 1
ATOM 1225 C C . MET A 1 168 ? 3.029 15.023 10.344 1 98 168 MET A C 1
ATOM 1227 O O . MET A 1 168 ? 3.145 13.797 10.305 1 98 168 MET A O 1
ATOM 1231 N N . ALA A 1 169 ? 2.77 15.734 9.242 1 97.75 169 ALA A N 1
ATOM 1232 C CA . ALA A 1 169 ? 2.648 15.109 7.93 1 97.75 169 ALA A CA 1
ATOM 1233 C C . ALA A 1 169 ? 3.908 14.328 7.578 1 97.75 169 ALA A C 1
ATOM 1235 O O . ALA A 1 169 ? 3.828 13.188 7.117 1 97.75 169 ALA A O 1
ATOM 1236 N N . GLY A 1 170 ? 5.082 14.906 7.832 1 98.44 170 GLY A N 1
ATOM 1237 C CA . GLY A 1 170 ? 6.348 14.25 7.543 1 98.44 170 GLY A CA 1
ATOM 1238 C C . GLY A 1 170 ? 6.625 13.062 8.445 1 98.44 170 GLY A C 1
ATOM 1239 O O . GLY A 1 170 ? 6.906 11.961 7.969 1 98.44 170 GLY A O 1
ATOM 1240 N N . ILE A 1 171 ? 6.5 13.297 9.773 1 98.75 171 ILE A N 1
ATOM 1241 C CA . ILE A 1 171 ? 6.746 12.242 10.75 1 98.75 171 ILE A CA 1
ATOM 1242 C C . ILE A 1 171 ? 5.797 11.078 10.5 1 98.75 171 ILE A C 1
ATOM 1244 O O . ILE A 1 171 ? 6.223 9.922 10.461 1 98.75 171 ILE A O 1
ATOM 1248 N N . GLY A 1 172 ? 4.527 11.422 10.281 1 98.75 172 GLY A N 1
ATOM 1249 C CA . GLY A 1 172 ? 3.52 10.398 10.047 1 98.75 172 GLY A CA 1
ATOM 1250 C C . GLY A 1 172 ? 3.729 9.641 8.75 1 98.75 172 GLY A C 1
ATOM 1251 O O . GLY A 1 172 ? 3.404 8.461 8.656 1 98.75 172 GLY A O 1
ATOM 1252 N N . ALA A 1 173 ? 4.266 10.297 7.695 1 98.81 173 ALA A N 1
ATOM 1253 C CA . ALA A 1 173 ? 4.574 9.617 6.441 1 98.81 173 ALA A CA 1
ATOM 1254 C C . ALA A 1 173 ? 5.535 8.453 6.668 1 98.81 173 ALA A C 1
ATOM 1256 O O . ALA A 1 173 ? 5.422 7.41 6.016 1 98.81 173 ALA A O 1
ATOM 1257 N N . ALA A 1 174 ? 6.473 8.609 7.59 1 98.81 174 ALA A N 1
ATOM 1258 C CA . ALA A 1 174 ? 7.434 7.555 7.891 1 98.81 174 ALA A CA 1
ATOM 1259 C C . ALA A 1 174 ? 6.812 6.492 8.789 1 98.81 174 ALA A C 1
ATOM 1261 O O . ALA A 1 174 ? 6.82 5.305 8.453 1 98.81 174 ALA A O 1
ATOM 1262 N N . ILE A 1 175 ? 6.137 6.941 9.852 1 98.5 175 ILE A N 1
ATOM 1263 C CA . ILE A 1 175 ? 5.805 5.996 10.914 1 98.5 175 ILE A CA 1
ATOM 1264 C C . ILE A 1 175 ? 4.445 5.363 10.641 1 98.5 175 ILE A C 1
ATOM 1266 O O . ILE A 1 175 ? 4.27 4.156 10.812 1 98.5 175 ILE A O 1
ATOM 1270 N N . ASN A 1 176 ? 3.438 6.188 10.227 1 98.44 176 ASN A N 1
ATOM 1271 C CA . ASN A 1 176 ? 2.08 5.68 10.07 1 98.44 176 ASN A CA 1
ATOM 1272 C C . ASN A 1 176 ? 1.844 5.141 8.656 1 98.44 176 ASN A C 1
ATOM 1274 O O . ASN A 1 176 ? 1.385 4.008 8.492 1 98.44 176 ASN A O 1
ATOM 1278 N N . THR A 1 177 ? 2.18 5.938 7.621 1 98.56 177 THR A N 1
ATOM 1279 C CA . THR A 1 177 ? 1.881 5.555 6.246 1 98.56 177 THR A CA 1
ATOM 1280 C C . THR A 1 177 ? 2.92 4.566 5.723 1 98.56 177 THR A C 1
ATOM 1282 O O . THR A 1 177 ? 2.568 3.531 5.152 1 98.56 177 THR A O 1
ATOM 1285 N N . GLY A 1 178 ? 4.215 4.934 5.93 1 98.62 178 GLY A N 1
ATOM 1286 C CA . GLY A 1 178 ? 5.297 4.07 5.484 1 98.62 178 GLY A CA 1
ATOM 1287 C C . GLY A 1 178 ? 5.473 2.84 6.355 1 98.62 178 GLY A C 1
ATOM 1288 O O . GLY A 1 178 ? 6.043 1.84 5.918 1 98.62 178 GLY A O 1
ATOM 1289 N N . GLU A 1 179 ? 5.055 2.977 7.66 1 98.38 179 GLU A N 1
ATOM 1290 C CA . GLU A 1 179 ? 5.172 1.893 8.633 1 98.38 179 GLU A CA 1
ATOM 1291 C C . GLU A 1 179 ? 6.605 1.386 8.727 1 98.38 179 GLU A C 1
ATOM 1293 O O . GLU A 1 179 ? 6.848 0.178 8.672 1 98.38 179 GLU A O 1
ATOM 1298 N N . VAL A 1 180 ? 7.527 2.344 8.789 1 98.44 180 VAL A N 1
ATOM 1299 C CA . VAL A 1 180 ? 8.945 2.01 8.891 1 98.44 180 VAL A CA 1
ATOM 1300 C C . VAL A 1 180 ? 9.172 1.094 10.086 1 98.44 180 VAL A C 1
ATOM 1302 O O . VAL A 1 180 ? 8.625 1.321 11.164 1 98.44 180 VAL A O 1
ATOM 1305 N N . LYS A 1 181 ? 9.969 0.029 9.891 1 96.38 181 LYS A N 1
ATOM 1306 C CA . LYS A 1 181 ? 10.305 -0.917 10.953 1 96.38 181 LYS A CA 1
ATOM 1307 C C . LYS A 1 181 ? 11.766 -0.773 11.375 1 96.38 181 LYS A C 1
ATOM 1309 O O . LYS A 1 181 ? 12.578 -0.211 10.633 1 96.38 181 LYS A O 1
ATOM 1314 N N . LEU A 1 182 ? 11.992 -1.265 12.516 1 95.94 182 LEU A N 1
ATOM 1315 C CA . LEU A 1 182 ? 13.352 -1.264 13.062 1 95.94 182 LEU A CA 1
ATOM 1316 C C . LEU A 1 182 ? 14.336 -1.875 12.07 1 95.94 182 LEU A C 1
ATOM 1318 O O . LEU A 1 182 ? 14.094 -2.965 11.539 1 95.94 182 LEU A O 1
ATOM 1322 N N . GLY A 1 183 ? 15.383 -1.141 11.75 1 96.69 183 GLY A N 1
ATOM 1323 C CA . GLY A 1 183 ? 16.453 -1.658 10.922 1 96.69 183 GLY A CA 1
ATOM 1324 C C . GLY A 1 183 ? 16.25 -1.396 9.445 1 96.69 183 GLY A C 1
ATOM 1325 O O . GLY A 1 183 ? 17.188 -1.538 8.648 1 96.69 183 GLY A O 1
ATOM 1326 N N . GLU A 1 184 ? 15.062 -0.954 9.008 1 97.62 184 GLU A N 1
ATOM 1327 C CA . GLU A 1 184 ? 14.781 -0.718 7.598 1 97.62 184 GLU A CA 1
ATOM 1328 C C . GLU A 1 184 ? 15.547 0.498 7.078 1 97.62 184 GLU A C 1
ATOM 1330 O O . GLU A 1 184 ? 15.977 1.351 7.863 1 97.62 184 GLU A O 1
ATOM 1335 N N . SER A 1 185 ? 15.742 0.504 5.777 1 98.5 185 SER A N 1
ATOM 1336 C CA . SER A 1 185 ? 16.312 1.663 5.09 1 98.5 185 SER A CA 1
ATOM 1337 C C . SER A 1 185 ? 15.211 2.584 4.566 1 98.5 185 SER A C 1
ATOM 1339 O O . SER A 1 185 ? 14.172 2.113 4.102 1 98.5 185 SER A O 1
ATOM 1341 N N . VAL A 1 186 ? 15.453 3.896 4.73 1 98.94 186 VAL A N 1
ATOM 1342 C CA . VAL A 1 186 ? 14.492 4.902 4.293 1 98.94 186 VAL A CA 1
ATOM 1343 C C . VAL A 1 186 ? 15.203 5.953 3.436 1 98.94 186 VAL A C 1
ATOM 1345 O O . VAL A 1 186 ? 16.312 6.391 3.766 1 98.94 186 VAL A O 1
ATOM 1348 N N . ALA A 1 187 ? 14.664 6.262 2.281 1 98.94 187 ALA A N 1
ATOM 1349 C CA . ALA A 1 187 ? 15.102 7.422 1.508 1 98.94 187 ALA A CA 1
ATOM 1350 C C . ALA A 1 187 ? 14.016 8.492 1.469 1 98.94 187 ALA A C 1
ATOM 1352 O O . ALA A 1 187 ? 12.828 8.18 1.344 1 98.94 187 ALA A O 1
ATOM 1353 N N . VAL A 1 188 ? 14.406 9.719 1.63 1 98.94 188 VAL A N 1
ATOM 1354 C CA . VAL A 1 188 ? 13.484 10.852 1.559 1 98.94 188 VAL A CA 1
ATOM 1355 C C . VAL A 1 188 ? 13.93 11.805 0.454 1 98.94 188 VAL A C 1
ATOM 1357 O O . VAL A 1 188 ? 15.055 12.312 0.472 1 98.94 188 VAL A O 1
ATOM 1360 N N . ILE A 1 189 ? 13.023 11.984 -0.524 1 98.88 189 ILE A N 1
ATOM 1361 C CA . ILE A 1 189 ? 13.289 12.906 -1.625 1 98.88 189 ILE A CA 1
ATOM 1362 C C . ILE A 1 189 ? 12.609 14.25 -1.355 1 98.88 189 ILE A C 1
ATOM 1364 O O . ILE A 1 189 ? 11.383 14.336 -1.34 1 98.88 189 ILE A O 1
ATOM 1368 N N . GLY A 1 190 ? 13.414 15.281 -1.236 1 97.94 190 GLY A N 1
ATOM 1369 C CA . GLY A 1 190 ? 12.953 16.578 -0.78 1 97.94 190 GLY A CA 1
ATOM 1370 C C . GLY A 1 190 ? 13.148 16.797 0.708 1 97.94 190 GLY A C 1
ATOM 1371 O O . GLY A 1 190 ? 12.531 16.109 1.526 1 97.94 190 GLY A O 1
ATOM 1372 N N . CYS A 1 191 ? 14 17.812 1.026 1 96.94 191 CYS A N 1
ATOM 1373 C CA . CYS A 1 191 ? 14.367 17.984 2.428 1 96.94 191 CYS A CA 1
ATOM 1374 C C . CYS A 1 191 ? 13.906 19.344 2.941 1 96.94 191 CYS A C 1
ATOM 1376 O O . CYS A 1 191 ? 14.648 20.047 3.637 1 96.94 191 CYS A O 1
ATOM 1378 N N . GLY A 1 192 ? 12.711 19.766 2.463 1 93.88 192 GLY A N 1
ATOM 1379 C CA . GLY A 1 192 ? 12.039 20.859 3.154 1 93.88 192 GLY A CA 1
ATOM 1380 C C . GLY A 1 192 ? 11.531 20.469 4.527 1 93.88 192 GLY A C 1
ATOM 1381 O O . GLY A 1 192 ? 11.969 19.469 5.102 1 93.88 192 GLY A O 1
ATOM 1382 N N . GLY A 1 193 ? 10.641 21.281 5.078 1 93.81 193 GLY A N 1
ATOM 1383 C CA . GLY A 1 193 ? 10.125 21 6.406 1 93.81 193 GLY A CA 1
ATOM 1384 C C . GLY A 1 193 ? 9.5 19.625 6.539 1 93.81 193 GLY A C 1
ATOM 1385 O O . GLY A 1 193 ? 9.797 18.891 7.484 1 93.81 193 GLY A O 1
ATOM 1386 N N . VAL A 1 194 ? 8.68 19.25 5.562 1 96.12 194 VAL A N 1
ATOM 1387 C CA . VAL A 1 194 ? 7.984 17.969 5.586 1 96.12 194 VAL A CA 1
ATOM 1388 C C . VAL A 1 194 ? 8.992 16.828 5.418 1 96.12 194 VAL A C 1
ATOM 1390 O O . VAL A 1 194 ? 8.953 15.844 6.156 1 96.12 194 VAL A O 1
ATOM 1393 N N . GLY A 1 195 ? 9.914 16.969 4.504 1 98 195 GLY A N 1
ATOM 1394 C CA . GLY A 1 195 ? 10.906 15.938 4.246 1 98 195 GLY A CA 1
ATOM 1395 C C . GLY A 1 195 ? 11.82 15.68 5.426 1 98 195 GLY A C 1
ATOM 1396 O O . GLY A 1 195 ? 12.07 14.531 5.789 1 98 195 GLY A O 1
ATOM 1397 N N . VAL A 1 196 ? 12.312 16.734 6.02 1 97.81 196 VAL A N 1
ATOM 1398 C CA . VAL A 1 196 ? 13.219 16.578 7.152 1 97.81 196 VAL A CA 1
ATOM 1399 C C . VAL A 1 196 ? 12.453 16.016 8.352 1 97.81 196 VAL A C 1
ATOM 1401 O O . VAL A 1 196 ? 13.008 15.234 9.133 1 97.81 196 VAL A O 1
ATOM 1404 N N . ALA A 1 197 ? 11.188 16.375 8.438 1 98.44 197 ALA A N 1
ATOM 1405 C CA . ALA A 1 197 ? 10.359 15.758 9.469 1 98.44 197 ALA A CA 1
ATOM 1406 C C . ALA A 1 197 ? 10.219 14.258 9.227 1 98.44 197 ALA A C 1
ATOM 1408 O O . ALA A 1 197 ? 10.211 13.469 10.18 1 98.44 197 ALA A O 1
ATOM 1409 N N . ALA A 1 198 ? 10.086 13.828 7.973 1 98.88 198 ALA A N 1
ATOM 1410 C CA . ALA A 1 198 ? 10.047 12.406 7.637 1 98.88 198 ALA A CA 1
ATOM 1411 C C . ALA A 1 198 ? 11.344 11.711 8.031 1 98.88 198 ALA A C 1
ATOM 1413 O O . ALA A 1 198 ? 11.336 10.562 8.484 1 98.88 198 ALA A O 1
ATOM 1414 N N . ILE A 1 199 ? 12.469 12.414 7.852 1 98.88 199 ILE A N 1
ATOM 1415 C CA . ILE A 1 199 ? 13.773 11.891 8.258 1 98.88 199 ILE A CA 1
ATOM 1416 C C . ILE A 1 199 ? 13.797 11.68 9.766 1 98.88 199 ILE A C 1
ATOM 1418 O O . ILE A 1 199 ? 14.172 10.602 10.242 1 98.88 199 ILE A O 1
ATOM 1422 N N . ALA A 1 200 ? 13.328 12.656 10.5 1 98.75 200 ALA A N 1
ATOM 1423 C CA . ALA A 1 200 ? 13.273 12.531 11.953 1 98.75 200 ALA A CA 1
ATOM 1424 C C . ALA A 1 200 ? 12.352 11.383 12.367 1 98.75 200 ALA A C 1
ATOM 1426 O O . ALA A 1 200 ? 12.648 10.641 13.297 1 98.75 200 ALA A O 1
ATOM 1427 N N . GLY A 1 201 ? 11.18 11.289 11.664 1 98.81 201 GLY A N 1
ATOM 1428 C CA . GLY A 1 201 ? 10.258 10.188 11.914 1 98.81 201 GLY A CA 1
ATOM 1429 C C . GLY A 1 201 ? 10.867 8.828 11.633 1 98.81 201 GLY A C 1
ATOM 1430 O O . GLY A 1 201 ? 10.648 7.879 12.391 1 98.81 201 GLY A O 1
ATOM 1431 N N . ALA A 1 202 ? 11.625 8.711 10.539 1 98.88 202 ALA A N 1
ATOM 1432 C CA . ALA A 1 202 ? 12.297 7.465 10.195 1 98.88 202 ALA A CA 1
ATOM 1433 C C . ALA A 1 202 ? 13.297 7.062 11.281 1 98.88 202 ALA A C 1
ATOM 1435 O O . ALA A 1 202 ? 13.352 5.898 11.68 1 98.88 202 ALA A O 1
ATOM 1436 N N . LYS A 1 203 ? 14.078 8.055 11.727 1 98.75 203 LYS A N 1
ATOM 1437 C CA . LYS A 1 203 ? 15.023 7.801 12.812 1 98.75 203 LYS A CA 1
ATOM 1438 C C . LYS A 1 203 ? 14.297 7.316 14.062 1 98.75 203 LYS A C 1
ATOM 1440 O O . LYS A 1 203 ? 14.719 6.34 14.688 1 98.75 203 LYS A O 1
ATOM 1445 N N . LEU A 1 204 ? 13.234 7.992 14.43 1 98.44 204 LEU A N 1
ATOM 1446 C CA . LEU A 1 204 ? 12.453 7.633 15.609 1 98.44 204 LEU A CA 1
ATOM 1447 C C . LEU A 1 204 ? 11.922 6.207 15.492 1 98.44 204 LEU A C 1
ATOM 1449 O O . LEU A 1 204 ? 11.844 5.488 16.484 1 98.44 204 LEU A O 1
ATOM 1453 N N . ALA A 1 205 ? 11.562 5.781 14.273 1 98.31 205 ALA A N 1
ATOM 1454 C CA . ALA A 1 205 ? 10.992 4.461 14.023 1 98.31 205 ALA A CA 1
ATOM 1455 C C . ALA A 1 205 ? 12.078 3.385 14.039 1 98.31 205 ALA A C 1
ATOM 1457 O O . ALA A 1 205 ? 11.773 2.191 13.969 1 98.31 205 ALA A O 1
ATOM 1458 N N . GLY A 1 206 ? 13.367 3.773 14.07 1 98.19 206 GLY A N 1
ATOM 1459 C CA . GLY A 1 206 ? 14.445 2.812 14.227 1 98.19 206 GLY A CA 1
ATOM 1460 C C . GLY A 1 206 ? 15.133 2.477 12.914 1 98.19 206 GLY A C 1
ATOM 1461 O O . GLY A 1 206 ? 15.875 1.493 12.836 1 98.19 206 GLY A O 1
ATOM 1462 N N . ALA A 1 207 ? 14.883 3.252 11.867 1 98.44 207 ALA A N 1
ATOM 1463 C CA . ALA A 1 207 ? 15.625 3.047 10.633 1 98.44 207 ALA A CA 1
ATOM 1464 C C . ALA A 1 207 ? 17.125 3.217 10.852 1 98.44 207 ALA A C 1
ATOM 1466 O O . ALA A 1 207 ? 17.547 4.074 11.625 1 98.44 207 ALA A O 1
ATOM 1467 N N . THR A 1 208 ? 17.938 2.445 10.18 1 97.81 208 THR A N 1
ATOM 1468 C CA . THR A 1 208 ? 19.375 2.51 10.406 1 97.81 208 THR A CA 1
ATOM 1469 C C . THR A 1 208 ? 20.078 3.217 9.25 1 97.81 208 THR A C 1
ATOM 1471 O O . THR A 1 208 ? 21.125 3.842 9.438 1 97.81 208 THR A O 1
ATOM 1474 N N . THR A 1 209 ? 19.609 2.998 8.008 1 98.56 209 THR A N 1
ATOM 1475 C CA . THR A 1 209 ? 20.062 3.723 6.832 1 98.56 209 THR A CA 1
ATOM 1476 C C . THR A 1 209 ? 19.016 4.719 6.359 1 98.56 209 THR A C 1
ATOM 1478 O O . THR A 1 209 ? 17.938 4.324 5.902 1 98.56 209 THR A O 1
ATOM 1481 N N . ILE A 1 210 ? 19.266 6.012 6.566 1 98.94 210 ILE A N 1
ATOM 1482 C CA . ILE A 1 210 ? 18.344 7.086 6.199 1 98.94 210 ILE A CA 1
ATOM 1483 C C . ILE A 1 210 ? 19.016 8.023 5.199 1 98.94 210 ILE A C 1
ATOM 1485 O O . ILE A 1 210 ? 19.969 8.719 5.543 1 98.94 210 ILE A O 1
ATOM 1489 N N . ILE A 1 211 ? 18.531 8.055 3.947 1 98.94 211 ILE A N 1
ATOM 1490 C CA . ILE A 1 211 ? 19.172 8.766 2.848 1 98.94 211 ILE A CA 1
ATOM 1491 C C . ILE A 1 211 ? 18.344 10.008 2.5 1 98.94 211 ILE A C 1
ATOM 1493 O O . ILE A 1 211 ? 17.188 9.906 2.082 1 98.94 211 ILE A O 1
ATOM 1497 N N . ALA A 1 212 ? 18.922 11.18 2.682 1 98.94 212 ALA A N 1
ATOM 1498 C CA . ALA A 1 212 ? 18.297 12.445 2.307 1 98.94 212 ALA A CA 1
ATOM 1499 C C . ALA A 1 212 ? 18.703 12.867 0.899 1 98.94 212 ALA A C 1
ATOM 1501 O O . ALA A 1 212 ? 19.891 12.914 0.583 1 98.94 212 ALA A O 1
ATOM 1502 N N . VAL A 1 213 ? 17.734 13.109 0.07 1 98.88 213 VAL A N 1
ATOM 1503 C CA . VAL A 1 213 ? 17.984 13.547 -1.301 1 98.88 213 VAL A CA 1
ATOM 1504 C C . VAL A 1 213 ? 17.438 14.961 -1.501 1 98.88 213 VAL A C 1
ATOM 1506 O O . VAL A 1 213 ? 16.266 15.227 -1.224 1 98.88 213 VAL A O 1
ATOM 1509 N N . ASP A 1 214 ? 18.219 15.859 -1.924 1 98.31 214 ASP A N 1
ATOM 1510 C CA . ASP A 1 214 ? 17.844 17.234 -2.252 1 98.31 214 ASP A CA 1
ATOM 1511 C C . ASP A 1 214 ? 18.844 17.859 -3.209 1 98.31 214 ASP A C 1
ATOM 1513 O O . ASP A 1 214 ? 19.938 17.328 -3.426 1 98.31 214 ASP A O 1
ATOM 1517 N N . ILE A 1 215 ? 18.438 18.922 -3.836 1 97 215 ILE A N 1
ATOM 1518 C CA . ILE A 1 215 ? 19.328 19.641 -4.738 1 97 215 ILE A CA 1
ATOM 1519 C C . ILE A 1 215 ? 20.125 20.688 -3.963 1 97 215 ILE A C 1
ATOM 1521 O O . ILE A 1 215 ? 21.094 21.234 -4.473 1 97 215 ILE A O 1
ATOM 1525 N N . ASP A 1 216 ? 19.688 21.047 -2.711 1 95.81 216 ASP A N 1
ATOM 1526 C CA . ASP A 1 216 ? 20.25 22.125 -1.901 1 95.81 216 ASP A CA 1
ATOM 1527 C C . ASP A 1 216 ? 21.156 21.562 -0.796 1 95.81 216 ASP A C 1
ATOM 1529 O O . ASP A 1 216 ? 20.672 20.906 0.128 1 95.81 216 ASP A O 1
ATOM 1533 N N . ALA A 1 217 ? 22.406 21.938 -0.799 1 96.31 217 ALA A N 1
ATOM 1534 C CA . ALA A 1 217 ? 23.391 21.438 0.159 1 96.31 217 ALA A CA 1
ATOM 1535 C C . ALA A 1 217 ? 23.031 21.859 1.581 1 96.31 217 ALA A C 1
ATOM 1537 O O . ALA A 1 217 ? 23.281 21.109 2.535 1 96.31 217 ALA A O 1
ATOM 1538 N N . LYS A 1 218 ? 22.484 23 1.709 1 95 218 LYS A N 1
ATOM 1539 C CA . LYS A 1 218 ? 22.109 23.469 3.037 1 95 218 LYS A CA 1
ATOM 1540 C C . LYS A 1 218 ? 21 22.594 3.639 1 95 218 LYS A C 1
ATOM 1542 O O . LYS A 1 218 ? 21.047 22.266 4.828 1 95 218 LYS A O 1
ATOM 1547 N N . LYS A 1 219 ? 20.094 22.234 2.83 1 95.44 219 LYS A N 1
ATOM 1548 C CA . LYS A 1 219 ? 19.016 21.359 3.287 1 95.44 219 LYS A CA 1
ATOM 1549 C C . LYS A 1 219 ? 19.531 19.969 3.635 1 95.44 219 LYS A C 1
ATOM 1551 O O . LYS A 1 219 ? 19.078 19.359 4.598 1 95.44 219 LYS A O 1
ATOM 1556 N N . LEU A 1 220 ? 20.484 19.5 2.848 1 97.94 220 LEU A N 1
ATOM 1557 C CA . LEU A 1 220 ? 21.078 18.203 3.123 1 97.94 220 LEU A CA 1
ATOM 1558 C C . LEU A 1 220 ? 21.844 18.219 4.445 1 97.94 220 LEU A C 1
ATOM 1560 O O . LEU A 1 220 ? 21.781 17.25 5.207 1 97.94 220 LEU A O 1
ATOM 1564 N N . ALA A 1 221 ? 22.531 19.312 4.723 1 97.19 221 ALA A N 1
ATOM 1565 C CA . ALA A 1 221 ? 23.234 19.438 5.996 1 97.19 221 ALA A CA 1
ATOM 1566 C C . ALA A 1 221 ? 22.25 19.391 7.168 1 97.19 221 ALA A C 1
ATOM 1568 O O . ALA A 1 221 ? 22.516 18.75 8.18 1 97.19 221 ALA A O 1
ATOM 1569 N N . LYS A 1 222 ? 21.156 20.094 6.992 1 95.56 222 LYS A N 1
ATOM 1570 C CA . LYS A 1 222 ? 20.125 20.078 8.031 1 95.56 222 LYS A CA 1
ATOM 1571 C C . LYS A 1 222 ? 19.547 18.688 8.203 1 95.56 222 LYS A C 1
ATOM 1573 O O . LYS A 1 222 ? 19.266 18.266 9.32 1 95.56 222 LYS A O 1
ATOM 1578 N N . ALA A 1 223 ? 19.312 18.016 7.094 1 97.88 223 ALA A N 1
ATOM 1579 C CA . ALA A 1 223 ? 18.797 16.656 7.137 1 97.88 223 ALA A CA 1
ATOM 1580 C C . ALA A 1 223 ? 19.719 15.742 7.938 1 97.88 223 ALA A C 1
ATOM 1582 O O . ALA A 1 223 ? 19.266 14.898 8.711 1 97.88 223 ALA A O 1
ATOM 1583 N N . GLU A 1 224 ? 20.984 15.859 7.762 1 98.12 224 GLU A N 1
ATOM 1584 C CA . GLU A 1 224 ? 21.953 15.078 8.516 1 98.12 224 GLU A CA 1
ATOM 1585 C C . GLU A 1 224 ? 21.844 15.352 10.016 1 98.12 224 GLU A C 1
ATOM 1587 O O . GLU A 1 224 ? 21.891 14.422 10.82 1 98.12 224 GLU A O 1
ATOM 1592 N N . GLU A 1 225 ? 21.641 16.594 10.328 1 96.56 225 GLU A N 1
ATOM 1593 C CA . GLU A 1 225 ? 21.5 16.984 11.727 1 96.56 225 GLU A CA 1
ATOM 1594 C C . GLU A 1 225 ? 20.281 16.328 12.352 1 96.56 225 GLU A C 1
ATOM 1596 O O . GLU A 1 225 ? 20.281 16.031 13.547 1 96.56 225 GLU A O 1
ATOM 1601 N N . LEU A 1 226 ? 19.344 16.078 11.508 1 97.19 226 LEU A N 1
ATOM 1602 C CA . LEU A 1 226 ? 18.062 15.633 12.055 1 97.19 226 LEU A CA 1
ATOM 1603 C C . LEU A 1 226 ? 17.891 14.133 11.898 1 97.19 226 LEU A C 1
ATOM 1605 O O . LEU A 1 226 ? 16.844 13.586 12.25 1 97.19 226 LEU A O 1
ATOM 1609 N N . GLY A 1 227 ? 18.891 13.445 11.297 1 98.12 227 GLY A N 1
ATOM 1610 C CA . GLY A 1 227 ? 18.797 12 11.398 1 98.12 227 GLY A CA 1
ATOM 1611 C C . GLY A 1 227 ? 19.281 11.281 10.148 1 98.12 227 GLY A C 1
ATOM 1612 O O . GLY A 1 227 ? 19.484 10.07 10.172 1 98.12 227 GLY A O 1
ATOM 1613 N N . ALA A 1 228 ? 19.5 12.016 9.062 1 98.81 228 ALA A N 1
ATOM 1614 C CA . ALA A 1 228 ? 19.984 11.359 7.848 1 98.81 228 ALA A CA 1
ATOM 1615 C C . ALA A 1 228 ? 21.375 10.766 8.047 1 98.81 228 ALA A C 1
ATOM 1617 O O . ALA A 1 228 ? 22.25 11.406 8.641 1 98.81 228 ALA A O 1
ATOM 1618 N N . THR A 1 229 ? 21.547 9.547 7.605 1 98.81 229 THR A N 1
ATOM 1619 C CA . THR A 1 229 ? 22.859 8.898 7.691 1 98.81 229 THR A CA 1
ATOM 1620 C C . THR A 1 229 ? 23.641 9.086 6.398 1 98.81 229 THR A C 1
ATOM 1622 O O . THR A 1 229 ? 24.859 8.914 6.375 1 98.81 229 THR A O 1
ATOM 1625 N N . HIS A 1 230 ? 22.953 9.32 5.309 1 98.75 230 HIS A N 1
ATOM 1626 C CA . HIS A 1 230 ? 23.5 9.57 3.98 1 98.75 230 HIS A CA 1
ATOM 1627 C C . HIS A 1 230 ? 22.812 10.758 3.316 1 98.75 230 HIS A C 1
ATOM 1629 O O . HIS A 1 230 ? 21.641 11.039 3.6 1 98.75 230 HIS A O 1
ATOM 1635 N N . THR A 1 231 ? 23.531 11.484 2.52 1 98.62 231 THR A N 1
ATOM 1636 C CA . THR A 1 231 ? 22.938 12.57 1.742 1 98.62 231 THR A CA 1
ATOM 1637 C C . THR A 1 231 ? 23.297 12.438 0.265 1 98.62 231 THR A C 1
ATOM 1639 O O . THR A 1 231 ? 24.391 11.977 -0.074 1 98.62 231 THR A O 1
ATOM 1642 N N . VAL A 1 232 ? 22.375 12.75 -0.574 1 98.75 232 VAL A N 1
ATOM 1643 C CA . VAL A 1 232 ? 22.547 12.75 -2.023 1 98.75 232 VAL A CA 1
ATOM 1644 C C . VAL A 1 232 ? 22.125 14.102 -2.594 1 98.75 232 VAL A C 1
ATOM 1646 O O . VAL A 1 232 ? 20.969 14.516 -2.465 1 98.75 232 VAL A O 1
ATOM 1649 N N . ASN A 1 233 ? 23.047 14.836 -3.168 1 98.56 233 ASN A N 1
ATOM 1650 C CA . ASN A 1 233 ? 22.688 16.016 -3.957 1 98.56 233 ASN A CA 1
ATOM 1651 C C . ASN A 1 233 ? 22.328 15.633 -5.391 1 98.56 233 ASN A C 1
ATOM 1653 O O . ASN A 1 233 ? 23.203 15.32 -6.199 1 98.56 233 ASN A O 1
ATOM 1657 N N . SER A 1 234 ? 21.062 15.648 -5.707 1 97 234 SER A N 1
ATOM 1658 C CA . SER A 1 234 ? 20.562 15.117 -6.973 1 97 234 SER A CA 1
ATOM 1659 C C . SER A 1 234 ? 20.859 16.062 -8.125 1 97 234 SER A C 1
ATOM 1661 O O . SER A 1 234 ? 20.547 15.773 -9.281 1 97 234 SER A O 1
ATOM 1663 N N . LYS A 1 235 ? 21.5 17.203 -7.875 1 95.81 235 LYS A N 1
ATOM 1664 C CA . LYS A 1 235 ? 22.062 18.031 -8.938 1 95.81 235 LYS A CA 1
ATOM 1665 C C . LYS A 1 235 ? 23.344 17.422 -9.492 1 95.81 235 LYS A C 1
ATOM 1667 O O . LYS A 1 235 ? 23.672 17.609 -10.656 1 95.81 235 LYS A O 1
ATOM 1672 N N . ASP A 1 236 ? 23.984 16.719 -8.625 1 95.88 236 ASP A N 1
ATOM 1673 C CA . ASP A 1 236 ? 25.328 16.266 -8.938 1 95.88 236 ASP A CA 1
ATOM 1674 C C . ASP A 1 236 ? 25.328 14.789 -9.328 1 95.88 236 ASP A C 1
ATOM 1676 O O . ASP A 1 236 ? 26.25 14.32 -10 1 95.88 236 ASP A O 1
ATOM 1680 N N . GLU A 1 237 ? 24.406 14.047 -8.82 1 96.62 237 GLU A N 1
ATOM 1681 C CA . GLU A 1 237 ? 24.375 12.617 -9.125 1 96.62 237 GLU A CA 1
ATOM 1682 C C . GLU A 1 237 ? 22.938 12.117 -9.234 1 96.62 237 GLU A C 1
ATOM 1684 O O . GLU A 1 237 ? 22.016 12.766 -8.742 1 96.62 237 GLU A O 1
ATOM 1689 N N . ASP A 1 238 ? 22.812 10.984 -9.945 1 98.06 238 ASP A N 1
ATOM 1690 C CA . ASP A 1 238 ? 21.5 10.359 -10.109 1 98.06 238 ASP A CA 1
ATOM 1691 C C . ASP A 1 238 ? 20.969 9.836 -8.773 1 98.06 238 ASP A C 1
ATOM 1693 O O . ASP A 1 238 ? 21.578 8.961 -8.156 1 98.06 238 ASP A O 1
ATOM 1697 N N . PRO A 1 239 ? 19.875 10.344 -8.297 1 98.5 239 PRO A N 1
ATOM 1698 C CA . PRO A 1 239 ? 19.422 9.969 -6.957 1 98.5 239 PRO A CA 1
ATOM 1699 C C . PRO A 1 239 ? 19.047 8.492 -6.855 1 98.5 239 PRO A C 1
ATOM 1701 O O . PRO A 1 239 ? 19.25 7.871 -5.812 1 98.5 239 PRO A O 1
ATOM 1704 N N . VAL A 1 240 ? 18.484 7.895 -7.902 1 98.75 240 VAL A N 1
ATOM 1705 C CA . VAL A 1 240 ? 18.094 6.492 -7.879 1 98.75 240 VAL A CA 1
ATOM 1706 C C . VAL A 1 240 ? 19.312 5.605 -7.68 1 98.75 240 VAL A C 1
ATOM 1708 O O . VAL A 1 240 ? 19.344 4.762 -6.781 1 98.75 240 VAL A O 1
ATOM 1711 N N . GLU A 1 241 ? 20.328 5.793 -8.453 1 98.56 241 GLU A N 1
ATOM 1712 C CA . GLU A 1 241 ? 21.562 5.012 -8.352 1 98.56 241 GLU A CA 1
ATOM 1713 C C . GLU A 1 241 ? 22.234 5.238 -7.008 1 98.56 241 GLU A C 1
ATOM 1715 O O . GLU A 1 241 ? 22.797 4.305 -6.422 1 98.56 241 GLU A O 1
ATOM 1720 N N . ALA A 1 242 ? 22.219 6.496 -6.547 1 98.69 242 ALA A N 1
ATOM 1721 C CA . ALA A 1 242 ? 22.859 6.816 -5.27 1 98.69 242 ALA A CA 1
ATOM 1722 C C . ALA A 1 242 ? 22.141 6.109 -4.117 1 98.69 242 ALA A C 1
ATOM 1724 O O . ALA A 1 242 ? 22.797 5.582 -3.211 1 98.69 242 ALA A O 1
ATOM 1725 N N . ILE A 1 243 ? 20.828 6.125 -4.094 1 98.75 243 ILE A N 1
ATOM 1726 C CA . ILE A 1 243 ? 20.062 5.438 -3.062 1 98.75 243 ILE A CA 1
ATOM 1727 C C . ILE A 1 243 ? 20.344 3.939 -3.115 1 98.75 243 ILE A C 1
ATOM 1729 O O . ILE A 1 243 ? 20.562 3.305 -2.08 1 98.75 243 ILE A O 1
ATOM 1733 N N . ARG A 1 244 ? 20.344 3.361 -4.324 1 98.31 244 ARG A N 1
ATOM 1734 C CA . ARG A 1 244 ? 20.625 1.94 -4.477 1 98.31 244 ARG A CA 1
ATOM 1735 C C . ARG A 1 244 ? 22.031 1.608 -3.957 1 98.31 244 ARG A C 1
ATOM 1737 O O . ARG A 1 244 ? 22.203 0.619 -3.246 1 98.31 244 ARG A O 1
ATOM 1744 N N . ALA A 1 245 ? 23 2.459 -4.281 1 98 245 ALA A N 1
ATOM 1745 C CA . ALA A 1 245 ? 24.375 2.242 -3.83 1 98 245 ALA A CA 1
ATOM 1746 C C . ALA A 1 245 ? 24.453 2.254 -2.307 1 98 245 ALA A C 1
ATOM 1748 O O . ALA A 1 245 ? 25.219 1.477 -1.715 1 98 245 ALA A O 1
ATOM 1749 N N . ALA A 1 246 ? 23.672 3.107 -1.646 1 98.12 246 ALA A N 1
ATOM 1750 C CA . ALA A 1 246 ? 23.703 3.248 -0.193 1 98.12 246 ALA A CA 1
ATOM 1751 C C . ALA A 1 246 ? 22.953 2.098 0.485 1 98.12 246 ALA A C 1
ATOM 1753 O O . ALA A 1 246 ? 23.016 1.954 1.709 1 98.12 246 ALA A O 1
ATOM 1754 N N . THR A 1 247 ? 22.234 1.29 -0.258 1 97.44 247 THR A N 1
ATOM 1755 C CA . THR A 1 247 ? 21.422 0.215 0.3 1 97.44 247 THR A CA 1
ATOM 1756 C C . THR A 1 247 ? 21.812 -1.128 -0.315 1 97.44 247 THR A C 1
ATOM 1758 O O . THR A 1 247 ? 20.953 -1.971 -0.567 1 97.44 247 THR A O 1
ATOM 1761 N N . GLY A 1 248 ? 23.078 -1.314 -0.636 1 94.44 248 GLY A N 1
ATOM 1762 C CA . GLY A 1 248 ? 23.594 -2.59 -1.09 1 94.44 248 GLY A CA 1
ATOM 1763 C C . GLY A 1 248 ? 23.266 -2.891 -2.541 1 94.44 248 GLY A C 1
ATOM 1764 O O . GLY A 1 248 ? 23.344 -4.043 -2.973 1 94.44 248 GLY A O 1
ATOM 1765 N N . GLY A 1 249 ? 22.844 -1.878 -3.287 1 95.94 249 GLY A N 1
ATOM 1766 C CA . GLY A 1 249 ? 22.547 -2.043 -4.699 1 95.94 249 GLY A CA 1
ATOM 1767 C C . GLY A 1 249 ? 21.078 -2.35 -4.961 1 95.94 249 GLY A C 1
ATOM 1768 O O . GLY A 1 249 ? 20.656 -2.414 -6.113 1 95.94 249 GLY A O 1
ATOM 1769 N N . PHE A 1 250 ? 20.203 -2.469 -4.016 1 94.56 250 PHE A N 1
ATOM 1770 C CA . PHE A 1 250 ? 18.859 -2.992 -4.172 1 94.56 250 PHE A CA 1
ATOM 1771 C C . PHE A 1 250 ? 17.828 -1.864 -4.137 1 94.56 250 PHE A C 1
ATOM 1773 O O . PHE A 1 250 ? 16.797 -1.937 -4.801 1 94.56 250 PHE A O 1
ATOM 1780 N N . GLY A 1 251 ? 18.078 -0.772 -3.291 1 97.69 251 GLY A N 1
ATOM 1781 C CA . GLY A 1 251 ? 17.125 0.295 -3.039 1 97.69 251 GLY A CA 1
ATOM 1782 C C . GLY A 1 251 ? 16.609 0.316 -1.608 1 97.69 251 GLY A C 1
ATOM 1783 O O . GLY A 1 251 ? 16.875 -0.608 -0.837 1 97.69 251 GLY A O 1
ATOM 1784 N N . ALA A 1 252 ? 15.906 1.369 -1.267 1 98.69 252 ALA A N 1
ATOM 1785 C CA . ALA A 1 252 ? 15.445 1.549 0.107 1 98.69 252 ALA A CA 1
ATOM 1786 C C . ALA A 1 252 ? 14.148 0.783 0.355 1 98.69 252 ALA A C 1
ATOM 1788 O O . ALA A 1 252 ? 13.32 0.641 -0.549 1 98.69 252 ALA A O 1
ATOM 1789 N N . ASP A 1 253 ? 13.914 0.287 1.61 1 98.31 253 ASP A N 1
ATOM 1790 C CA . ASP A 1 253 ? 12.672 -0.375 1.991 1 98.31 253 ASP A CA 1
ATOM 1791 C C . ASP A 1 253 ? 11.477 0.567 1.841 1 98.31 253 ASP A C 1
ATOM 1793 O O . ASP A 1 253 ? 10.398 0.148 1.42 1 98.31 253 ASP A O 1
ATOM 1797 N N . VAL A 1 254 ? 11.688 1.819 2.219 1 98.88 254 VAL A N 1
ATOM 1798 C CA . VAL A 1 254 ? 10.672 2.859 2.113 1 98.88 254 VAL A CA 1
ATOM 1799 C C . VAL A 1 254 ? 11.266 4.098 1.45 1 98.88 254 VAL A C 1
ATOM 1801 O O . VAL A 1 254 ? 12.367 4.539 1.808 1 98.88 254 VAL A O 1
ATOM 1804 N N . VAL A 1 255 ? 10.641 4.602 0.425 1 98.94 255 VAL A N 1
ATOM 1805 C CA . VAL A 1 255 ? 11.023 5.875 -0.178 1 98.94 255 VAL A CA 1
ATOM 1806 C C . VAL A 1 255 ? 9.891 6.883 -0.028 1 98.94 255 VAL A C 1
ATOM 1808 O O . VAL A 1 255 ? 8.773 6.645 -0.5 1 98.94 255 VAL A O 1
ATOM 1811 N N . ILE A 1 256 ? 10.156 7.961 0.662 1 98.94 256 ILE A N 1
ATOM 1812 C CA . ILE A 1 256 ? 9.18 9.016 0.905 1 98.94 256 ILE A CA 1
ATOM 1813 C C . ILE A 1 256 ? 9.438 10.18 -0.049 1 98.94 256 ILE A C 1
ATOM 1815 O O . ILE A 1 256 ? 10.523 10.758 -0.06 1 98.94 256 ILE A O 1
ATOM 1819 N N . GLU A 1 257 ? 8.484 10.469 -0.913 1 98.94 257 GLU A N 1
ATOM 1820 C CA . GLU A 1 257 ? 8.539 11.562 -1.877 1 98.94 257 GLU A CA 1
ATOM 1821 C C . GLU A 1 257 ? 7.855 12.812 -1.329 1 98.94 257 GLU A C 1
ATOM 1823 O O . GLU A 1 257 ? 6.633 12.852 -1.195 1 98.94 257 GLU A O 1
ATOM 1828 N N . ALA A 1 258 ? 8.641 13.844 -0.981 1 98.38 258 ALA A N 1
ATOM 1829 C CA . ALA A 1 258 ? 8.117 15 -0.268 1 98.38 258 ALA A CA 1
ATOM 1830 C C . ALA A 1 258 ? 8.109 16.234 -1.165 1 98.38 258 ALA A C 1
ATOM 1832 O O . ALA A 1 258 ? 7.957 17.359 -0.682 1 98.38 258 ALA A O 1
ATOM 1833 N N . VAL A 1 259 ? 8.258 16.078 -2.471 1 97.31 259 VAL A N 1
ATOM 1834 C CA . VAL A 1 259 ? 8.305 17.203 -3.4 1 97.31 259 VAL A CA 1
ATOM 1835 C C . VAL A 1 259 ? 6.965 17.328 -4.121 1 97.31 259 VAL A C 1
ATOM 1837 O O . VAL A 1 259 ? 6.422 18.438 -4.242 1 97.31 259 VAL A O 1
ATOM 1840 N N . GLY A 1 260 ? 6.422 16.219 -4.652 1 97.69 260 GLY A N 1
ATOM 1841 C CA . GLY A 1 260 ? 5.113 16.234 -5.289 1 97.69 260 GLY A CA 1
ATOM 1842 C C . GLY A 1 260 ? 5.18 16.453 -6.785 1 97.69 260 GLY A C 1
ATOM 1843 O O . GLY A 1 260 ? 4.273 17.047 -7.367 1 97.69 260 GLY A O 1
ATOM 1844 N N . ARG A 1 261 ? 6.246 15.961 -7.387 1 98.06 261 ARG A N 1
ATOM 1845 C CA . ARG A 1 261 ? 6.387 16.078 -8.836 1 98.06 261 ARG A CA 1
ATOM 1846 C C . ARG A 1 261 ? 6.484 14.695 -9.484 1 98.06 261 ARG A C 1
ATOM 1848 O O . ARG A 1 261 ? 6.988 13.75 -8.867 1 98.06 261 ARG A O 1
ATOM 1855 N N . PRO A 1 262 ? 6.051 14.641 -10.797 1 98.31 262 PRO A N 1
ATOM 1856 C CA . PRO A 1 262 ? 6.125 13.344 -11.477 1 98.31 262 PRO A CA 1
ATOM 1857 C C . PRO A 1 262 ? 7.551 12.805 -11.555 1 98.31 262 PRO A C 1
ATOM 1859 O O . PRO A 1 262 ? 7.773 11.609 -11.359 1 98.31 262 PRO A O 1
ATOM 1862 N N . GLU A 1 263 ? 8.523 13.695 -11.766 1 97.88 263 GLU A N 1
ATOM 1863 C CA . GLU A 1 263 ? 9.906 13.273 -11.914 1 97.88 263 GLU A CA 1
ATOM 1864 C C . GLU A 1 263 ? 10.445 12.672 -10.617 1 97.88 263 GLU A C 1
ATOM 1866 O O . GLU A 1 263 ? 11.109 11.633 -10.633 1 97.88 263 GLU A O 1
ATOM 1871 N N . THR A 1 264 ? 10.164 13.305 -9.516 1 98.56 264 THR A N 1
ATOM 1872 C CA . THR A 1 264 ? 10.664 12.812 -8.234 1 98.56 264 THR A CA 1
ATOM 1873 C C . THR A 1 264 ? 9.891 11.578 -7.785 1 98.56 264 THR A C 1
ATOM 1875 O O . THR A 1 264 ? 10.438 10.695 -7.121 1 98.56 264 THR A O 1
ATOM 1878 N N . TYR A 1 265 ? 8.602 11.523 -8.172 1 98.75 265 TYR A N 1
ATOM 1879 C CA . TYR A 1 265 ? 7.84 10.32 -7.883 1 98.75 265 TYR A CA 1
ATOM 1880 C C . TYR A 1 265 ? 8.406 9.117 -8.633 1 98.75 265 TYR A C 1
ATOM 1882 O O . TYR A 1 265 ? 8.523 8.023 -8.078 1 98.75 265 TYR A O 1
ATOM 1890 N N . GLU A 1 266 ? 8.703 9.367 -9.898 1 98.62 266 GLU A N 1
ATOM 1891 C CA . GLU A 1 266 ? 9.32 8.305 -10.688 1 98.62 266 GLU A CA 1
ATOM 1892 C C . GLU A 1 266 ? 10.648 7.855 -10.07 1 98.62 266 GLU A C 1
ATOM 1894 O O . GLU A 1 266 ? 10.945 6.66 -10.031 1 98.62 266 GLU A O 1
ATOM 1899 N N . GLN A 1 267 ? 11.438 8.789 -9.594 1 98.69 267 GLN A N 1
ATOM 1900 C CA . GLN A 1 267 ? 12.672 8.461 -8.891 1 98.69 267 GLN A CA 1
ATOM 1901 C C . GLN A 1 267 ? 12.398 7.594 -7.668 1 98.69 267 GLN A C 1
ATOM 1903 O O . GLN A 1 267 ? 13.07 6.59 -7.445 1 98.69 267 GLN A O 1
ATOM 1908 N N . ALA A 1 268 ? 11.391 8.039 -6.895 1 98.88 268 ALA A N 1
ATOM 1909 C CA . ALA A 1 268 ? 11.016 7.266 -5.715 1 98.88 268 ALA A CA 1
ATOM 1910 C C . ALA A 1 268 ? 10.609 5.844 -6.094 1 98.88 268 ALA A C 1
ATOM 1912 O O . ALA A 1 268 ? 11.016 4.879 -5.438 1 98.88 268 ALA A O 1
ATOM 1913 N N . PHE A 1 269 ? 9.852 5.75 -7.176 1 98.75 269 PHE A N 1
ATOM 1914 C CA . PHE A 1 269 ? 9.352 4.48 -7.688 1 98.75 269 PHE A CA 1
ATOM 1915 C C . PHE A 1 269 ? 10.508 3.533 -8.008 1 98.75 269 PHE A C 1
ATOM 1917 O O . PHE A 1 269 ? 10.469 2.357 -7.637 1 98.75 269 PHE A O 1
ATOM 1924 N N . TYR A 1 270 ? 11.508 3.982 -8.562 1 98.56 270 TYR A N 1
ATOM 1925 C CA . TYR A 1 270 ? 12.602 3.133 -9.031 1 98.56 270 TYR A CA 1
ATOM 1926 C C . TYR A 1 270 ? 13.664 2.965 -7.949 1 98.56 270 TYR A C 1
ATOM 1928 O O . TYR A 1 270 ? 14.492 2.057 -8.023 1 98.56 270 TYR A O 1
ATOM 1936 N N . ALA A 1 271 ? 13.641 3.838 -6.906 1 98.69 271 ALA A N 1
ATOM 1937 C CA . ALA A 1 271 ? 14.672 3.807 -5.871 1 98.69 271 ALA A CA 1
ATOM 1938 C C . ALA A 1 271 ? 14.305 2.824 -4.762 1 98.69 271 ALA A C 1
ATOM 1940 O O . ALA A 1 271 ? 15.141 2.5 -3.912 1 98.69 271 ALA A O 1
ATOM 1941 N N . ARG A 1 272 ? 13.109 2.402 -4.746 1 97.38 272 ARG A N 1
ATOM 1942 C CA . ARG A 1 272 ? 12.68 1.498 -3.686 1 97.38 272 ARG A CA 1
ATOM 1943 C C . ARG A 1 272 ? 13.141 0.071 -3.965 1 97.38 272 ARG A C 1
ATOM 1945 O O . ARG A 1 272 ? 13.383 -0.296 -5.117 1 97.38 272 ARG A O 1
ATOM 1952 N N . ASP A 1 273 ? 13.273 -0.701 -2.93 1 95.62 273 ASP A N 1
ATOM 1953 C CA . ASP A 1 273 ? 13.641 -2.113 -2.988 1 95.62 273 ASP A CA 1
ATOM 1954 C C . ASP A 1 273 ? 12.492 -2.951 -3.555 1 95.62 273 ASP A C 1
ATOM 1956 O O . ASP A 1 273 ? 11.398 -2.438 -3.785 1 95.62 273 ASP A O 1
ATOM 1960 N N . LEU A 1 274 ? 12.82 -4.223 -3.873 1 93.44 274 LEU A N 1
ATOM 1961 C CA . LEU A 1 274 ? 11.805 -5.191 -4.254 1 93.44 274 LEU A CA 1
ATOM 1962 C C . LEU A 1 274 ? 10.703 -5.27 -3.203 1 93.44 274 LEU A C 1
ATOM 1964 O O . LEU A 1 274 ? 10.984 -5.469 -2.018 1 93.44 274 LEU A O 1
ATOM 1968 N N . ALA A 1 275 ? 9.461 -5.043 -3.65 1 95.44 275 ALA A N 1
ATOM 1969 C CA . ALA A 1 275 ? 8.281 -5.062 -2.783 1 95.44 275 ALA A CA 1
ATOM 1970 C C . ALA A 1 275 ? 8.383 -3.99 -1.701 1 95.44 275 ALA A C 1
ATOM 1972 O O . ALA A 1 275 ? 7.82 -4.141 -0.615 1 95.44 275 ALA A O 1
ATOM 1973 N N . GLY A 1 276 ? 9.203 -2.984 -1.999 1 97.5 276 GLY A N 1
ATOM 1974 C CA . GLY A 1 276 ? 9.289 -1.857 -1.083 1 97.5 276 GLY A CA 1
ATOM 1975 C C . GLY A 1 276 ? 8.062 -0.959 -1.131 1 97.5 276 GLY A C 1
ATOM 1976 O O . GLY A 1 276 ? 7.113 -1.238 -1.862 1 97.5 276 GLY A O 1
ATOM 1977 N N . ARG A 1 277 ? 8.117 0.141 -0.338 1 98.56 277 ARG A N 1
ATOM 1978 C CA . ARG A 1 277 ? 6.977 1.052 -0.236 1 98.56 277 ARG A CA 1
ATOM 1979 C C . ARG A 1 277 ? 7.367 2.463 -0.661 1 98.56 277 ARG A C 1
ATOM 1981 O O . ARG A 1 277 ? 8.445 2.947 -0.308 1 98.56 277 ARG A O 1
ATOM 1988 N N . VAL A 1 278 ? 6.551 3.051 -1.482 1 98.88 278 VAL A N 1
ATOM 1989 C CA . VAL A 1 278 ? 6.648 4.477 -1.783 1 98.88 278 VAL A CA 1
ATOM 1990 C C . VAL A 1 278 ? 5.559 5.238 -1.036 1 98.88 278 VAL A C 1
ATOM 1992 O O . VAL A 1 278 ? 4.406 4.801 -0.993 1 98.88 278 VAL A O 1
ATOM 1995 N N . VAL A 1 279 ? 5.902 6.336 -0.407 1 98.94 279 VAL A N 1
ATOM 1996 C CA . VAL A 1 279 ? 4.938 7.203 0.259 1 98.94 279 VAL A CA 1
ATOM 1997 C C . VAL A 1 279 ? 4.988 8.602 -0.351 1 98.94 279 VAL A C 1
ATOM 1999 O O . VAL A 1 279 ? 6 9.297 -0.234 1 98.94 279 VAL A O 1
ATOM 2002 N N . LEU A 1 280 ? 3.951 8.953 -1.069 1 98.88 280 LEU A N 1
ATOM 2003 C CA . LEU A 1 280 ? 3.807 10.305 -1.6 1 98.88 280 LEU A CA 1
ATOM 2004 C C . LEU A 1 280 ? 3.215 11.234 -0.549 1 98.88 280 LEU A C 1
ATOM 2006 O O . LEU A 1 280 ? 2.037 11.125 -0.203 1 98.88 280 LEU A O 1
ATOM 2010 N N . VAL A 1 281 ? 4.035 12.141 -0.006 1 98.44 281 VAL A N 1
ATOM 2011 C CA . VAL A 1 281 ? 3.547 13.117 0.964 1 98.44 281 VAL A CA 1
ATOM 2012 C C . VAL A 1 281 ? 3.584 14.516 0.353 1 98.44 281 VAL A C 1
ATOM 2014 O O . VAL A 1 281 ? 2.805 15.391 0.739 1 98.44 281 VAL A O 1
ATOM 2017 N N . GLY A 1 282 ? 4.465 14.75 -0.645 1 97.31 282 GLY A N 1
ATOM 2018 C CA . GLY A 1 282 ? 4.418 16 -1.391 1 97.31 282 GLY A CA 1
ATOM 2019 C C . GLY A 1 282 ? 3.117 16.188 -2.146 1 97.31 282 GLY A C 1
ATOM 2020 O O . GLY A 1 282 ? 2.664 15.289 -2.855 1 97.31 282 GLY A O 1
ATOM 2021 N N . VAL A 1 283 ? 2.518 17.344 -2.072 1 94.56 283 VAL A N 1
ATOM 2022 C CA . VAL A 1 283 ? 1.23 17.594 -2.709 1 94.56 283 VAL A CA 1
ATOM 2023 C C . VAL A 1 283 ? 1.449 18.031 -4.156 1 94.56 283 VAL A C 1
ATOM 2025 O O . VAL A 1 283 ? 2.082 19.062 -4.41 1 94.56 283 VAL A O 1
ATOM 2028 N N . PRO A 1 284 ? 0.921 17.266 -5.055 1 96.56 284 PRO A N 1
ATOM 2029 C CA . PRO A 1 284 ? 1.124 17.625 -6.461 1 96.56 284 PRO A CA 1
ATOM 2030 C C . PRO A 1 284 ? 0.307 18.844 -6.879 1 96.56 284 PRO A C 1
ATOM 2032 O O . PRO A 1 284 ? -0.788 19.078 -6.355 1 96.56 284 PRO A O 1
ATOM 2035 N N . THR A 1 285 ? 0.841 19.578 -7.801 1 92.69 285 THR A N 1
ATOM 2036 C CA . THR A 1 285 ? 0.076 20.641 -8.445 1 92.69 285 THR A CA 1
ATOM 2037 C C . THR A 1 285 ? -0.932 20.062 -9.43 1 92.69 285 THR A C 1
ATOM 2039 O O . THR A 1 285 ? -0.64 19.094 -10.125 1 92.69 285 THR A O 1
ATOM 2042 N N . PRO A 1 286 ? -2.059 20.75 -9.531 1 91.94 286 PRO A N 1
ATOM 2043 C CA . PRO A 1 286 ? -3.051 20.266 -10.492 1 91.94 286 PRO A CA 1
ATOM 2044 C C . PRO A 1 286 ? -2.5 20.188 -11.914 1 91.94 286 PRO A C 1
ATOM 2046 O O . PRO A 1 286 ? -1.729 21.047 -12.336 1 91.94 286 PRO A O 1
ATOM 2049 N N . GLY A 1 287 ? -2.861 19.203 -12.602 1 95.44 287 GLY A N 1
ATOM 2050 C CA . GLY A 1 287 ? -2.479 19.062 -14 1 95.44 287 GLY A CA 1
ATOM 2051 C C . GLY A 1 287 ? -1.294 18.141 -14.195 1 95.44 287 GLY A C 1
ATOM 2052 O O . GLY A 1 287 ? -1.052 17.656 -15.312 1 95.44 287 GLY A O 1
ATOM 2053 N N . MET A 1 288 ? -0.527 17.875 -13.133 1 97.44 288 MET A N 1
ATOM 2054 C CA . MET A 1 288 ? 0.609 16.969 -13.242 1 97.44 288 MET A CA 1
ATOM 2055 C C . MET A 1 288 ? 0.137 15.531 -13.445 1 97.44 288 MET A C 1
ATOM 2057 O O . MET A 1 288 ? -0.852 15.109 -12.852 1 97.44 288 MET A O 1
ATOM 2061 N N . GLU A 1 289 ? 0.88 14.836 -14.32 1 98 289 GLU A N 1
ATOM 2062 C CA . GLU A 1 289 ? 0.505 13.477 -14.68 1 98 289 GLU A CA 1
ATOM 2063 C C . GLU A 1 289 ? 1.628 12.492 -14.359 1 98 289 GLU A C 1
ATOM 2065 O O . GLU A 1 289 ? 2.795 12.758 -14.656 1 98 289 GLU A O 1
ATOM 2070 N N . LEU A 1 290 ? 1.262 11.391 -13.711 1 97.94 290 LEU A N 1
ATOM 2071 C CA . LEU A 1 290 ? 2.186 10.289 -13.469 1 97.94 290 LEU A CA 1
ATOM 2072 C C . LEU A 1 290 ? 2.164 9.297 -14.633 1 97.94 290 LEU A C 1
ATOM 2074 O O . LEU A 1 290 ? 1.093 8.859 -15.055 1 97.94 290 LEU A O 1
ATOM 2078 N N . LYS A 1 291 ? 3.291 9.016 -15.164 1 97.75 291 LYS A N 1
ATOM 2079 C CA . LYS A 1 291 ? 3.455 7.992 -16.188 1 97.75 291 LYS A CA 1
ATOM 2080 C C . LYS A 1 291 ? 4.449 6.922 -15.75 1 97.75 291 LYS A C 1
ATOM 2082 O O . LYS A 1 291 ? 5.594 7.23 -15.414 1 97.75 291 LYS A O 1
ATOM 2087 N N . LEU A 1 292 ? 4.023 5.699 -15.672 1 98.25 292 LEU A N 1
ATOM 2088 C CA . LEU A 1 292 ? 4.871 4.562 -15.328 1 98.25 292 LEU A CA 1
ATOM 2089 C C . LEU A 1 292 ? 4.637 3.396 -16.281 1 98.25 292 LEU A C 1
ATOM 2091 O O . LEU A 1 292 ? 3.5 3.137 -16.688 1 98.25 292 LEU A O 1
ATOM 2095 N N . PRO A 1 293 ? 5.688 2.668 -16.688 1 98.12 293 PRO A N 1
ATOM 2096 C CA . PRO A 1 293 ? 5.406 1.396 -17.359 1 98.12 293 PRO A CA 1
ATOM 2097 C C . PRO A 1 293 ? 4.602 0.434 -16.5 1 98.12 293 PRO A C 1
ATOM 2099 O O . PRO A 1 293 ? 5 0.132 -15.367 1 98.12 293 PRO A O 1
ATOM 2102 N N . LEU A 1 294 ? 3.451 -0.009 -17 1 98.38 294 LEU A N 1
ATOM 2103 C CA . LEU A 1 294 ? 2.551 -0.833 -16.203 1 98.38 294 LEU A CA 1
ATOM 2104 C C . LEU A 1 294 ? 3.227 -2.137 -15.797 1 98.38 294 LEU A C 1
ATOM 2106 O O . LEU A 1 294 ? 2.984 -2.648 -14.703 1 98.38 294 LEU A O 1
ATOM 2110 N N . LEU A 1 295 ? 4.113 -2.643 -16.672 1 97.62 295 LEU A N 1
ATOM 2111 C CA . LEU A 1 295 ? 4.828 -3.871 -16.344 1 97.62 295 LEU A CA 1
ATOM 2112 C C . LEU A 1 295 ? 5.766 -3.656 -15.164 1 97.62 295 LEU A C 1
ATOM 2114 O O . LEU A 1 295 ? 5.965 -4.562 -14.352 1 97.62 295 LEU A O 1
ATOM 2118 N N . GLU A 1 296 ? 6.34 -2.451 -14.984 1 97.44 296 GLU A N 1
ATOM 2119 C CA . GLU A 1 296 ? 7.199 -2.139 -13.844 1 97.44 296 GLU A CA 1
ATOM 2120 C C . GLU A 1 296 ? 6.383 -1.993 -12.562 1 97.44 296 GLU A C 1
ATOM 2122 O O . GLU A 1 296 ? 6.859 -2.33 -11.477 1 97.44 296 GLU A O 1
ATOM 2127 N N . VAL A 1 297 ? 5.148 -1.436 -12.719 1 98.06 297 VAL A N 1
ATOM 2128 C CA . VAL A 1 297 ? 4.254 -1.383 -11.562 1 98.06 297 VAL A CA 1
ATOM 2129 C C . VAL A 1 297 ? 4 -2.795 -11.039 1 98.06 297 VAL A C 1
ATOM 2131 O O . VAL A 1 297 ? 4.078 -3.041 -9.836 1 98.06 297 VAL A O 1
ATOM 2134 N N . PHE A 1 298 ? 3.771 -3.68 -11.977 1 97.81 298 PHE A N 1
ATOM 2135 C CA . PHE A 1 298 ? 3.557 -5.07 -11.602 1 97.81 298 PHE A CA 1
ATOM 2136 C C . PHE A 1 298 ? 4.84 -5.691 -11.062 1 97.81 298 PHE A C 1
ATOM 2138 O O . PHE A 1 298 ? 4.84 -6.285 -9.977 1 97.81 298 PHE A O 1
ATOM 2145 N N . GLY A 1 299 ? 5.922 -5.535 -11.727 1 96.56 299 GLY A N 1
ATOM 2146 C CA . GLY A 1 299 ? 7.145 -6.289 -11.516 1 96.56 299 GLY A CA 1
ATOM 2147 C C . GLY A 1 299 ? 7.902 -5.859 -10.273 1 96.56 299 GLY A C 1
ATOM 2148 O O . GLY A 1 299 ? 8.711 -6.621 -9.742 1 96.56 299 GLY A O 1
ATOM 2149 N N . ARG A 1 300 ? 7.676 -4.691 -9.727 1 95.88 300 ARG A N 1
ATOM 2150 C CA . ARG A 1 300 ? 8.43 -4.199 -8.578 1 95.88 300 ARG A CA 1
ATOM 2151 C C . ARG A 1 300 ? 7.699 -4.512 -7.273 1 95.88 300 ARG A C 1
ATOM 2153 O O . ARG A 1 300 ? 8.297 -4.48 -6.195 1 95.88 300 ARG A O 1
ATOM 2160 N N . GLY A 1 301 ? 6.398 -4.785 -7.367 1 95.88 301 GLY A N 1
ATOM 2161 C CA . GLY A 1 301 ? 5.641 -5.168 -6.184 1 95.88 301 GLY A CA 1
ATOM 2162 C C . GLY A 1 301 ? 5.535 -4.055 -5.156 1 95.88 301 GLY A C 1
ATOM 2163 O O . GLY A 1 301 ? 5.602 -2.875 -5.504 1 95.88 301 GLY A O 1
ATOM 2164 N N . GLY A 1 302 ? 5.242 -4.547 -3.951 1 96.94 302 GLY A N 1
ATOM 2165 C CA . GLY A 1 302 ? 5.156 -3.604 -2.848 1 96.94 302 GLY A CA 1
ATOM 2166 C C . GLY A 1 302 ? 3.904 -2.75 -2.889 1 96.94 302 GLY A C 1
ATOM 2167 O O . GLY A 1 302 ? 2.82 -3.244 -3.207 1 96.94 302 GLY A O 1
ATOM 2168 N N . ALA A 1 303 ? 4.102 -1.452 -2.432 1 98.56 303 ALA A N 1
ATOM 2169 C CA . ALA A 1 303 ? 2.934 -0.585 -2.318 1 98.56 303 ALA A CA 1
ATOM 2170 C C . ALA A 1 303 ? 3.291 0.863 -2.641 1 98.56 303 ALA A C 1
ATOM 2172 O O . ALA A 1 303 ? 4.34 1.358 -2.221 1 98.56 303 ALA A O 1
ATOM 2173 N N . LEU A 1 304 ? 2.459 1.452 -3.482 1 98.75 304 LEU A N 1
ATOM 2174 C CA . LEU A 1 304 ? 2.479 2.891 -3.719 1 98.75 304 LEU A CA 1
ATOM 2175 C C . LEU A 1 304 ? 1.371 3.586 -2.932 1 98.75 304 LEU A C 1
ATOM 2177 O O . LEU A 1 304 ? 0.187 3.367 -3.195 1 98.75 304 LEU A O 1
ATOM 2181 N N . LYS A 1 305 ? 1.789 4.445 -1.943 1 98.62 305 LYS A N 1
ATOM 2182 C CA . LYS A 1 305 ? 0.849 5.02 -0.988 1 98.62 305 LYS A CA 1
ATOM 2183 C C . LYS A 1 305 ? 0.891 6.547 -1.026 1 98.62 305 LYS A C 1
ATOM 2185 O O . LYS A 1 305 ? 1.806 7.133 -1.608 1 98.62 305 LYS A O 1
ATOM 2190 N N . SER A 1 306 ? -0.087 7.059 -0.525 1 98 306 SER A N 1
ATOM 2191 C CA . SER A 1 306 ? -0.147 8.492 -0.263 1 98 306 SER A CA 1
ATOM 2192 C C . SER A 1 306 ? -0.406 8.773 1.213 1 98 306 SER A C 1
ATOM 2194 O O . SER A 1 306 ? -1.133 8.031 1.875 1 98 306 SER A O 1
ATOM 2196 N N . SER A 1 307 ? 0.205 9.805 1.7 1 97.75 307 SER A N 1
ATOM 2197 C CA . SER A 1 307 ? 0.086 10.164 3.109 1 97.75 307 SER A CA 1
ATOM 2198 C C . SER A 1 307 ? -0.664 11.484 3.277 1 97.75 307 SER A C 1
ATOM 2200 O O . SER A 1 307 ? -0.191 12.531 2.838 1 97.75 307 SER A O 1
ATOM 2202 N N . TRP A 1 308 ? -1.834 11.414 3.879 1 95.69 308 TRP A N 1
ATOM 2203 C CA . TRP A 1 308 ? -2.613 12.602 4.223 1 95.69 308 TRP A CA 1
ATOM 2204 C C . TRP A 1 308 ? -2.418 12.977 5.688 1 95.69 308 TRP A C 1
ATOM 2206 O O . TRP A 1 308 ? -2.846 12.242 6.586 1 95.69 308 TRP A O 1
ATOM 2216 N N . TYR A 1 309 ? -1.768 14.156 5.914 1 95.69 309 TYR A N 1
ATOM 2217 C CA . TYR A 1 309 ? -1.549 14.609 7.285 1 95.69 309 TYR A CA 1
ATOM 2218 C C . TYR A 1 309 ? -0.827 13.539 8.102 1 95.69 309 TYR A C 1
ATOM 2220 O O . TYR A 1 309 ? -1.123 13.344 9.281 1 95.69 309 TYR A O 1
ATOM 2228 N N . GLY A 1 310 ? 0.007 12.648 7.336 1 97.19 310 GLY A N 1
ATOM 2229 C CA . GLY A 1 310 ? 0.765 1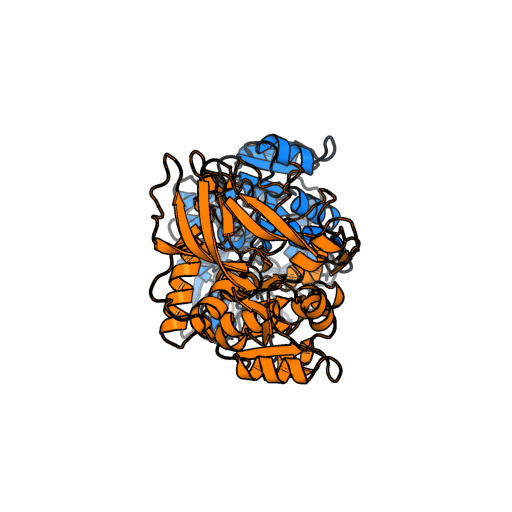1.594 7.988 1 97.19 310 GLY A CA 1
ATOM 2230 C C . GLY A 1 310 ? -0.099 10.438 8.453 1 97.19 310 GLY A C 1
ATOM 2231 O O . GLY A 1 310 ? 0.277 9.703 9.367 1 97.19 310 GLY A O 1
ATOM 2232 N N . ASP A 1 311 ? -1.367 10.352 7.875 1 97.44 311 ASP A N 1
ATOM 2233 C CA . ASP A 1 311 ? -2.334 9.391 8.391 1 97.44 311 ASP A CA 1
ATOM 2234 C C . ASP A 1 311 ? -2.418 9.469 9.914 1 97.44 311 ASP A C 1
ATOM 2236 O O . ASP A 1 311 ? -2.354 8.445 10.602 1 97.44 311 ASP A O 1
ATOM 2240 N N . CYS A 1 312 ? -2.594 10.656 10.336 1 96.81 312 CYS A N 1
ATOM 2241 C CA . CYS A 1 312 ? -2.52 11.008 11.75 1 96.81 312 CYS A CA 1
ATOM 2242 C C . CYS A 1 312 ? -3.895 10.922 12.398 1 96.81 312 CYS A C 1
ATOM 2244 O O . CYS A 1 312 ? -4.898 11.297 11.797 1 96.81 312 CYS A O 1
ATOM 2246 N N . LEU A 1 313 ? -3.973 10.367 13.562 1 97.31 313 LEU A N 1
ATOM 2247 C CA . LEU A 1 313 ? -5.02 10.609 14.547 1 97.31 313 LEU A CA 1
ATOM 2248 C C . LEU A 1 313 ? -4.484 11.406 15.734 1 97.31 313 LEU A C 1
ATOM 2250 O O . LEU A 1 313 ? -3.75 10.875 16.562 1 97.31 313 LEU A O 1
ATOM 2254 N N . PRO A 1 314 ? -4.832 12.664 15.766 1 97.19 314 PRO A N 1
ATOM 2255 C CA . PRO A 1 314 ? -4.188 13.57 16.719 1 97.19 314 PRO A CA 1
ATOM 2256 C C . PRO A 1 314 ? -4.246 13.047 18.156 1 97.19 314 PRO A C 1
ATOM 2258 O O . PRO A 1 314 ? -3.242 13.094 18.875 1 97.19 314 PRO A O 1
ATOM 2261 N N . GLU A 1 315 ? -5.344 12.484 18.578 1 95.25 315 GLU A N 1
ATOM 2262 C CA . GLU A 1 315 ? -5.492 12.016 19.953 1 95.25 315 GLU A CA 1
ATOM 2263 C C . GLU A 1 315 ? -4.547 10.859 20.25 1 95.25 315 GLU A C 1
ATOM 2265 O O . GLU A 1 315 ? -4.145 10.656 21.391 1 95.25 315 GLU A O 1
ATOM 2270 N N . ARG A 1 316 ? -4.207 10.156 19.219 1 96.19 316 ARG A N 1
ATOM 2271 C CA . ARG A 1 316 ? -3.283 9.031 19.344 1 96.19 316 ARG A CA 1
ATOM 2272 C C . ARG A 1 316 ? -1.835 9.492 19.234 1 96.19 316 ARG A C 1
ATOM 2274 O O . ARG A 1 316 ? -1.001 9.172 20.078 1 96.19 316 ARG A O 1
ATOM 2281 N N . ASP A 1 317 ? -1.558 10.297 18.281 1 98.06 317 ASP A N 1
ATOM 2282 C CA . ASP A 1 317 ? -0.18 10.531 17.859 1 98.06 317 ASP A CA 1
ATOM 2283 C C . ASP A 1 317 ? 0.449 11.68 18.641 1 98.06 317 ASP A C 1
ATOM 2285 O O . ASP A 1 317 ? 1.618 11.609 19.031 1 98.06 317 ASP A O 1
ATOM 2289 N N . PHE A 1 318 ? -0.313 12.797 18.891 1 98.38 318 PHE A N 1
ATOM 2290 C CA . PHE A 1 318 ? 0.29 13.992 19.453 1 98.38 318 PHE A CA 1
ATOM 2291 C C . PHE A 1 318 ? 0.848 13.719 20.844 1 98.38 318 PHE A C 1
ATOM 2293 O O . PHE A 1 318 ? 2.016 14 21.125 1 98.38 318 PHE A O 1
ATOM 2300 N N . PRO A 1 319 ? 0.058 13.109 21.781 1 97.62 319 PRO A N 1
ATOM 2301 C CA . PRO A 1 319 ? 0.631 12.859 23.109 1 97.62 319 PRO A CA 1
ATOM 2302 C C . PRO A 1 319 ? 1.867 11.969 23.062 1 97.62 319 PRO A C 1
ATOM 2304 O O . PRO A 1 319 ? 2.852 12.227 23.75 1 97.62 319 PRO A O 1
ATOM 2307 N N . MET A 1 320 ? 1.811 10.953 22.188 1 97.88 320 MET A N 1
ATOM 2308 C CA . MET A 1 320 ? 2.938 10.031 22.047 1 97.88 320 MET A CA 1
ATOM 2309 C C . MET A 1 320 ? 4.168 10.758 21.516 1 97.88 320 MET A C 1
ATOM 2311 O O . MET A 1 320 ? 5.27 10.586 22.031 1 97.88 320 MET A O 1
ATOM 2315 N N . LEU A 1 321 ? 4.051 11.633 20.547 1 98.56 321 LEU A N 1
ATOM 2316 C CA . LEU A 1 321 ? 5.18 12.344 19.953 1 98.56 321 LEU A CA 1
ATOM 2317 C C . LEU A 1 321 ? 5.727 13.391 20.922 1 98.56 321 LEU A C 1
ATOM 2319 O O . LEU A 1 321 ? 6.93 13.648 20.953 1 98.56 321 LEU A O 1
ATOM 2323 N N . VAL A 1 322 ? 4.852 13.977 21.703 1 98.38 322 VAL A N 1
ATOM 2324 C CA . VAL A 1 322 ? 5.297 14.914 22.734 1 98.38 322 VAL A CA 1
ATOM 2325 C C . VAL A 1 322 ? 6.121 14.18 23.781 1 98.38 322 VAL A C 1
ATOM 2327 O O . VAL A 1 322 ? 7.145 14.695 24.25 1 98.38 322 VAL A O 1
ATOM 2330 N N . ASP A 1 323 ? 5.66 12.945 24.172 1 97.88 323 ASP A N 1
ATOM 2331 C CA . ASP A 1 323 ? 6.453 12.141 25.094 1 97.88 323 ASP A CA 1
ATOM 2332 C C . ASP A 1 323 ? 7.844 11.867 24.516 1 97.88 323 ASP A C 1
ATOM 2334 O O . ASP A 1 323 ? 8.844 11.969 25.234 1 97.88 323 ASP A O 1
ATOM 2338 N N . GLN A 1 324 ? 7.906 11.539 23.25 1 98.19 324 GLN A N 1
ATOM 2339 C CA . GLN A 1 324 ? 9.188 11.258 22.609 1 98.19 324 GLN A CA 1
ATOM 2340 C C . GLN A 1 324 ? 10.07 12.508 22.578 1 98.19 324 GLN A C 1
ATOM 2342 O O . GLN A 1 324 ? 11.281 12.422 22.766 1 98.19 324 GLN A O 1
ATOM 2347 N N . TYR A 1 325 ? 9.477 13.617 22.359 1 98.12 325 TYR A N 1
ATOM 2348 C CA . TYR A 1 325 ? 10.18 14.898 22.391 1 98.12 325 TYR A CA 1
ATOM 2349 C C . TYR A 1 325 ? 10.75 15.156 23.781 1 98.12 325 TYR A C 1
ATOM 2351 O O . TYR A 1 325 ? 11.93 15.484 23.922 1 98.12 325 TYR A O 1
ATOM 2359 N N . ARG A 1 326 ? 9.961 14.953 24.766 1 96.94 326 ARG A N 1
ATOM 2360 C CA . ARG A 1 326 ? 10.375 15.211 26.141 1 96.94 326 ARG A CA 1
ATOM 2361 C C . ARG A 1 326 ? 11.492 14.258 26.562 1 96.94 326 ARG A C 1
ATOM 2363 O O . ARG A 1 326 ? 12.32 14.602 27.406 1 96.94 326 ARG A O 1
ATOM 2370 N N . LEU A 1 327 ? 11.57 13.109 25.969 1 96.69 327 LEU A N 1
ATOM 2371 C CA . LEU A 1 327 ? 12.602 12.109 26.25 1 96.69 327 LEU A CA 1
ATOM 2372 C C . LEU A 1 327 ? 13.867 12.398 25.453 1 96.69 327 LEU A C 1
ATOM 2374 O O . LEU A 1 327 ? 14.867 11.68 25.594 1 96.69 327 LEU A O 1
ATOM 2378 N N . GLY A 1 328 ? 13.805 13.398 24.562 1 96.56 328 GLY A N 1
ATOM 2379 C CA . GLY A 1 328 ? 14.969 13.812 23.797 1 96.56 328 GLY A CA 1
ATOM 2380 C C . GLY A 1 328 ? 15.172 13 22.531 1 96.56 328 GLY A C 1
ATOM 2381 O O . GLY A 1 328 ? 16.25 13.047 21.922 1 96.56 328 GLY A O 1
ATOM 2382 N N . ARG A 1 329 ? 14.141 12.312 22.062 1 97.12 329 ARG A N 1
ATOM 2383 C CA . ARG A 1 329 ? 14.281 11.383 20.938 1 97.12 329 ARG A CA 1
ATOM 2384 C C . ARG A 1 329 ? 13.742 11.992 19.656 1 97.12 329 ARG A C 1
ATOM 2386 O O . ARG A 1 329 ? 13.977 11.461 18.562 1 97.12 329 ARG A O 1
ATOM 2393 N N . LEU A 1 330 ? 13.016 13.07 19.766 1 97.81 330 LEU A N 1
ATOM 2394 C CA . LEU A 1 330 ? 12.461 13.797 18.625 1 97.81 330 LEU A CA 1
ATOM 2395 C C . LEU A 1 330 ? 12.797 15.281 18.719 1 97.81 330 LEU A C 1
ATOM 2397 O O . LEU A 1 330 ? 12.305 15.984 19.609 1 97.81 330 LEU A O 1
ATOM 2401 N N . PRO A 1 331 ? 13.617 15.742 17.828 1 96.75 331 PRO A N 1
ATOM 2402 C CA . PRO A 1 331 ? 14.156 17.094 17.969 1 96.75 331 PRO A CA 1
ATOM 2403 C C . PRO A 1 331 ? 13.227 18.156 17.391 1 96.75 331 PRO A C 1
ATOM 2405 O O . PRO A 1 331 ? 13.641 18.938 16.516 1 96.75 331 PRO A O 1
ATOM 2408 N N . LEU A 1 332 ? 12.086 18.344 17.984 1 97.69 332 LEU A N 1
ATOM 2409 C CA . LEU A 1 332 ? 11.094 19.281 17.453 1 97.69 332 LEU A CA 1
ATOM 2410 C C . LEU A 1 332 ? 11.602 20.719 17.547 1 97.69 332 LEU A C 1
ATOM 2412 O O . LEU A 1 332 ? 11.258 21.547 16.703 1 97.69 332 LEU A O 1
ATOM 2416 N N . ASP A 1 333 ? 12.5 21.031 18.484 1 96.69 333 ASP A N 1
ATOM 2417 C CA . ASP A 1 333 ? 13.055 22.359 18.656 1 96.69 333 ASP A CA 1
ATOM 2418 C C . ASP A 1 333 ? 13.844 22.797 17.406 1 96.69 333 ASP A C 1
ATOM 2420 O O . ASP A 1 333 ? 13.883 23.969 17.062 1 96.69 333 ASP A O 1
ATOM 2424 N N . GLU A 1 334 ? 14.43 21.812 16.797 1 95.81 334 GLU A N 1
ATOM 2425 C CA . GLU A 1 334 ? 15.305 22.094 15.664 1 95.81 334 GLU A CA 1
ATOM 2426 C C . GLU A 1 334 ? 14.508 22.594 14.461 1 95.81 334 GLU A C 1
ATOM 2428 O O . GLU A 1 334 ? 15.07 23.172 13.531 1 95.81 334 GLU A O 1
ATOM 2433 N N . PHE A 1 335 ? 13.211 22.391 14.453 1 96.75 335 PHE A N 1
ATOM 2434 C CA . PHE A 1 335 ? 12.383 22.828 13.344 1 96.75 335 PHE A CA 1
ATOM 2435 C C . PHE A 1 335 ? 12.008 24.297 13.508 1 96.75 335 PHE A C 1
ATOM 2437 O O . PHE A 1 335 ? 11.562 24.938 12.547 1 96.75 335 PHE A O 1
ATOM 2444 N N . VAL A 1 336 ? 12.055 24.797 14.711 1 96.75 336 VAL A N 1
ATOM 2445 C CA . VAL A 1 336 ? 11.797 26.219 14.961 1 96.75 336 VAL A CA 1
ATOM 2446 C C . VAL A 1 336 ? 13.008 27.047 14.547 1 96.75 336 VAL A C 1
ATOM 2448 O O . VAL A 1 336 ? 13.961 27.188 15.32 1 96.75 336 VAL A O 1
ATOM 2451 N N . THR A 1 337 ? 12.938 27.625 13.383 1 94.56 337 THR A N 1
ATOM 2452 C CA . THR A 1 337 ? 14.086 28.359 12.859 1 94.56 337 THR A CA 1
ATOM 2453 C C . THR A 1 337 ? 14.102 29.797 13.375 1 94.56 337 THR A C 1
ATOM 2455 O O . THR A 1 337 ? 15.172 30.375 13.578 1 94.56 337 THR A O 1
ATOM 2458 N N . GLU A 1 338 ? 12.938 30.359 13.484 1 95.12 338 GLU A N 1
ATOM 2459 C CA . GLU A 1 338 ? 12.812 31.719 14.016 1 95.12 338 GLU A CA 1
ATOM 2460 C C . GLU A 1 338 ? 11.469 31.922 14.703 1 95.12 338 GLU A C 1
ATOM 2462 O O . GLU A 1 338 ? 10.508 31.188 14.438 1 95.12 338 GLU A O 1
ATOM 2467 N N . THR A 1 339 ? 11.453 32.812 15.617 1 97.31 339 THR A N 1
ATOM 2468 C CA . THR A 1 339 ? 10.211 33.281 16.234 1 97.31 339 THR A CA 1
ATOM 2469 C C . THR A 1 339 ? 9.875 34.688 15.773 1 97.31 339 THR A C 1
ATOM 2471 O O . THR A 1 339 ? 10.773 35.531 15.562 1 97.31 339 THR A O 1
ATOM 2474 N N . ILE A 1 340 ? 8.641 34.938 15.578 1 97.75 340 ILE A N 1
ATOM 2475 C CA . ILE A 1 340 ? 8.211 36.25 15.086 1 97.75 340 ILE A CA 1
ATOM 2476 C C . ILE A 1 340 ? 6.996 36.719 15.875 1 97.75 340 ILE A C 1
ATOM 2478 O O . ILE A 1 340 ? 6.391 35.938 16.625 1 97.75 340 ILE A O 1
ATOM 2482 N N . ALA A 1 341 ? 6.684 38.031 15.672 1 97.88 341 ALA A N 1
ATOM 2483 C CA . ALA A 1 341 ? 5.473 38.594 16.25 1 97.88 341 ALA A CA 1
ATOM 2484 C C . ALA A 1 341 ? 4.289 38.438 15.297 1 97.88 341 ALA A C 1
ATOM 2486 O O . ALA A 1 341 ? 4.461 38.094 14.133 1 97.88 341 ALA A O 1
ATOM 2487 N N . LEU A 1 342 ? 3.17 38.656 15.852 1 97.44 342 LEU A N 1
ATOM 2488 C CA . LEU A 1 342 ? 1.921 38.469 15.117 1 97.44 342 LEU A CA 1
ATOM 2489 C C . LEU A 1 342 ? 1.903 39.375 13.883 1 97.44 342 LEU A C 1
ATOM 2491 O O . LEU A 1 342 ? 1.345 39 12.852 1 97.44 342 LEU A O 1
ATOM 2495 N N . ASP A 1 343 ? 2.512 40.562 13.953 1 97.81 343 ASP A N 1
ATOM 2496 C CA . ASP A 1 343 ? 2.441 41.531 12.859 1 97.81 343 ASP A CA 1
ATOM 2497 C C . ASP A 1 343 ? 3.572 41.312 11.859 1 97.81 343 ASP A C 1
ATOM 2499 O O . ASP A 1 343 ? 3.779 42.125 10.961 1 97.81 343 ASP A O 1
ATOM 2503 N N . GLU A 1 344 ? 4.262 40.219 12.047 1 98.19 344 GLU A N 1
ATOM 2504 C CA . GLU A 1 344 ? 5.398 39.969 11.172 1 98.19 344 GLU A CA 1
ATOM 2505 C C . GLU A 1 344 ? 5.117 38.781 10.25 1 98.19 344 GLU A C 1
ATOM 2507 O O . GLU A 1 344 ? 6.039 38.219 9.664 1 98.19 344 GLU A O 1
ATOM 2512 N N . VAL A 1 345 ? 3.85 38.406 10.086 1 98 345 VAL A N 1
ATOM 2513 C CA . VAL A 1 345 ? 3.471 37.25 9.312 1 98 345 VAL A CA 1
ATOM 2514 C C . VAL A 1 345 ? 3.779 37.469 7.836 1 98 345 VAL A C 1
ATOM 2516 O O . VAL A 1 345 ? 4.207 36.562 7.133 1 98 345 VAL A O 1
ATOM 2519 N N . ASN A 1 346 ? 3.643 38.719 7.305 1 97.69 346 ASN A N 1
ATOM 2520 C CA . ASN A 1 346 ? 3.996 39 5.918 1 97.69 346 ASN A CA 1
ATOM 2521 C C . ASN A 1 346 ? 5.477 38.75 5.652 1 97.69 346 ASN A C 1
ATOM 2523 O O . ASN A 1 346 ? 5.84 38.188 4.621 1 97.69 346 ASN A O 1
ATOM 2527 N N . GLU A 1 347 ? 6.242 39.188 6.578 1 96.25 347 GLU A N 1
ATOM 2528 C CA . GLU A 1 347 ? 7.676 38.969 6.441 1 96.25 347 GLU A CA 1
ATOM 2529 C C . GLU A 1 347 ? 8 37.469 6.469 1 96.25 347 GLU A C 1
ATOM 2531 O O . GLU A 1 347 ? 8.883 37 5.746 1 96.25 347 GLU A O 1
ATOM 2536 N N . ALA A 1 348 ? 7.301 36.75 7.32 1 96.44 348 ALA A N 1
ATOM 2537 C CA . ALA A 1 348 ? 7.508 35.312 7.406 1 96.44 348 ALA A CA 1
ATOM 2538 C C . ALA A 1 348 ? 7.148 34.625 6.09 1 96.44 348 ALA A C 1
ATOM 2540 O O . ALA A 1 348 ? 7.801 33.688 5.684 1 96.44 348 ALA A O 1
ATOM 2541 N N . PHE A 1 349 ? 6.078 35.094 5.406 1 95.5 349 PHE A N 1
ATOM 2542 C CA . PHE A 1 349 ? 5.699 34.562 4.102 1 95.5 349 PHE A CA 1
ATOM 2543 C C . PHE A 1 349 ? 6.824 34.781 3.09 1 95.5 349 PHE A C 1
ATOM 2545 O O . PHE A 1 349 ? 7.117 33.875 2.289 1 95.5 349 PHE A O 1
ATOM 2552 N N . GLU A 1 350 ? 7.469 35.875 3.146 1 93.31 350 GLU A N 1
ATOM 2553 C CA . GLU A 1 350 ? 8.586 36.156 2.252 1 93.31 350 GLU A CA 1
ATOM 2554 C C . GLU A 1 350 ? 9.781 35.25 2.555 1 93.31 350 GLU A C 1
ATOM 2556 O O . GLU A 1 350 ? 10.422 34.719 1.638 1 93.31 350 GLU A O 1
ATOM 2561 N N . THR A 1 351 ? 9.977 35.094 3.84 1 91.31 351 THR A N 1
ATOM 2562 C CA . THR A 1 351 ? 11.078 34.25 4.262 1 91.31 351 THR A CA 1
ATOM 2563 C C . THR A 1 351 ? 10.867 32.812 3.801 1 91.31 351 THR A C 1
ATOM 2565 O O . THR A 1 351 ? 11.812 32.125 3.406 1 91.31 351 THR A O 1
ATOM 2568 N N . MET A 1 352 ? 9.688 32.312 3.9 1 89.31 352 MET A N 1
ATOM 2569 C CA . MET A 1 352 ? 9.328 30.969 3.498 1 89.31 352 MET A CA 1
ATOM 2570 C C . MET A 1 352 ? 9.664 30.719 2.031 1 89.31 352 MET A C 1
ATOM 2572 O O . MET A 1 352 ? 10.086 29.625 1.655 1 89.31 352 MET A O 1
ATOM 2576 N N . LYS A 1 353 ? 9.531 31.75 1.25 1 83.19 353 LYS A N 1
ATOM 2577 C CA . LYS A 1 353 ? 9.781 31.641 -0.183 1 83.19 353 LYS A CA 1
ATOM 2578 C C . LYS A 1 353 ? 11.266 31.438 -0.467 1 83.19 353 LYS A C 1
ATOM 2580 O O . LYS A 1 353 ? 11.633 30.844 -1.489 1 83.19 353 LYS A O 1
ATOM 2585 N N . SER A 1 354 ? 12.07 31.906 0.422 1 80.44 354 SER A N 1
ATOM 2586 C CA . SER A 1 354 ? 13.508 31.797 0.208 1 80.44 354 SER A CA 1
ATOM 2587 C C . SER A 1 354 ? 14 30.375 0.44 1 80.44 354 SER A C 1
ATOM 2589 O O . SER A 1 354 ? 15.062 30 -0.059 1 80.44 354 SER A O 1
ATOM 2591 N N . GLY A 1 355 ? 13.266 29.609 1.174 1 78.06 355 GLY A N 1
ATOM 2592 C CA . GLY A 1 355 ? 13.625 28.219 1.455 1 78.06 355 GLY A CA 1
ATOM 2593 C C . GLY A 1 355 ? 14.648 28.078 2.562 1 78.06 355 GLY A C 1
ATOM 2594 O O . GLY A 1 355 ? 15.141 26.984 2.828 1 78.06 355 GLY A O 1
ATOM 2595 N N . ASP A 1 356 ? 14.992 29.078 3.273 1 79.06 356 ASP A N 1
ATOM 2596 C CA . ASP A 1 356 ? 16.062 29.078 4.266 1 79.06 356 ASP A CA 1
ATOM 2597 C C . ASP A 1 356 ? 15.523 28.75 5.656 1 79.06 356 ASP A C 1
ATOM 2599 O O . ASP A 1 356 ? 16.297 28.609 6.609 1 79.06 356 ASP A O 1
ATOM 2603 N N . VAL A 1 357 ? 14.25 28.609 5.75 1 87.69 357 VAL A N 1
ATOM 2604 C CA . VAL A 1 357 ? 13.625 28.375 7.055 1 87.69 357 VAL A CA 1
ATOM 2605 C C . VAL A 1 357 ? 12.828 27.078 7.016 1 87.69 357 VAL A C 1
ATOM 2607 O O . VAL A 1 357 ? 12.172 26.766 6.016 1 87.69 357 VAL A O 1
ATOM 2610 N N . LEU A 1 358 ? 12.977 26.297 8.156 1 91.62 358 LEU A N 1
ATOM 2611 C CA . LEU A 1 358 ? 12.07 25.172 8.289 1 91.62 358 LEU A CA 1
ATOM 2612 C C . LEU A 1 358 ? 10.688 25.625 8.75 1 91.62 358 LEU A C 1
ATOM 2614 O O . LEU A 1 358 ? 9.688 25.375 8.07 1 91.62 358 LEU A O 1
ATOM 2618 N N . ARG A 1 359 ? 10.719 26.391 9.891 1 94.5 359 ARG A N 1
ATOM 2619 C CA . ARG A 1 359 ? 9.445 26.953 10.328 1 94.5 359 ARG A CA 1
ATOM 2620 C C . ARG A 1 359 ? 9.664 28.25 11.094 1 94.5 359 ARG A C 1
ATOM 2622 O O . ARG A 1 359 ? 10.555 28.344 11.938 1 94.5 359 ARG A O 1
ATOM 2629 N N . SER A 1 360 ? 8.938 29.266 10.648 1 96.44 360 SER A N 1
ATOM 2630 C CA . SER A 1 360 ? 8.727 30.438 11.5 1 96.44 360 SER A CA 1
ATOM 2631 C C . SER A 1 360 ? 7.578 30.203 12.477 1 96.44 360 SER A C 1
ATOM 2633 O O . SER A 1 360 ? 6.559 29.609 12.117 1 96.44 360 SER A O 1
ATOM 2635 N N . VAL A 1 361 ? 7.77 30.672 13.711 1 98.19 361 VAL A N 1
ATOM 2636 C CA . VAL A 1 361 ? 6.727 30.469 14.719 1 98.19 361 VAL A CA 1
ATOM 2637 C C . VAL A 1 361 ? 6.336 31.812 15.336 1 98.19 361 VAL A C 1
ATOM 2639 O O . VAL A 1 361 ? 7.195 32.531 15.836 1 98.19 361 VAL A O 1
ATOM 2642 N N . VAL A 1 362 ? 5.09 32.156 15.242 1 98.38 362 VAL A N 1
ATOM 2643 C CA . VAL A 1 362 ? 4.551 33.312 15.953 1 98.38 362 VAL A CA 1
ATOM 2644 C C . VAL A 1 362 ? 4.477 33 17.453 1 98.38 362 VAL A C 1
ATOM 2646 O O . VAL A 1 362 ? 3.957 31.969 17.859 1 98.38 362 VAL A O 1
ATOM 2649 N N . VAL A 1 363 ? 4.996 33.844 18.234 1 97.56 363 VAL A N 1
ATOM 2650 C CA . VAL A 1 363 ? 4.906 33.75 19.688 1 97.56 363 VAL A CA 1
ATOM 2651 C C . VAL A 1 363 ? 4.055 34.875 20.25 1 97.56 363 VAL A C 1
ATOM 2653 O O . VAL A 1 363 ? 4.293 36.031 19.938 1 97.56 363 VAL A O 1
ATOM 2656 N N . LEU A 1 364 ? 3.092 34.5 21.031 1 95.81 364 LEU A N 1
ATOM 2657 C CA . LEU A 1 364 ? 2.145 35.469 21.562 1 95.81 364 LEU A CA 1
ATOM 2658 C C . LEU A 1 364 ? 2.305 35.625 23.062 1 95.81 364 LEU A C 1
ATOM 2660 O O . LEU A 1 364 ? 2.744 34.688 23.75 1 95.81 364 LEU A O 1
ATOM 2664 N N . MET B 1 1 ? 18.375 -46.25 -10.43 1 79.38 1 MET B N 1
ATOM 2665 C CA . MET B 1 1 ? 18.484 -46.281 -11.883 1 79.38 1 MET B CA 1
ATOM 2666 C C . MET B 1 1 ? 17.531 -45.281 -12.539 1 79.38 1 MET B C 1
ATOM 2668 O O . MET B 1 1 ? 16.422 -45.062 -12.047 1 79.38 1 MET B O 1
ATOM 2672 N N . SER B 1 2 ? 18.016 -44.562 -13.461 1 90.94 2 SER B N 1
ATOM 2673 C CA . SER B 1 2 ? 17.188 -43.594 -14.18 1 90.94 2 SER B CA 1
ATOM 2674 C C . SER B 1 2 ? 15.898 -44.25 -14.695 1 90.94 2 SER B C 1
ATOM 2676 O O . SER B 1 2 ? 15.836 -45.469 -14.844 1 90.94 2 SER B O 1
ATOM 2678 N N . GLN B 1 3 ? 14.883 -43.469 -14.742 1 97 3 GLN B N 1
ATOM 2679 C CA . GLN B 1 3 ? 13.594 -43.938 -15.219 1 97 3 GLN B CA 1
ATOM 2680 C C . GLN B 1 3 ? 13.188 -43.25 -16.516 1 97 3 GLN B C 1
ATOM 2682 O O . GLN B 1 3 ? 13.531 -42.094 -16.734 1 97 3 GLN B O 1
ATOM 2687 N N . LYS B 1 4 ? 12.547 -44.094 -17.375 1 98.31 4 LYS B N 1
ATOM 2688 C CA . LYS B 1 4 ? 11.969 -43.562 -18.609 1 98.31 4 LYS B CA 1
ATOM 2689 C C . LYS B 1 4 ? 10.453 -43.406 -18.484 1 98.31 4 LYS B C 1
ATOM 2691 O O . LYS B 1 4 ? 9.766 -44.344 -18.141 1 98.31 4 LYS B O 1
ATOM 2696 N N . VAL B 1 5 ? 9.977 -42.188 -18.734 1 98.5 5 VAL B N 1
ATOM 2697 C CA . VAL B 1 5 ? 8.539 -41.938 -18.609 1 98.5 5 VAL B CA 1
ATOM 2698 C C . VAL B 1 5 ? 8.07 -41.031 -19.734 1 98.5 5 VAL B C 1
ATOM 2700 O O . VAL B 1 5 ? 8.883 -40.469 -20.469 1 98.5 5 VAL B O 1
ATOM 2703 N N . ARG B 1 6 ? 6.707 -40.875 -19.906 1 98.5 6 ARG B N 1
ATOM 2704 C CA . ARG B 1 6 ? 6.137 -39.938 -20.875 1 98.5 6 ARG B CA 1
ATOM 2705 C C . ARG B 1 6 ? 6.141 -38.5 -20.344 1 98.5 6 ARG B C 1
ATOM 2707 O O . ARG B 1 6 ? 5.902 -38.281 -19.156 1 98.5 6 ARG B O 1
ATOM 2714 N N . GLY B 1 7 ? 6.477 -37.594 -21.172 1 98.69 7 GLY B N 1
ATOM 2715 C CA . GLY B 1 7 ? 6.359 -36.188 -20.859 1 98.69 7 GLY B CA 1
ATOM 2716 C C . GLY B 1 7 ? 5.984 -35.344 -22.062 1 98.69 7 GLY B C 1
ATOM 2717 O O . GLY B 1 7 ? 6.301 -35.688 -23.203 1 98.69 7 GLY B O 1
ATOM 2718 N N . VAL B 1 8 ? 5.281 -34.281 -21.844 1 98.81 8 VAL B N 1
ATOM 2719 C CA . VAL B 1 8 ? 4.898 -33.344 -22.906 1 98.81 8 VAL B CA 1
ATOM 2720 C C . VAL B 1 8 ? 5.988 -32.312 -23.109 1 98.81 8 VAL B C 1
ATOM 2722 O O . VAL B 1 8 ? 6.277 -31.516 -22.188 1 98.81 8 VAL B O 1
ATOM 2725 N N . VAL B 1 9 ? 6.535 -32.219 -24.281 1 98.81 9 VAL B N 1
ATOM 2726 C CA . VAL B 1 9 ? 7.715 -31.406 -24.547 1 98.81 9 VAL B CA 1
ATOM 2727 C C . VAL B 1 9 ? 7.418 -30.422 -25.688 1 98.81 9 VAL B C 1
ATOM 2729 O O . VAL B 1 9 ? 6.836 -30.812 -26.703 1 98.81 9 VAL B O 1
ATOM 2732 N N . ALA B 1 10 ? 7.645 -29.156 -25.453 1 98.69 10 ALA B N 1
ATOM 2733 C CA . ALA B 1 10 ? 7.738 -28.188 -26.547 1 98.69 10 ALA B CA 1
ATOM 2734 C C . ALA B 1 10 ? 9.141 -28.172 -27.156 1 98.69 10 ALA B C 1
ATOM 2736 O O . ALA B 1 10 ? 10.078 -27.641 -26.562 1 98.69 10 ALA B O 1
ATOM 2737 N N . MET B 1 11 ? 9.242 -28.703 -28.344 1 98.38 11 MET B N 1
ATOM 2738 C CA . MET B 1 11 ? 10.547 -28.938 -28.953 1 98.38 11 MET B CA 1
ATOM 2739 C C . MET B 1 11 ? 11.109 -27.656 -29.547 1 98.38 11 MET B C 1
ATOM 2741 O O . MET B 1 11 ? 12.328 -27.469 -29.594 1 98.38 11 MET B O 1
ATOM 2745 N N . ALA B 1 12 ? 10.242 -26.797 -30.016 1 97.94 12 ALA B N 1
ATOM 2746 C CA . ALA B 1 12 ? 10.641 -25.547 -30.641 1 97.94 12 ALA B CA 1
ATOM 2747 C C . ALA B 1 12 ? 9.547 -24.484 -30.5 1 97.94 12 ALA B C 1
ATOM 2749 O O . ALA B 1 12 ? 8.383 -24.812 -30.25 1 97.94 12 ALA B O 1
ATOM 2750 N N . LYS B 1 13 ? 9.977 -23.297 -30.656 1 97.75 13 LYS B N 1
ATOM 2751 C CA . LYS B 1 13 ? 9.055 -22.172 -30.578 1 97.75 13 LYS B CA 1
ATOM 2752 C C . LYS B 1 13 ? 7.852 -22.375 -31.484 1 97.75 13 LYS B C 1
ATOM 2754 O O . LYS B 1 13 ? 8.008 -22.719 -32.656 1 97.75 13 LYS B O 1
ATOM 2759 N N . ASP B 1 14 ? 6.723 -22.25 -31.031 1 96.88 14 ASP B N 1
ATOM 2760 C CA . ASP B 1 14 ? 5.441 -22.234 -31.734 1 96.88 14 ASP B CA 1
ATOM 2761 C C . ASP B 1 14 ? 5.098 -23.609 -32.281 1 96.88 14 ASP B C 1
ATOM 2763 O O . ASP B 1 14 ? 4.059 -23.797 -32.906 1 96.88 14 ASP B O 1
ATOM 2767 N N . ALA B 1 15 ? 5.883 -24.594 -32.031 1 97.38 15 ALA B N 1
ATOM 2768 C CA . ALA B 1 15 ? 5.574 -25.953 -32.469 1 97.38 15 ALA B CA 1
ATOM 2769 C C . ALA B 1 15 ? 4.586 -26.641 -31.531 1 97.38 15 ALA B C 1
ATOM 2771 O O . ALA B 1 15 ? 4.629 -26.422 -30.328 1 97.38 15 ALA B O 1
ATOM 2772 N N . PRO B 1 16 ? 3.684 -27.391 -32.156 1 97.75 16 PRO B N 1
ATOM 2773 C CA . PRO B 1 16 ? 2.844 -28.188 -31.266 1 97.75 16 PRO B CA 1
ATOM 2774 C C . PRO B 1 16 ? 3.66 -29.047 -30.312 1 97.75 16 PRO B C 1
ATOM 2776 O O . PRO B 1 16 ? 4.727 -29.547 -30.672 1 97.75 16 PRO B O 1
ATOM 2779 N N . VAL B 1 17 ? 3.133 -29.234 -29.141 1 98.56 17 VAL B N 1
ATOM 2780 C CA . VAL B 1 17 ? 3.852 -30.047 -28.156 1 98.56 17 VAL B CA 1
ATOM 2781 C C . VAL B 1 17 ? 3.709 -31.516 -28.516 1 98.56 17 VAL B C 1
ATOM 2783 O O . VAL B 1 17 ? 2.748 -31.922 -29.188 1 98.56 17 VAL B O 1
ATOM 2786 N N . THR B 1 18 ? 4.645 -32.281 -28.125 1 98.56 18 THR B N 1
ATOM 2787 C CA . THR B 1 18 ? 4.645 -33.719 -28.391 1 98.56 18 THR B CA 1
ATOM 2788 C C . THR B 1 18 ? 4.863 -34.531 -27.109 1 98.56 18 THR B C 1
ATOM 2790 O O . THR B 1 18 ? 5.453 -34 -26.156 1 98.56 18 THR B O 1
ATOM 2793 N N . VAL B 1 19 ? 4.305 -35.688 -27.047 1 98.62 19 VAL B N 1
ATOM 2794 C CA . VAL B 1 19 ? 4.621 -36.625 -25.969 1 98.62 19 VAL B CA 1
ATOM 2795 C C . VAL B 1 19 ? 5.906 -37.375 -26.297 1 98.62 19 VAL B C 1
ATOM 2797 O O . VAL B 1 19 ? 5.992 -38.062 -27.312 1 98.62 19 VAL B O 1
ATOM 2800 N N . GLU B 1 20 ? 6.844 -37.188 -25.453 1 98.62 20 GLU B N 1
ATOM 2801 C CA . GLU B 1 20 ? 8.148 -37.812 -25.641 1 98.62 20 GLU B CA 1
ATOM 2802 C C . GLU B 1 20 ? 8.492 -38.719 -24.469 1 98.62 20 GLU B C 1
ATOM 2804 O O . GLU B 1 20 ? 7.902 -38.625 -23.391 1 98.62 20 GLU B O 1
ATOM 2809 N N . THR B 1 21 ? 9.391 -39.625 -24.781 1 98.69 21 THR B N 1
ATOM 2810 C CA . THR B 1 21 ? 10.008 -40.375 -23.672 1 98.69 21 THR B CA 1
ATOM 2811 C C . THR B 1 21 ? 11.133 -39.562 -23.047 1 98.69 21 THR B C 1
ATOM 2813 O O . THR B 1 21 ? 12.086 -39.188 -23.719 1 98.69 21 THR B O 1
ATOM 2816 N N . ILE B 1 22 ? 10.984 -39.312 -21.766 1 98.5 22 ILE B N 1
ATOM 2817 C CA . ILE B 1 22 ? 12.023 -38.531 -21.094 1 98.5 22 ILE B CA 1
ATOM 2818 C C . ILE B 1 22 ? 12.703 -39.406 -20.031 1 98.5 22 ILE B C 1
ATOM 2820 O O . ILE B 1 22 ? 12.102 -40.344 -19.516 1 98.5 22 ILE B O 1
ATOM 2824 N N . VAL B 1 23 ? 13.898 -39.062 -19.781 1 98.69 23 VAL B N 1
ATOM 2825 C CA . VAL B 1 23 ? 14.711 -39.781 -18.812 1 98.69 23 VAL B CA 1
ATOM 2826 C C . VAL B 1 23 ? 14.82 -38.969 -17.531 1 98.69 23 VAL B C 1
ATOM 2828 O O . VAL B 1 23 ? 15.273 -37.812 -17.531 1 98.69 23 VAL B O 1
ATOM 2831 N N . ILE B 1 24 ? 14.414 -39.562 -16.438 1 98.44 24 ILE B N 1
ATOM 2832 C CA . ILE B 1 24 ? 14.484 -38.969 -15.109 1 98.44 24 ILE B CA 1
ATOM 2833 C C . ILE B 1 24 ? 15.586 -39.625 -14.289 1 98.44 24 ILE B C 1
ATOM 2835 O O . ILE B 1 24 ? 15.539 -40.844 -14.039 1 98.44 24 ILE B O 1
ATOM 2839 N N . PRO B 1 25 ? 16.562 -38.906 -13.938 1 98.12 25 PRO B N 1
ATOM 2840 C CA . PRO B 1 25 ? 17.594 -39.5 -13.102 1 98.12 25 PRO B CA 1
ATOM 2841 C C . PRO B 1 25 ? 17.125 -39.75 -11.672 1 98.12 25 PRO B C 1
ATOM 2843 O O . PRO B 1 25 ? 16.094 -39.25 -11.258 1 98.12 25 PRO B O 1
ATOM 2846 N N . ASP B 1 26 ? 17.875 -40.625 -10.977 1 97.62 26 ASP B N 1
ATOM 2847 C CA . ASP B 1 26 ? 17.672 -40.719 -9.531 1 97.62 26 ASP B CA 1
ATOM 2848 C C . ASP B 1 26 ? 17.922 -39.375 -8.852 1 97.62 26 ASP B C 1
ATOM 2850 O O . ASP B 1 26 ? 18.828 -38.625 -9.258 1 97.62 26 ASP B O 1
ATOM 2854 N N . PRO B 1 27 ? 17.125 -39.094 -7.859 1 98.31 27 PRO B N 1
ATOM 2855 C CA . PRO B 1 27 ? 17.312 -37.781 -7.215 1 98.31 27 PRO B CA 1
ATOM 2856 C C . PRO B 1 27 ? 18.672 -37.656 -6.508 1 98.31 27 PRO B C 1
ATOM 2858 O O . PRO B 1 27 ? 19.078 -38.594 -5.805 1 98.31 27 PRO B O 1
ATOM 2861 N N . GLY B 1 28 ? 19.344 -36.562 -6.805 1 97.88 28 GLY B N 1
ATOM 2862 C CA . GLY B 1 28 ? 20.547 -36.219 -6.07 1 97.88 28 GLY B CA 1
ATOM 2863 C C . GLY B 1 28 ? 20.281 -35.5 -4.762 1 97.88 28 GLY B C 1
ATOM 2864 O O . GLY B 1 28 ? 19.125 -35.469 -4.312 1 97.88 28 GLY B O 1
ATOM 2865 N N . PRO B 1 29 ? 21.375 -35 -4.121 1 97.94 29 PRO B N 1
ATOM 2866 C CA . PRO B 1 29 ? 21.203 -34.281 -2.863 1 97.94 29 PRO B CA 1
ATOM 2867 C C . PRO B 1 29 ? 20.188 -33.125 -2.98 1 97.94 29 PRO B C 1
ATOM 2869 O O . PRO B 1 29 ? 20.297 -32.281 -3.885 1 97.94 29 PRO B O 1
ATOM 2872 N N . GLY B 1 30 ? 19.156 -33.094 -2.031 1 98.06 30 GLY B N 1
ATOM 2873 C CA . GLY B 1 30 ? 18.172 -32.031 -1.982 1 98.06 30 GLY B CA 1
ATOM 2874 C C . GLY B 1 30 ? 17.078 -32.156 -3.027 1 98.06 30 GLY B C 1
ATOM 2875 O O . GLY B 1 30 ? 16.219 -31.297 -3.15 1 98.06 30 GLY B O 1
ATOM 2876 N N . GLU B 1 31 ? 17.016 -33.281 -3.736 1 98.62 31 GLU B N 1
ATOM 2877 C CA . GLU B 1 31 ? 16.062 -33.438 -4.836 1 98.62 31 GLU B CA 1
ATOM 2878 C C . GLU B 1 31 ? 15.039 -34.531 -4.523 1 98.62 31 GLU B C 1
ATOM 2880 O O . GLU B 1 31 ? 15.227 -35.312 -3.596 1 98.62 31 GLU B O 1
ATOM 2885 N N . ALA B 1 32 ? 13.984 -34.531 -5.246 1 98.75 32 ALA B N 1
ATOM 2886 C CA . ALA B 1 32 ? 12.922 -35.531 -5.113 1 98.75 32 ALA B CA 1
ATOM 2887 C C . ALA B 1 32 ? 12.344 -35.875 -6.477 1 98.75 32 ALA B C 1
ATOM 2889 O O . ALA B 1 32 ? 12.281 -35.062 -7.375 1 98.75 32 ALA B O 1
ATOM 2890 N N . VAL B 1 33 ? 12.016 -37.094 -6.629 1 98.81 33 VAL B N 1
ATOM 2891 C CA . VAL B 1 33 ? 11.211 -37.531 -7.766 1 98.81 33 VAL B CA 1
ATOM 2892 C C . VAL B 1 33 ? 9.758 -37.719 -7.336 1 98.81 33 VAL B C 1
ATOM 2894 O O . VAL B 1 33 ? 9.484 -38.312 -6.285 1 98.81 33 VAL B O 1
ATOM 2897 N N . VAL B 1 34 ? 8.898 -37.156 -8.055 1 98.81 34 VAL B N 1
ATOM 2898 C CA . VAL B 1 34 ? 7.477 -37.188 -7.723 1 98.81 34 VAL B CA 1
ATOM 2899 C C . VAL B 1 34 ? 6.691 -37.875 -8.828 1 98.81 34 VAL B C 1
ATOM 2901 O O . VAL B 1 34 ? 6.855 -37.562 -10.008 1 98.81 34 VAL B O 1
ATOM 2904 N N . ASP B 1 35 ? 5.875 -38.906 -8.5 1 98.75 35 ASP B N 1
ATOM 2905 C CA . ASP B 1 35 ? 4.891 -39.469 -9.414 1 98.75 35 ASP B CA 1
ATOM 2906 C C . ASP B 1 35 ? 3.701 -38.531 -9.594 1 98.75 35 ASP B C 1
ATOM 2908 O O . ASP B 1 35 ? 2.896 -38.344 -8.672 1 98.75 35 ASP B O 1
ATOM 2912 N N . ILE B 1 36 ? 3.598 -37.969 -10.75 1 98.81 36 ILE B N 1
ATOM 2913 C CA . ILE B 1 36 ? 2.562 -36.969 -10.977 1 98.81 36 ILE B CA 1
ATOM 2914 C C . ILE B 1 36 ? 1.2 -37.656 -11.094 1 98.81 36 ILE B C 1
ATOM 2916 O O . ILE B 1 36 ? 1.067 -38.688 -11.773 1 98.81 36 ILE B O 1
ATOM 2920 N N . LYS B 1 37 ? 0.238 -37.094 -10.383 1 98.56 37 LYS B N 1
ATOM 2921 C CA . LYS B 1 37 ? -1.13 -37.594 -10.477 1 98.56 37 LYS B CA 1
ATOM 2922 C C . LYS B 1 37 ? -1.985 -36.719 -11.367 1 98.56 37 LYS B C 1
ATOM 2924 O O . LYS B 1 37 ? -2.748 -37.219 -12.195 1 98.56 37 LYS B O 1
ATOM 2929 N N . THR B 1 38 ? -1.89 -35.469 -11.133 1 98.5 38 THR B N 1
ATOM 2930 C CA . THR B 1 38 ? -2.631 -34.469 -11.914 1 98.5 38 THR B CA 1
ATOM 2931 C C . THR B 1 38 ? -1.784 -33.25 -12.156 1 98.5 38 THR B C 1
ATOM 2933 O O . THR B 1 38 ? -0.843 -32.969 -11.414 1 98.5 38 THR B O 1
ATOM 2936 N N . CYS B 1 39 ? -2.045 -32.5 -13.242 1 98.56 39 CYS B N 1
ATOM 2937 C CA . CYS B 1 39 ? -1.389 -31.234 -13.539 1 98.56 39 CYS B CA 1
ATOM 2938 C C . CYS B 1 39 ? -2.309 -30.328 -14.336 1 98.56 39 CYS B C 1
ATOM 2940 O O . CYS B 1 39 ? -2.771 -30.688 -15.422 1 98.56 39 CYS B O 1
ATOM 2942 N N . GLY B 1 40 ? -2.52 -29.156 -13.789 1 97.81 40 GLY B N 1
ATOM 2943 C CA . GLY B 1 40 ? -3.346 -28.188 -14.5 1 97.81 40 GLY B CA 1
ATOM 2944 C C . GLY B 1 40 ? -2.654 -27.578 -15.703 1 97.81 40 GLY B C 1
ATOM 2945 O O . GLY B 1 40 ? -1.429 -27.453 -15.719 1 97.81 40 GLY B O 1
ATOM 2946 N N . VAL B 1 41 ? -3.455 -27.281 -16.703 1 97.06 41 VAL B N 1
ATOM 2947 C CA . VAL B 1 41 ? -2.951 -26.578 -17.891 1 97.06 41 VAL B CA 1
ATOM 2948 C C . VAL B 1 41 ? -3.096 -25.078 -17.688 1 97.06 41 VAL B C 1
ATOM 2950 O O . VAL B 1 41 ? -4.207 -24.562 -17.5 1 97.06 41 VAL B O 1
ATOM 2953 N N . CYS B 1 42 ? -2.01 -24.375 -17.703 1 94.44 42 CYS B N 1
ATOM 2954 C CA . CYS B 1 42 ? -1.966 -22.953 -17.406 1 94.44 42 CYS B CA 1
ATOM 2955 C C . CYS B 1 42 ? -1.536 -22.156 -18.625 1 94.44 42 CYS B C 1
ATOM 2957 O O . CYS B 1 42 ? -0.84 -22.672 -19.5 1 94.44 42 CYS B O 1
ATOM 2959 N N . HIS B 1 43 ? -1.948 -20.891 -18.719 1 92.25 43 HIS B N 1
ATOM 2960 C CA . HIS B 1 43 ? -1.512 -20.016 -19.812 1 92.25 43 HIS B CA 1
ATOM 2961 C C . HIS B 1 43 ? 0.008 -19.891 -19.844 1 92.25 43 HIS B C 1
ATOM 2963 O O . HIS B 1 43 ? 0.603 -19.719 -20.906 1 92.25 43 HIS B O 1
ATOM 2969 N N . THR B 1 44 ? 0.607 -19.984 -18.719 1 93.31 44 THR B N 1
ATOM 2970 C CA . THR B 1 44 ? 2.062 -19.953 -18.625 1 93.31 44 THR B CA 1
ATOM 2971 C C . THR B 1 44 ? 2.684 -21.047 -19.484 1 93.31 44 THR B C 1
ATOM 2973 O O . THR B 1 44 ? 3.721 -20.844 -20.109 1 93.31 44 THR B O 1
ATOM 2976 N N . ASP B 1 45 ? 2.1 -22.219 -19.547 1 96.31 45 ASP B N 1
ATOM 2977 C CA . ASP B 1 45 ? 2.59 -23.312 -20.375 1 96.31 45 ASP B CA 1
ATOM 2978 C C . ASP B 1 45 ? 2.537 -22.922 -21.859 1 96.31 45 ASP B C 1
ATOM 2980 O O . ASP B 1 45 ? 3.471 -23.203 -22.609 1 96.31 45 ASP B O 1
ATOM 2984 N N . LEU B 1 46 ? 1.424 -22.328 -22.203 1 94.81 46 LEU B N 1
ATOM 2985 C CA . LEU B 1 46 ? 1.286 -21.859 -23.578 1 94.81 46 LEU B CA 1
ATOM 2986 C C . LEU B 1 46 ? 2.348 -20.812 -23.906 1 94.81 46 LEU B C 1
ATOM 2988 O O . LEU B 1 46 ? 2.918 -20.828 -25 1 94.81 46 LEU B O 1
ATOM 2992 N N . HIS B 1 47 ? 2.645 -19.922 -22.984 1 94.06 47 HIS B N 1
ATOM 2993 C CA . HIS B 1 47 ? 3.664 -18.906 -23.203 1 94.06 47 HIS B CA 1
ATOM 2994 C C . HIS B 1 47 ? 5.039 -19.531 -23.391 1 94.06 47 HIS B C 1
ATOM 2996 O O . HIS B 1 47 ? 5.848 -19.031 -24.188 1 94.06 47 HIS B O 1
ATOM 3002 N N . TYR B 1 48 ? 5.324 -20.562 -22.641 1 95.81 48 TYR B N 1
ATOM 3003 C CA . TYR B 1 48 ? 6.559 -21.312 -22.859 1 95.81 48 TYR B CA 1
ATOM 3004 C C . TYR B 1 48 ? 6.605 -21.859 -24.281 1 95.81 48 TYR B C 1
ATOM 3006 O O . TYR B 1 48 ? 7.605 -21.703 -24.984 1 95.81 48 TYR B O 1
ATOM 3014 N N . GLN B 1 49 ? 5.516 -22.469 -24.656 1 96.94 49 GLN B N 1
ATOM 3015 C CA . GLN B 1 49 ? 5.441 -23.062 -25.984 1 96.94 49 GLN B CA 1
ATOM 3016 C C . GLN B 1 49 ? 5.641 -22.031 -27.078 1 96.94 49 GLN B C 1
ATOM 3018 O O . GLN B 1 49 ? 6.293 -22.297 -28.078 1 96.94 49 GLN B O 1
ATOM 3023 N N . GLN B 1 50 ? 5.207 -20.859 -26.828 1 95.88 50 GLN B N 1
ATOM 3024 C CA . GLN B 1 50 ? 5.211 -19.812 -27.844 1 95.88 50 GLN B CA 1
ATOM 3025 C C . GLN B 1 50 ? 6.504 -19 -27.797 1 95.88 50 GLN B C 1
ATOM 3027 O O . GLN B 1 50 ? 6.719 -18.109 -28.625 1 95.88 50 GLN B O 1
ATOM 3032 N N . GLY B 1 51 ? 7.316 -19.234 -26.844 1 93.81 51 GLY B N 1
ATOM 3033 C CA . GLY B 1 51 ? 8.578 -18.516 -26.719 1 93.81 51 GLY B CA 1
ATOM 3034 C C . GLY B 1 51 ? 8.438 -17.172 -26.016 1 93.81 51 GLY B C 1
ATOM 3035 O O . GLY B 1 51 ? 9.266 -16.281 -26.203 1 93.81 51 GLY B O 1
ATOM 3036 N N . GLY B 1 52 ? 7.449 -16.984 -25.281 1 89.5 52 GLY B N 1
ATOM 3037 C CA . GLY B 1 52 ? 7.211 -15.742 -24.562 1 89.5 52 GLY B CA 1
ATOM 3038 C C . GLY B 1 52 ? 7.957 -15.656 -23.25 1 89.5 52 GLY B C 1
ATOM 3039 O O . GLY B 1 52 ? 8.031 -14.594 -22.641 1 89.5 52 GLY B O 1
ATOM 3040 N N . ILE B 1 53 ? 8.484 -16.609 -22.641 1 88.62 53 ILE B N 1
ATOM 3041 C CA . ILE B 1 53 ? 9.156 -16.625 -21.359 1 88.62 53 ILE B CA 1
ATOM 3042 C C . ILE B 1 53 ? 10.664 -16.797 -21.562 1 88.62 53 ILE B C 1
ATOM 3044 O O . ILE B 1 53 ? 11.461 -16.094 -20.922 1 88.62 53 ILE B O 1
ATOM 3048 N N . GLY B 1 54 ? 11.117 -17.609 -22.5 1 91.19 54 GLY B N 1
ATOM 3049 C CA . GLY B 1 54 ? 12.508 -17.906 -22.812 1 91.19 54 GLY B CA 1
ATOM 3050 C C . GLY B 1 54 ? 12.68 -18.672 -24.109 1 91.19 54 GLY B C 1
ATOM 3051 O O . GLY B 1 54 ? 11.711 -18.906 -24.828 1 91.19 54 GLY B O 1
ATOM 3052 N N . ASP B 1 55 ? 13.953 -19.016 -24.312 1 95.06 55 ASP B N 1
ATOM 3053 C CA . ASP B 1 55 ? 14.25 -19.719 -25.562 1 95.06 55 ASP B CA 1
ATOM 3054 C C . ASP B 1 55 ? 15.047 -20.984 -25.297 1 95.06 55 ASP B C 1
ATOM 3056 O O . ASP B 1 55 ? 15.758 -21.469 -26.188 1 95.06 55 ASP B O 1
ATOM 3060 N N . GLU B 1 56 ? 14.859 -21.531 -24.141 1 97.25 56 GLU B N 1
ATOM 3061 C CA . GLU B 1 56 ? 15.641 -22.703 -23.75 1 97.25 56 GLU B CA 1
ATOM 3062 C C . GLU B 1 56 ? 14.93 -23.984 -24.141 1 97.25 56 GLU B C 1
ATOM 3064 O O . GLU B 1 56 ? 14.773 -24.891 -23.312 1 97.25 56 GLU B O 1
ATOM 3069 N N . TYR B 1 57 ? 14.516 -24.031 -25.375 1 97.88 57 TYR B N 1
ATOM 3070 C CA . TYR B 1 57 ? 13.93 -25.266 -25.875 1 97.88 57 TYR B CA 1
ATOM 3071 C C . TYR B 1 57 ? 14.953 -26.406 -25.875 1 97.88 57 TYR B C 1
ATOM 3073 O O . TYR B 1 57 ? 16.156 -26.156 -26.047 1 97.88 57 TYR B O 1
ATOM 3081 N N . PRO B 1 58 ? 14.5 -27.703 -25.703 1 98.5 58 PRO B N 1
ATOM 3082 C CA . PRO B 1 58 ? 13.109 -28.125 -25.516 1 98.5 58 PRO B CA 1
ATOM 3083 C C . PRO B 1 58 ? 12.617 -27.906 -24.094 1 98.5 58 PRO B C 1
ATOM 3085 O O . PRO B 1 58 ? 13.367 -28.141 -23.141 1 98.5 58 PRO B O 1
ATOM 3088 N N . TYR B 1 59 ? 11.367 -27.438 -23.922 1 98.75 59 TYR B N 1
ATOM 3089 C CA . TYR B 1 59 ? 10.75 -27.25 -22.609 1 98.75 59 TYR B CA 1
ATOM 3090 C C . TYR B 1 59 ? 9.922 -28.469 -22.219 1 98.75 59 TYR B C 1
ATOM 3092 O O . TYR B 1 59 ? 9.148 -29 -23.031 1 98.75 59 TYR B O 1
ATOM 3100 N N . LEU B 1 60 ? 10.148 -29.047 -21.016 1 98.75 60 LEU B N 1
ATOM 3101 C CA . LEU B 1 60 ? 9.164 -29.922 -20.375 1 98.75 60 LEU B CA 1
ATOM 3102 C C . LEU B 1 60 ? 8.086 -29.125 -19.672 1 98.75 60 LEU B C 1
ATOM 3104 O O . LEU B 1 60 ? 8.359 -28.469 -18.656 1 98.75 60 LEU B O 1
ATOM 3108 N N . LEU B 1 61 ? 6.832 -29.156 -20.125 1 98.5 61 LEU B N 1
ATOM 3109 C CA . LEU B 1 61 ? 5.789 -28.234 -19.688 1 98.5 61 LEU B CA 1
ATOM 3110 C C . LEU B 1 61 ? 5.023 -28.812 -18.5 1 98.5 61 LEU B C 1
ATOM 3112 O O . LEU B 1 61 ? 5.238 -29.953 -18.109 1 98.5 61 LEU B O 1
ATOM 3116 N N . GLY B 1 62 ? 4.18 -27.922 -17.891 1 98.19 62 GLY B N 1
ATOM 3117 C CA . GLY B 1 62 ? 3.361 -28.281 -16.734 1 98.19 62 GLY B CA 1
ATOM 3118 C C . GLY B 1 62 ? 3.967 -27.844 -15.422 1 98.19 62 GLY B C 1
ATOM 3119 O O . GLY B 1 62 ? 5.156 -28.062 -15.172 1 98.19 62 GLY B O 1
ATOM 3120 N N . HIS B 1 63 ? 3.104 -27.188 -14.57 1 97.88 63 HIS B N 1
ATOM 3121 C CA . HIS B 1 63 ? 3.697 -26.734 -13.32 1 97.88 63 HIS B CA 1
ATOM 3122 C C . HIS B 1 63 ? 2.656 -26.656 -12.211 1 97.88 63 HIS B C 1
ATOM 3124 O O . HIS B 1 63 ? 2.99 -26.391 -11.055 1 97.88 63 HIS B O 1
ATOM 3130 N N . GLU B 1 64 ? 1.397 -26.875 -12.438 1 97.56 64 GLU B N 1
ATOM 3131 C CA . GLU B 1 64 ? 0.327 -26.938 -11.445 1 97.56 64 GLU B CA 1
ATOM 3132 C C . GLU B 1 64 ? -0.006 -28.391 -11.094 1 97.56 64 GLU B C 1
ATOM 3134 O O . GLU B 1 64 ? -1.034 -28.922 -11.516 1 97.56 64 GLU B O 1
ATOM 3139 N N . ALA B 1 65 ? 0.747 -28.984 -10.156 1 98.31 65 ALA B N 1
ATOM 3140 C CA . ALA B 1 65 ? 0.666 -30.438 -10.109 1 98.31 65 ALA B CA 1
ATOM 3141 C C . ALA B 1 65 ? 0.492 -30.938 -8.68 1 98.31 65 ALA B C 1
ATOM 3143 O O . ALA B 1 65 ? 0.951 -30.281 -7.734 1 98.31 65 ALA B O 1
ATOM 3144 N N . THR B 1 66 ? -0.208 -32.031 -8.609 1 98.5 66 THR B N 1
ATOM 3145 C CA . THR B 1 66 ? -0.189 -32.875 -7.43 1 98.5 66 THR B CA 1
ATOM 3146 C C . THR B 1 66 ? 0.484 -34.219 -7.75 1 98.5 66 THR B C 1
ATOM 3148 O O . THR B 1 66 ? 0.397 -34.719 -8.875 1 98.5 66 THR B O 1
ATOM 3151 N N . GLY B 1 67 ? 1.104 -34.75 -6.789 1 98.5 67 GLY B N 1
ATOM 3152 C CA . GLY B 1 67 ? 1.744 -36.031 -6.969 1 98.5 67 GLY B CA 1
ATOM 3153 C C . GLY B 1 67 ? 2.141 -36.688 -5.66 1 98.5 67 GLY B C 1
ATOM 3154 O O . GLY B 1 67 ? 1.793 -36.188 -4.582 1 98.5 67 GLY B O 1
ATOM 3155 N N . VAL B 1 68 ? 2.762 -37.812 -5.82 1 98.5 68 VAL B N 1
ATOM 3156 C CA . VAL B 1 68 ? 3.266 -38.594 -4.684 1 98.5 68 VAL B CA 1
ATOM 3157 C C . VAL B 1 68 ? 4.781 -38.719 -4.785 1 98.5 68 VAL B C 1
ATOM 3159 O O . VAL B 1 68 ? 5.305 -39.156 -5.824 1 98.5 68 VAL B O 1
ATOM 3162 N N . VAL B 1 69 ? 5.473 -38.375 -3.682 1 98.69 69 VAL B N 1
ATOM 3163 C CA . VAL B 1 69 ? 6.926 -38.5 -3.662 1 98.69 69 VAL B CA 1
ATOM 3164 C C . VAL B 1 69 ? 7.312 -39.969 -3.801 1 98.69 69 VAL B C 1
ATOM 3166 O O . VAL B 1 69 ? 6.84 -40.812 -3.037 1 98.69 69 VAL B O 1
ATOM 3169 N N . SER B 1 70 ? 8.141 -40.281 -4.762 1 98.38 70 SER B N 1
ATOM 3170 C CA . SER B 1 70 ? 8.477 -41.688 -4.984 1 98.38 70 SER B CA 1
ATOM 3171 C C . SER B 1 70 ? 9.945 -41.969 -4.676 1 98.38 70 SER B C 1
ATOM 3173 O O . SER B 1 70 ? 10.336 -43.094 -4.469 1 98.38 70 SER B O 1
ATOM 3175 N N . ALA B 1 71 ? 10.781 -40.938 -4.707 1 98.44 71 ALA B N 1
ATOM 3176 C CA . ALA B 1 71 ? 12.188 -41.031 -4.316 1 98.44 71 ALA B CA 1
ATOM 3177 C C . ALA B 1 71 ? 12.703 -39.688 -3.791 1 98.44 71 ALA B C 1
ATOM 3179 O O . ALA B 1 71 ? 12.25 -38.625 -4.223 1 98.44 71 ALA B O 1
ATOM 3180 N N . ILE B 1 72 ? 13.656 -39.75 -2.844 1 98.38 72 ILE B N 1
ATOM 3181 C CA . ILE B 1 72 ? 14.266 -38.531 -2.305 1 98.38 72 ILE B CA 1
ATOM 3182 C C . ILE B 1 72 ? 15.789 -38.719 -2.279 1 98.38 72 ILE B C 1
ATOM 3184 O O . ILE B 1 72 ? 16.297 -39.812 -2.172 1 98.38 72 ILE B O 1
ATOM 3188 N N . GLY B 1 73 ? 16.406 -37.594 -2.496 1 98.06 73 GLY B N 1
ATOM 3189 C CA . GLY B 1 73 ? 17.859 -37.594 -2.426 1 98.06 73 GLY B CA 1
ATOM 3190 C C . GLY B 1 73 ? 18.391 -37.312 -1.032 1 98.06 73 GLY B C 1
ATOM 3191 O O . GLY B 1 73 ? 17.625 -37.219 -0.08 1 98.06 73 GLY B O 1
ATOM 3192 N N . GLU B 1 74 ? 19.734 -37.25 -0.975 1 97.62 74 GLU B N 1
ATOM 3193 C CA . GLU B 1 74 ? 20.422 -37.031 0.29 1 97.62 74 GLU B CA 1
ATOM 3194 C C . GLU B 1 74 ? 20.047 -35.688 0.885 1 97.62 74 GLU B C 1
ATOM 3196 O O . GLU B 1 74 ? 19.906 -34.688 0.162 1 97.62 74 GLU B O 1
ATOM 3201 N N . GLY B 1 75 ? 19.828 -35.625 2.195 1 96.94 75 GLY B N 1
ATOM 3202 C CA . GLY B 1 75 ? 19.625 -34.406 2.916 1 96.94 75 GLY B CA 1
ATOM 3203 C C . GLY B 1 75 ? 18.172 -33.938 2.914 1 96.94 75 GLY B C 1
ATOM 3204 O O . GLY B 1 75 ? 17.844 -32.906 3.518 1 96.94 75 GLY B O 1
ATOM 3205 N N . VAL B 1 76 ? 17.25 -34.625 2.238 1 97.62 76 VAL B N 1
ATOM 3206 C CA . VAL B 1 76 ? 15.836 -34.25 2.191 1 97.62 76 VAL B CA 1
ATOM 3207 C C . VAL B 1 76 ? 15.117 -34.781 3.422 1 97.62 76 VAL B C 1
ATOM 3209 O O . VAL B 1 76 ? 15.141 -36 3.68 1 97.62 76 VAL B O 1
ATOM 3212 N N . ASP B 1 77 ? 14.523 -33.875 4.238 1 94.62 77 ASP B N 1
ATOM 3213 C CA . ASP B 1 77 ? 13.891 -34.344 5.465 1 94.62 77 ASP B CA 1
ATOM 3214 C C . ASP B 1 77 ? 12.492 -33.75 5.625 1 94.62 77 ASP B C 1
ATOM 3216 O O . ASP B 1 77 ? 11.727 -34.156 6.492 1 94.62 77 ASP B O 1
ATOM 3220 N N . HIS B 1 78 ? 12.133 -32.812 4.844 1 93.25 78 HIS B N 1
ATOM 3221 C CA . HIS B 1 78 ? 10.844 -32.156 5.059 1 93.25 78 HIS B CA 1
ATOM 3222 C C . HIS B 1 78 ? 9.734 -32.906 4.32 1 93.25 78 HIS B C 1
ATOM 3224 O O . HIS B 1 78 ? 8.547 -32.656 4.582 1 93.25 78 HIS B O 1
ATOM 3230 N N . VAL B 1 79 ? 10.055 -33.844 3.316 1 97.5 79 VAL B N 1
ATOM 3231 C CA . VAL B 1 79 ? 9.102 -34.781 2.693 1 97.5 79 VAL B CA 1
ATOM 3232 C C . VAL B 1 79 ? 9.672 -36.188 2.689 1 97.5 79 VAL B C 1
ATOM 3234 O O . VAL B 1 79 ? 10.883 -36.375 2.812 1 97.5 79 VAL B O 1
ATOM 3237 N N . MET B 1 80 ? 8.812 -37.156 2.557 1 97.69 80 MET B N 1
ATOM 3238 C CA . MET B 1 80 ? 9.234 -38.562 2.475 1 97.69 80 MET B CA 1
ATOM 3239 C C . MET B 1 80 ? 8.492 -39.281 1.357 1 97.69 80 MET B C 1
ATOM 3241 O O . MET B 1 80 ? 7.449 -38.812 0.892 1 97.69 80 MET B O 1
ATOM 3245 N N . VAL B 1 81 ? 9.062 -40.406 0.987 1 98.38 81 VAL B N 1
ATOM 3246 C CA . VAL B 1 81 ? 8.43 -41.25 -0.023 1 98.38 81 VAL B CA 1
ATOM 3247 C C . VAL B 1 81 ? 7.012 -41.625 0.421 1 98.38 81 VAL B C 1
ATOM 3249 O O . VAL B 1 81 ? 6.797 -42 1.567 1 98.38 81 VAL B O 1
ATOM 3252 N N . GLY B 1 82 ? 6.047 -41.375 -0.441 1 98.19 82 GLY B N 1
ATOM 3253 C CA . GLY B 1 82 ? 4.66 -41.688 -0.124 1 98.19 82 GLY B CA 1
ATOM 3254 C C . GLY B 1 82 ? 3.842 -40.438 0.191 1 98.19 82 GLY B C 1
ATOM 3255 O O . GLY B 1 82 ? 2.611 -40.5 0.182 1 98.19 82 GLY B O 1
ATOM 3256 N N . ASP B 1 83 ? 4.508 -39.344 0.497 1 98.12 83 ASP B N 1
ATOM 3257 C CA . ASP B 1 83 ? 3.807 -38.094 0.79 1 98.12 83 ASP B CA 1
ATOM 3258 C C . ASP B 1 83 ? 3.076 -37.562 -0.446 1 98.12 83 ASP B C 1
ATOM 3260 O O . ASP B 1 83 ? 3.619 -37.594 -1.552 1 98.12 83 ASP B O 1
ATOM 3264 N N . THR B 1 84 ? 1.791 -37.156 -0.275 1 98.38 84 THR B N 1
ATOM 3265 C CA . THR B 1 84 ? 1.099 -36.375 -1.292 1 98.38 84 THR B CA 1
ATOM 3266 C C . THR B 1 84 ? 1.559 -34.906 -1.26 1 98.38 84 THR B C 1
ATOM 3268 O O . THR B 1 84 ? 1.599 -34.281 -0.195 1 98.38 84 THR B O 1
ATOM 3271 N N . VAL B 1 85 ? 1.957 -34.375 -2.42 1 98.75 85 VAL B N 1
ATOM 3272 C CA . VAL B 1 85 ? 2.52 -33.031 -2.453 1 98.75 85 VAL B CA 1
ATOM 3273 C C . VAL B 1 85 ? 1.861 -32.219 -3.568 1 98.75 85 VAL B C 1
ATOM 3275 O O . VAL B 1 85 ? 1.396 -32.781 -4.562 1 98.75 85 VAL B O 1
ATOM 3278 N N . ILE B 1 86 ? 1.675 -30.938 -3.352 1 98.81 86 ILE B N 1
ATOM 3279 C CA . ILE B 1 86 ? 1.467 -29.953 -4.41 1 98.81 86 ILE B CA 1
ATOM 3280 C C . ILE B 1 86 ? 2.805 -29.344 -4.816 1 98.81 86 ILE B C 1
ATOM 3282 O O . ILE B 1 86 ? 3.574 -28.891 -3.961 1 98.81 86 ILE B O 1
ATOM 3286 N N . LEU B 1 87 ? 3.148 -29.375 -6.086 1 98.69 87 LEU B N 1
ATOM 3287 C CA . LEU B 1 87 ? 4.402 -28.781 -6.539 1 98.69 87 LEU B CA 1
ATOM 3288 C C . LEU B 1 87 ? 4.281 -27.266 -6.652 1 98.69 87 LEU B C 1
ATOM 3290 O O . LEU B 1 87 ? 3.24 -26.75 -7.07 1 98.69 87 LEU B O 1
ATOM 3294 N N . ASN B 1 88 ? 5.324 -26.578 -6.18 1 97.62 88 ASN B N 1
ATOM 3295 C CA . ASN B 1 88 ? 5.363 -25.109 -6.203 1 97.62 88 ASN B CA 1
ATOM 3296 C C . ASN B 1 88 ? 6.652 -24.594 -6.836 1 97.62 88 ASN B C 1
ATOM 3298 O O . ASN B 1 88 ? 7.637 -25.328 -6.941 1 97.62 88 ASN B O 1
ATOM 3302 N N . TRP B 1 89 ? 6.676 -23.453 -7.293 1 93.81 89 TRP B N 1
ATOM 3303 C CA . TRP B 1 89 ? 7.891 -22.953 -7.938 1 93.81 89 TRP B CA 1
ATOM 3304 C C . TRP B 1 89 ? 8.633 -21.984 -7.027 1 93.81 89 TRP B C 1
ATOM 3306 O O . TRP B 1 89 ? 9.516 -21.25 -7.48 1 93.81 89 TRP B O 1
ATOM 3316 N N . ARG B 1 90 ? 8.242 -21.922 -5.746 1 94.38 90 ARG B N 1
ATOM 3317 C CA . ARG B 1 90 ? 8.906 -21.062 -4.77 1 94.38 90 ARG B CA 1
ATOM 3318 C C . ARG B 1 90 ? 9.609 -21.906 -3.705 1 94.38 90 ARG B C 1
ATOM 3320 O O . ARG B 1 90 ? 9.211 -21.891 -2.539 1 94.38 90 ARG B O 1
ATOM 3327 N N . ALA B 1 91 ? 10.68 -22.516 -4.062 1 96 91 ALA B N 1
ATOM 3328 C CA . ALA B 1 91 ? 11.586 -23.141 -3.109 1 96 91 ALA B CA 1
ATOM 3329 C C . ALA B 1 91 ? 12.57 -22.125 -2.541 1 96 91 ALA B C 1
ATOM 3331 O O . ALA B 1 91 ? 13.664 -21.938 -3.084 1 96 91 ALA B O 1
ATOM 3332 N N . VAL B 1 92 ? 12.219 -21.516 -1.424 1 96.25 92 VAL B N 1
ATOM 3333 C CA . VAL B 1 92 ? 12.906 -20.344 -0.896 1 96.25 92 VAL B CA 1
ATOM 3334 C C . VAL B 1 92 ? 14.336 -20.703 -0.516 1 96.25 92 VAL B C 1
ATOM 3336 O O . VAL B 1 92 ? 14.594 -21.812 -0.021 1 96.25 92 VAL B O 1
ATOM 3339 N N . CYS B 1 93 ? 15.273 -19.797 -0.62 1 95.56 93 CYS B N 1
ATOM 3340 C CA . CYS B 1 93 ? 16.703 -20.062 -0.435 1 95.56 93 CYS B CA 1
ATOM 3341 C C . CYS B 1 93 ? 17.094 -19.922 1.032 1 95.56 93 CYS B C 1
ATOM 3343 O O . CYS B 1 93 ? 18.062 -20.547 1.478 1 95.56 93 CYS B O 1
ATOM 3345 N N . GLY B 1 94 ? 16.406 -19.062 1.718 1 94.69 94 GLY B N 1
ATOM 3346 C CA . GLY B 1 94 ? 16.688 -18.875 3.133 1 94.69 94 GLY B CA 1
ATOM 3347 C C . GLY B 1 94 ? 17.828 -17.906 3.391 1 94.69 94 GLY B C 1
ATOM 3348 O O . GLY B 1 94 ? 18.125 -17.594 4.543 1 94.69 94 GLY B O 1
ATOM 3349 N N . GLU B 1 95 ? 18.453 -17.359 2.271 1 94.19 95 GLU B N 1
ATOM 3350 C CA . GLU B 1 95 ? 19.688 -16.609 2.506 1 94.19 95 GLU B CA 1
ATOM 3351 C C . GLU B 1 95 ? 19.641 -15.25 1.821 1 94.19 95 GLU B C 1
ATOM 3353 O O . GLU B 1 95 ? 20.422 -14.359 2.139 1 94.19 95 GLU B O 1
ATOM 3358 N N . CYS B 1 96 ? 18.734 -15.109 0.905 1 93.44 96 CYS B N 1
ATOM 3359 C CA . CYS B 1 96 ? 18.688 -13.844 0.181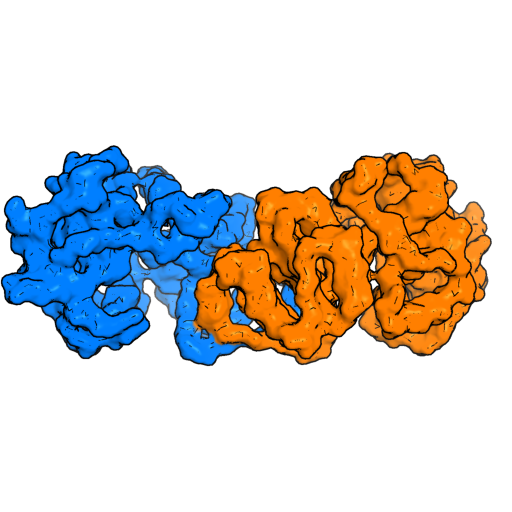 1 93.44 96 CYS B CA 1
ATOM 3360 C C . CYS B 1 96 ? 18.156 -12.727 1.069 1 93.44 96 CYS B C 1
ATOM 3362 O O . CYS B 1 96 ? 17.766 -12.977 2.215 1 93.44 96 CYS B O 1
ATOM 3364 N N . ARG B 1 97 ? 18.156 -11.555 0.556 1 91.25 97 ARG B N 1
ATOM 3365 C CA . ARG B 1 97 ? 17.75 -10.375 1.302 1 91.25 97 ARG B CA 1
ATOM 3366 C C . ARG B 1 97 ? 16.312 -10.5 1.797 1 91.25 97 ARG B C 1
ATOM 3368 O O . ARG B 1 97 ? 16.031 -10.219 2.961 1 91.25 97 ARG B O 1
ATOM 3375 N N . ALA B 1 98 ? 15.414 -10.938 0.951 1 93 98 ALA B N 1
ATOM 3376 C CA . ALA B 1 98 ? 14.016 -11.117 1.323 1 93 98 ALA B CA 1
ATOM 3377 C C . ALA B 1 98 ? 13.867 -12.148 2.436 1 93 98 ALA B C 1
ATOM 3379 O O . ALA B 1 98 ? 13.125 -11.938 3.395 1 93 98 ALA B O 1
ATOM 3380 N N . CYS B 1 99 ? 14.586 -13.234 2.322 1 94.69 99 CYS B N 1
ATOM 3381 C CA . CYS B 1 99 ? 14.523 -14.281 3.334 1 94.69 99 CYS B CA 1
ATOM 3382 C C . CYS B 1 99 ? 15.055 -13.781 4.672 1 94.69 99 CYS B C 1
ATOM 3384 O O . CYS B 1 99 ? 14.461 -14.039 5.719 1 94.69 99 CYS B O 1
ATOM 3386 N N . ARG B 1 100 ? 16.125 -12.992 4.621 1 91.69 100 ARG B N 1
ATOM 3387 C CA . ARG B 1 100 ? 16.75 -12.5 5.848 1 91.69 100 ARG B CA 1
ATOM 3388 C C . ARG B 1 100 ? 15.867 -11.469 6.531 1 91.69 100 ARG B C 1
ATOM 3390 O O . ARG B 1 100 ? 15.906 -11.32 7.754 1 91.69 100 ARG B O 1
ATOM 3397 N N . LYS B 1 101 ? 15.055 -10.844 5.738 1 91.5 101 LYS B N 1
ATOM 3398 C CA . LYS B 1 101 ? 14.141 -9.836 6.281 1 91.5 101 LYS B CA 1
ATOM 3399 C C . LYS B 1 101 ? 12.867 -10.484 6.816 1 91.5 101 LYS B C 1
ATOM 3401 O O . LYS B 1 101 ? 11.977 -9.789 7.309 1 91.5 101 LYS B O 1
ATOM 3406 N N . GLY B 1 102 ? 12.789 -11.789 6.641 1 92.62 102 GLY B N 1
ATOM 3407 C CA . GLY B 1 102 ? 11.609 -12.492 7.109 1 92.62 102 GLY B CA 1
ATOM 3408 C C . GLY B 1 102 ? 10.438 -12.414 6.145 1 92.62 102 GLY B C 1
ATOM 3409 O O . GLY B 1 102 ? 9.281 -12.562 6.547 1 92.62 102 GLY B O 1
ATOM 3410 N N . GLU B 1 103 ? 10.695 -12.07 4.91 1 94.31 103 GLU B N 1
ATOM 3411 C CA . GLU B 1 103 ? 9.68 -12.016 3.863 1 94.31 103 GLU B CA 1
ATOM 3412 C C . GLU B 1 103 ? 9.977 -13.023 2.756 1 94.31 103 GLU B C 1
ATOM 3414 O O . GLU B 1 103 ? 10.07 -12.656 1.583 1 94.31 103 GLU B O 1
ATOM 3419 N N . PRO B 1 104 ? 9.945 -14.289 3.137 1 95.44 104 PRO B N 1
ATOM 3420 C CA . PRO B 1 104 ? 10.367 -15.312 2.18 1 95.44 104 PRO B CA 1
ATOM 3421 C C . PRO B 1 104 ? 9.414 -15.438 0.993 1 95.44 104 PRO B C 1
ATOM 3423 O O . PRO B 1 104 ? 9.781 -16.016 -0.032 1 95.44 104 PRO B O 1
ATOM 3426 N N . LYS B 1 105 ? 8.188 -14.93 1.096 1 95.31 105 LYS B N 1
ATOM 3427 C CA . LYS B 1 105 ? 7.266 -14.969 -0.038 1 95.31 105 LYS B CA 1
ATOM 3428 C C . LYS B 1 105 ? 7.785 -14.117 -1.194 1 95.31 105 LYS B C 1
ATOM 3430 O O . LYS B 1 105 ? 7.281 -14.211 -2.316 1 95.31 105 LYS B O 1
ATOM 3435 N N . TYR B 1 106 ? 8.859 -13.289 -0.947 1 95.12 106 TYR B N 1
ATOM 3436 C CA . TYR B 1 106 ? 9.461 -12.461 -1.986 1 95.12 106 TYR B CA 1
ATOM 3437 C C . TYR B 1 106 ? 10.828 -13 -2.395 1 95.12 106 TYR B C 1
ATOM 3439 O O . TYR B 1 106 ? 11.625 -12.297 -3.02 1 95.12 106 TYR B O 1
ATOM 3447 N N . CYS B 1 107 ? 11.172 -14.289 -2.068 1 95.5 107 CYS B N 1
ATOM 3448 C CA . CYS B 1 107 ? 12.414 -14.914 -2.506 1 95.5 107 CYS B CA 1
ATOM 3449 C C . CYS B 1 107 ? 12.367 -15.234 -3.994 1 95.5 107 CYS B C 1
ATOM 3451 O O . CYS B 1 107 ? 11.547 -16.031 -4.438 1 95.5 107 CYS B O 1
ATOM 3453 N N . PHE B 1 108 ? 13.219 -14.625 -4.77 1 91.19 108 PHE B N 1
ATOM 3454 C CA . PHE B 1 108 ? 13.32 -14.922 -6.191 1 91.19 108 PHE B CA 1
ATOM 3455 C C . PHE B 1 108 ? 14.555 -15.766 -6.484 1 91.19 108 PHE B C 1
ATOM 3457 O O . PHE B 1 108 ? 14.859 -16.062 -7.645 1 91.19 108 PHE B O 1
ATOM 3464 N N . ASN B 1 109 ? 15.273 -16.047 -5.457 1 93.81 109 ASN B N 1
ATOM 3465 C CA . ASN B 1 109 ? 16.375 -17 -5.559 1 93.81 109 ASN B CA 1
ATOM 3466 C C . ASN B 1 109 ? 15.922 -18.422 -5.238 1 93.81 109 ASN B C 1
ATOM 3468 O O . ASN B 1 109 ? 16.516 -19.094 -4.391 1 93.81 109 ASN B O 1
ATOM 3472 N N . THR B 1 110 ? 14.867 -18.828 -5.934 1 94.38 110 THR B N 1
ATOM 3473 C CA . THR B 1 110 ? 14.234 -20.109 -5.656 1 94.38 110 THR B CA 1
ATOM 3474 C C . THR B 1 110 ? 15.07 -21.266 -6.219 1 94.38 110 THR B C 1
ATOM 3476 O O . THR B 1 110 ? 15.688 -21.125 -7.273 1 94.38 110 THR B O 1
ATOM 3479 N N . HIS B 1 111 ? 15.078 -22.344 -5.551 1 96.44 111 HIS B N 1
ATOM 3480 C CA . HIS B 1 111 ? 15.859 -23.5 -5.973 1 96.44 111 HIS B CA 1
ATOM 3481 C C . HIS B 1 111 ? 15.07 -24.375 -6.941 1 96.44 111 HIS B C 1
ATOM 3483 O O . HIS B 1 111 ? 13.844 -24.484 -6.828 1 96.44 111 HIS B O 1
ATOM 3489 N N . ASN B 1 112 ? 15.75 -24.906 -7.898 1 97.62 112 ASN B N 1
ATOM 3490 C CA . ASN B 1 112 ? 15.297 -25.984 -8.758 1 97.62 112 ASN B CA 1
ATOM 3491 C C . ASN B 1 112 ? 16.203 -27.203 -8.656 1 97.62 112 ASN B C 1
ATOM 3493 O O . ASN B 1 112 ? 17.281 -27.141 -8.039 1 97.62 112 ASN B O 1
ATOM 3497 N N . ALA B 1 113 ? 15.742 -28.297 -9.188 1 98.06 113 ALA B N 1
ATOM 3498 C CA . ALA B 1 113 ? 16.641 -29.453 -9.25 1 98.06 113 ALA B CA 1
ATOM 3499 C C . ALA B 1 113 ? 17.922 -29.109 -10.008 1 98.06 113 ALA B C 1
ATOM 3501 O O . ALA B 1 113 ? 17.875 -28.406 -11.016 1 98.06 113 ALA B O 1
ATOM 3502 N N . THR B 1 114 ? 19.062 -29.594 -9.43 1 97.62 114 THR B N 1
ATOM 3503 C CA . THR B 1 114 ? 20.359 -29.375 -10.078 1 97.62 114 THR B CA 1
ATOM 3504 C C . THR B 1 114 ? 20.516 -30.281 -11.289 1 97.62 114 THR B C 1
ATOM 3506 O O . THR B 1 114 ? 21.016 -29.844 -12.336 1 97.62 114 THR B O 1
ATOM 3509 N N . GLN B 1 115 ? 20.109 -31.484 -11.102 1 97.75 115 GLN B N 1
ATOM 3510 C CA . GLN B 1 115 ? 20.172 -32.438 -12.211 1 97.75 115 GLN B CA 1
ATOM 3511 C C . GLN B 1 115 ? 19.125 -32.125 -13.273 1 97.75 115 GLN B C 1
ATOM 3513 O O . GLN B 1 115 ? 18.094 -31.516 -12.969 1 97.75 115 GLN B O 1
ATOM 3518 N N . LYS B 1 116 ? 19.469 -32.531 -14.461 1 98.19 116 LYS B N 1
ATOM 3519 C CA . LYS B 1 116 ? 18.562 -32.281 -15.57 1 98.19 116 LYS B CA 1
ATOM 3520 C C . LYS B 1 116 ? 17.875 -33.562 -16.047 1 98.19 116 LYS B C 1
ATOM 3522 O O . LYS B 1 116 ? 18.5 -34.625 -16.094 1 98.19 116 LYS B O 1
ATOM 3527 N N . MET B 1 117 ? 16.609 -33.406 -16.281 1 98.62 117 MET B N 1
ATOM 3528 C CA . MET B 1 117 ? 15.945 -34.438 -17.078 1 98.62 117 MET B CA 1
ATOM 3529 C C . MET B 1 117 ? 16.297 -34.312 -18.562 1 98.62 117 MET B C 1
ATOM 3531 O O . MET B 1 117 ? 16.688 -33.219 -19 1 98.62 117 MET B O 1
ATOM 3535 N N . THR B 1 118 ? 16.25 -35.438 -19.281 1 98.69 118 THR B N 1
ATOM 3536 C CA . THR B 1 118 ? 16.688 -35.375 -20.672 1 98.69 118 THR B CA 1
ATOM 3537 C C . THR B 1 118 ? 15.734 -36.156 -21.578 1 98.69 118 THR B C 1
ATOM 3539 O O . THR B 1 118 ? 14.93 -36.969 -21.094 1 98.69 118 THR B O 1
ATOM 3542 N N . LEU B 1 119 ? 15.852 -35.875 -22.844 1 98.56 119 LEU B N 1
ATOM 3543 C CA . LEU B 1 119 ? 15.344 -36.812 -23.828 1 98.56 119 LEU B CA 1
ATOM 3544 C C . LEU B 1 119 ? 16.219 -38.062 -23.875 1 98.56 119 LEU B C 1
ATOM 3546 O O . LEU B 1 119 ? 17.281 -38.125 -23.25 1 98.56 119 LEU B O 1
ATOM 3550 N N . GLU B 1 120 ? 15.703 -39.094 -24.594 1 97.81 120 GLU B N 1
ATOM 3551 C CA . GLU B 1 120 ? 16.422 -40.375 -24.656 1 97.81 120 GLU B CA 1
ATOM 3552 C C . GLU B 1 120 ? 17.797 -40.188 -25.281 1 97.81 120 GLU B C 1
ATOM 3554 O O . GLU B 1 120 ? 18.734 -40.938 -24.969 1 97.81 120 GLU B O 1
ATOM 3559 N N . ASP B 1 121 ? 17.984 -39.156 -26.172 1 98 121 ASP B N 1
ATOM 3560 C CA . ASP B 1 121 ? 19.25 -38.969 -26.859 1 98 121 ASP B CA 1
ATOM 3561 C C . ASP B 1 121 ? 20.203 -38.125 -26.016 1 98 121 ASP B C 1
ATOM 3563 O O . ASP B 1 121 ? 21.281 -37.75 -26.469 1 98 121 ASP B O 1
ATOM 3567 N N . GLY B 1 122 ? 19.734 -37.75 -24.859 1 97.88 122 GLY B N 1
ATOM 3568 C CA . GLY B 1 122 ? 20.594 -37.031 -23.938 1 97.88 122 GLY B CA 1
ATOM 3569 C C . GLY B 1 122 ? 20.359 -35.531 -23.938 1 97.88 122 GLY B C 1
ATOM 3570 O O . GLY B 1 122 ? 20.906 -34.812 -23.109 1 97.88 122 GLY B O 1
ATOM 3571 N N . THR B 1 123 ? 19.484 -35.125 -24.875 1 98.44 123 THR B N 1
ATOM 3572 C CA . THR B 1 123 ? 19.188 -33.688 -24.922 1 98.44 123 THR B CA 1
ATOM 3573 C C . THR B 1 123 ? 18.531 -33.219 -23.625 1 98.44 123 THR B C 1
ATOM 3575 O O . THR B 1 123 ? 17.516 -33.781 -23.203 1 98.44 123 THR B O 1
ATOM 3578 N N . GLU B 1 124 ? 19.125 -32.219 -22.922 1 98.5 124 GLU B N 1
ATOM 3579 C CA . GLU B 1 124 ? 18.594 -31.719 -21.656 1 98.5 124 GLU B CA 1
ATOM 3580 C C . GLU B 1 124 ? 17.281 -30.984 -21.875 1 98.5 124 GLU B C 1
ATOM 3582 O O . GLU B 1 124 ? 17.109 -30.25 -22.844 1 98.5 124 GLU B O 1
ATOM 3587 N N . LEU B 1 125 ? 16.422 -31.188 -20.953 1 98.75 125 LEU B N 1
ATOM 3588 C CA . LEU B 1 125 ? 15.133 -30.5 -20.969 1 98.75 125 LEU B CA 1
ATOM 3589 C C . LEU B 1 125 ? 15.133 -29.312 -20.016 1 98.75 125 LEU B C 1
ATOM 3591 O O . LEU B 1 125 ? 15.836 -29.328 -19 1 98.75 125 LEU B O 1
ATOM 3595 N N . SER B 1 126 ? 14.43 -28.25 -20.391 1 98.44 126 SER B N 1
ATOM 3596 C CA . SER B 1 126 ? 14.141 -27.141 -19.484 1 98.44 126 SER B CA 1
ATOM 3597 C C . SER B 1 126 ? 12.734 -27.266 -18.891 1 98.44 126 SER B C 1
ATOM 3599 O O . SER B 1 126 ? 11.742 -27.078 -19.594 1 98.44 126 SER B O 1
ATOM 3601 N N . PRO B 1 127 ? 12.672 -27.625 -17.625 1 98.31 127 PRO B N 1
ATOM 3602 C CA . PRO B 1 127 ? 11.336 -27.75 -17.031 1 98.31 127 PRO B CA 1
ATOM 3603 C C . PRO B 1 127 ? 10.641 -26.406 -16.828 1 98.31 127 PRO B C 1
ATOM 3605 O O . PRO B 1 127 ? 11.25 -25.453 -16.344 1 98.31 127 PRO B O 1
ATOM 3608 N N . ALA B 1 128 ? 9.352 -26.344 -17.219 1 97.25 128 ALA B N 1
ATOM 3609 C CA . ALA B 1 128 ? 8.562 -25.125 -17 1 97.25 128 ALA B CA 1
ATOM 3610 C C . ALA B 1 128 ? 8.508 -24.766 -15.523 1 97.25 128 ALA B C 1
ATOM 3612 O O . ALA B 1 128 ? 8.117 -25.578 -14.688 1 97.25 128 ALA B O 1
ATOM 3613 N N . LEU B 1 129 ? 8.961 -23.531 -15.172 1 96.06 129 LEU B N 1
ATOM 3614 C CA . LEU B 1 129 ? 9.008 -22.984 -13.82 1 96.06 129 LEU B CA 1
ATOM 3615 C C . LEU B 1 129 ? 9.797 -23.891 -12.883 1 96.06 129 LEU B C 1
ATOM 3617 O O . LEU B 1 129 ? 9.531 -23.922 -11.68 1 96.06 129 LEU B O 1
ATOM 3621 N N . GLY B 1 130 ? 10.68 -24.703 -13.469 1 96.81 130 GLY B N 1
ATOM 3622 C CA . GLY B 1 130 ? 11.547 -25.578 -12.703 1 96.81 130 GLY B CA 1
ATOM 3623 C C . GLY B 1 130 ? 10.859 -26.875 -12.297 1 96.81 130 GLY B C 1
ATOM 3624 O O . GLY B 1 130 ? 11.43 -27.672 -11.547 1 96.81 130 GLY B O 1
ATOM 3625 N N . ILE B 1 131 ? 9.68 -27.109 -12.812 1 98 131 ILE B N 1
ATOM 3626 C CA . ILE B 1 131 ? 8.875 -28.25 -12.367 1 98 131 ILE B CA 1
ATOM 3627 C C . ILE B 1 131 ? 8.773 -29.266 -13.492 1 98 131 ILE B C 1
ATOM 3629 O O . ILE B 1 131 ? 9.414 -30.328 -13.438 1 98 131 ILE B O 1
ATOM 3633 N N . GLY B 1 132 ? 8.18 -28.953 -14.625 1 98.25 132 GLY B N 1
ATOM 3634 C CA . GLY B 1 132 ? 7.961 -29.906 -15.703 1 98.25 132 GLY B CA 1
ATOM 3635 C C . GLY B 1 132 ? 7.09 -31.078 -15.289 1 98.25 132 GLY B C 1
ATOM 3636 O O . GLY B 1 132 ? 7.586 -32.188 -15.109 1 98.25 132 GLY B O 1
ATOM 3637 N N . ALA B 1 133 ? 5.785 -30.797 -15.273 1 98.56 133 ALA B N 1
ATOM 3638 C CA . ALA B 1 133 ? 4.949 -31.797 -14.602 1 98.56 133 ALA B CA 1
ATOM 3639 C C . ALA B 1 133 ? 3.914 -32.375 -15.562 1 98.56 133 ALA B C 1
ATOM 3641 O O . ALA B 1 133 ? 3.07 -33.188 -15.156 1 98.56 133 ALA B O 1
ATOM 3642 N N . PHE B 1 134 ? 3.893 -31.906 -16.844 1 98.69 134 PHE B N 1
ATOM 3643 C CA . PHE B 1 134 ? 3.18 -32.719 -17.828 1 98.69 134 PHE B CA 1
ATOM 3644 C C . PHE B 1 134 ? 3.951 -33.969 -18.156 1 98.69 134 PHE B C 1
ATOM 3646 O O . PHE B 1 134 ? 4.414 -34.156 -19.297 1 98.69 134 PHE B O 1
ATOM 3653 N N . ALA B 1 135 ? 4.066 -34.844 -17.203 1 98.75 135 ALA B N 1
ATOM 3654 C CA . ALA B 1 135 ? 4.852 -36.094 -17.281 1 98.75 135 ALA B CA 1
ATOM 3655 C C . ALA B 1 135 ? 4.391 -37.094 -16.219 1 98.75 135 ALA B C 1
ATOM 3657 O O . ALA B 1 135 ? 3.789 -36.688 -15.219 1 98.75 135 ALA B O 1
ATOM 3658 N N . ASP B 1 136 ? 4.645 -38.344 -16.469 1 98.69 136 ASP B N 1
ATOM 3659 C CA . ASP B 1 136 ? 4.281 -39.375 -15.5 1 98.69 136 ASP B CA 1
ATOM 3660 C C . ASP B 1 136 ? 5.027 -39.156 -14.18 1 98.69 136 ASP B C 1
ATOM 3662 O O . ASP B 1 136 ? 4.516 -39.5 -13.109 1 98.69 136 ASP B O 1
ATOM 3666 N N . LYS B 1 137 ? 6.23 -38.688 -14.266 1 98.56 137 LYS B N 1
ATOM 3667 C CA . LYS B 1 137 ? 7.094 -38.344 -13.133 1 98.56 137 LYS B CA 1
ATOM 3668 C C . LYS B 1 137 ? 7.922 -37.094 -13.422 1 98.56 137 LYS B C 1
ATOM 3670 O O . LYS B 1 137 ? 8.148 -36.75 -14.586 1 98.56 137 LYS B O 1
ATOM 3675 N N . THR B 1 138 ? 8.406 -36.469 -12.383 1 98.75 138 THR B N 1
ATOM 3676 C CA . THR B 1 138 ? 9.297 -35.344 -12.562 1 98.75 138 THR B CA 1
ATOM 3677 C C . THR B 1 138 ? 10.344 -35.281 -11.445 1 98.75 138 THR B C 1
ATOM 3679 O O . THR B 1 138 ? 10.148 -35.875 -10.383 1 98.75 138 THR B O 1
ATOM 3682 N N . LEU B 1 139 ? 11.469 -34.688 -11.789 1 98.81 139 LEU B N 1
ATOM 3683 C CA . LEU B 1 139 ? 12.523 -34.375 -10.836 1 98.81 139 LEU B CA 1
ATOM 3684 C C . LEU B 1 139 ? 12.469 -32.906 -10.414 1 98.81 139 LEU B C 1
ATOM 3686 O O . LEU B 1 139 ? 12.461 -32.031 -11.266 1 98.81 139 LEU B O 1
ATOM 3690 N N . VAL B 1 140 ? 12.398 -32.656 -9.078 1 98.81 140 VAL B N 1
ATOM 3691 C CA . VAL B 1 140 ? 12.352 -31.297 -8.578 1 98.81 140 VAL B CA 1
ATOM 3692 C C . VAL B 1 140 ? 13.273 -31.156 -7.371 1 98.81 140 VAL B C 1
ATOM 3694 O O . VAL B 1 140 ? 13.758 -32.156 -6.832 1 98.81 140 VAL B O 1
ATOM 3697 N N . HIS B 1 141 ? 13.625 -29.875 -7.055 1 98.5 141 HIS B N 1
ATOM 3698 C CA . HIS B 1 141 ? 14.156 -29.656 -5.715 1 98.5 141 HIS B CA 1
ATOM 3699 C C . HIS B 1 141 ? 13.125 -30.031 -4.652 1 98.5 141 HIS B C 1
ATOM 3701 O O . HIS B 1 141 ? 11.938 -29.734 -4.793 1 98.5 141 HIS B O 1
ATOM 3707 N N . ALA B 1 142 ? 13.539 -30.625 -3.59 1 98.38 142 ALA B N 1
ATOM 3708 C CA . ALA B 1 142 ? 12.617 -31.172 -2.6 1 98.38 142 ALA B CA 1
ATOM 3709 C C . ALA B 1 142 ? 11.758 -30.078 -1.984 1 98.38 142 ALA B C 1
ATOM 3711 O O . ALA B 1 142 ? 10.602 -30.312 -1.631 1 98.38 142 ALA B O 1
ATOM 3712 N N . LYS B 1 143 ? 12.242 -28.844 -1.949 1 97.62 143 LYS B N 1
ATOM 3713 C CA . LYS B 1 143 ? 11.5 -27.719 -1.369 1 97.62 143 LYS B CA 1
ATOM 3714 C C . LYS B 1 143 ? 10.422 -27.219 -2.326 1 97.62 143 LYS B C 1
ATOM 3716 O O . LYS B 1 143 ? 9.602 -26.391 -1.958 1 97.62 143 LYS B O 1
ATOM 3721 N N . GLN B 1 144 ? 10.391 -27.75 -3.479 1 98.44 144 GLN B N 1
ATOM 3722 C CA . GLN B 1 144 ? 9.281 -27.484 -4.387 1 98.44 144 GLN B CA 1
ATOM 3723 C C . GLN B 1 144 ? 8.109 -28.422 -4.129 1 98.44 144 GLN B C 1
ATOM 3725 O O . GLN B 1 144 ? 7.066 -28.312 -4.773 1 98.44 144 GLN B O 1
ATOM 3730 N N . CYS B 1 145 ? 8.281 -29.312 -3.189 1 98.62 145 CYS B N 1
ATOM 3731 C CA . CYS B 1 145 ? 7.227 -30.203 -2.742 1 98.62 145 CYS B CA 1
ATOM 3732 C C . CYS B 1 145 ? 6.582 -29.703 -1.457 1 98.62 145 CYS B C 1
ATOM 3734 O O . CYS B 1 145 ? 7.215 -29.703 -0.4 1 98.62 145 CYS B O 1
ATOM 3736 N N . THR B 1 146 ? 5.34 -29.281 -1.545 1 98.5 146 THR B N 1
ATOM 3737 C CA . THR B 1 146 ? 4.602 -28.953 -0.333 1 98.5 146 THR B CA 1
ATOM 3738 C C . THR B 1 146 ? 3.648 -30.078 0.052 1 98.5 146 THR B C 1
ATOM 3740 O O . THR B 1 146 ? 2.703 -30.375 -0.681 1 98.5 146 THR B O 1
ATOM 3743 N N . LYS B 1 147 ? 3.92 -30.625 1.157 1 98.12 147 LYS B N 1
ATOM 3744 C CA . LYS B 1 147 ? 3.123 -31.75 1.631 1 98.12 147 LYS B CA 1
ATOM 3745 C C . LYS B 1 147 ? 1.712 -31.297 2.006 1 98.12 147 LYS B C 1
ATOM 3747 O O . LYS B 1 147 ? 1.53 -30.25 2.631 1 98.12 147 LYS B O 1
ATOM 3752 N N . VAL B 1 148 ? 0.738 -32.062 1.566 1 97.56 148 VAL B N 1
ATOM 3753 C CA . VAL B 1 148 ? -0.647 -31.828 1.96 1 97.56 148 VAL B CA 1
ATOM 3754 C C . VAL B 1 148 ? -1.284 -33.125 2.422 1 97.56 148 VAL B C 1
ATOM 3756 O O . VAL B 1 148 ? -0.899 -34.219 1.967 1 97.56 148 VAL B O 1
ATOM 3759 N N . ASP B 1 149 ? -2.26 -33.031 3.289 1 95 149 ASP B N 1
ATOM 3760 C CA . ASP B 1 149 ? -2.908 -34.188 3.873 1 95 149 ASP B CA 1
ATOM 3761 C C . ASP B 1 149 ? -4.387 -34.25 3.49 1 95 149 ASP B C 1
ATOM 3763 O O . ASP B 1 149 ? -4.973 -33.25 3.113 1 95 149 ASP B O 1
ATOM 3767 N N . GLY B 1 150 ? -4.895 -35.438 3.482 1 93.88 150 GLY B N 1
ATOM 3768 C CA . GLY B 1 150 ? -6.328 -35.625 3.322 1 93.88 150 GLY B CA 1
ATOM 3769 C C . GLY B 1 150 ? -6.793 -35.469 1.885 1 93.88 150 GLY B C 1
ATOM 3770 O O . GLY B 1 150 ? -7.961 -35.188 1.63 1 93.88 150 GLY B O 1
ATOM 3771 N N . VAL B 1 151 ? -5.922 -35.594 0.986 1 95.12 151 VAL B N 1
ATOM 3772 C CA . VAL B 1 151 ? -6.219 -35.562 -0.443 1 95.12 151 VAL B CA 1
ATOM 3773 C C . VAL B 1 151 ? -6.039 -36.969 -1.036 1 95.12 151 VAL B C 1
ATOM 3775 O O . VAL B 1 151 ? -4.926 -37.344 -1.41 1 95.12 151 VAL B O 1
ATOM 3778 N N . ASP B 1 152 ? -7.074 -37.688 -1.247 1 91 152 ASP B N 1
ATOM 3779 C CA . ASP B 1 152 ? -6.945 -39.125 -1.468 1 91 152 ASP B CA 1
ATOM 3780 C C . ASP B 1 152 ? -7.535 -39.531 -2.816 1 91 152 ASP B C 1
ATOM 3782 O O . ASP B 1 152 ? -7.16 -40.531 -3.385 1 91 152 ASP B O 1
ATOM 3786 N N . THR B 1 153 ? -8.453 -38.688 -3.332 1 95.38 153 THR B N 1
ATOM 3787 C CA . THR B 1 153 ? -9.102 -39.062 -4.582 1 95.38 153 THR B CA 1
ATOM 3788 C C . THR B 1 153 ? -8.516 -38.281 -5.754 1 95.38 153 THR B C 1
ATOM 3790 O O . THR B 1 153 ? -7.957 -37.188 -5.566 1 95.38 153 THR B O 1
ATOM 3793 N N . PRO B 1 154 ? -8.617 -38.844 -6.934 1 94.38 154 PRO B N 1
ATOM 3794 C CA . PRO B 1 154 ? -8.141 -38.125 -8.117 1 94.38 154 PRO B CA 1
ATOM 3795 C C . PRO B 1 154 ? -8.805 -36.75 -8.289 1 94.38 154 PRO B C 1
ATOM 3797 O O . PRO B 1 154 ? -8.164 -35.812 -8.734 1 94.38 154 PRO B O 1
ATOM 3800 N N . GLU B 1 155 ? -10.055 -36.75 -7.934 1 96.12 155 GLU B N 1
ATOM 3801 C CA . GLU B 1 155 ? -10.781 -35.469 -8.047 1 96.12 155 GLU B CA 1
ATOM 3802 C C . GLU B 1 155 ? -10.219 -34.438 -7.09 1 96.12 155 GLU B C 1
ATOM 3804 O O . GLU B 1 155 ? -10.023 -33.281 -7.477 1 96.12 155 GLU B O 1
ATOM 3809 N N . GLU B 1 156 ? -9.977 -34.875 -5.867 1 97.25 156 GLU B N 1
ATOM 3810 C CA . GLU B 1 156 ? -9.383 -33.969 -4.883 1 97.25 156 GLU B CA 1
ATOM 3811 C C . GLU B 1 156 ? -7.98 -33.531 -5.305 1 97.25 156 GLU B C 1
ATOM 3813 O O . GLU B 1 156 ? -7.605 -32.375 -5.129 1 97.25 156 GLU B O 1
ATOM 3818 N N . GLN B 1 157 ? -7.25 -34.438 -5.867 1 97.62 157 GLN B N 1
ATOM 3819 C CA . GLN B 1 157 ? -5.895 -34.156 -6.328 1 97.62 157 GLN B CA 1
ATOM 3820 C C . GLN B 1 157 ? -5.898 -33.156 -7.477 1 97.62 157 GLN B C 1
ATOM 3822 O O . GLN B 1 157 ? -5.082 -32.219 -7.504 1 97.62 157 GLN B O 1
ATOM 3827 N N . ALA B 1 158 ? -6.871 -33.312 -8.375 1 97.81 158 ALA B N 1
ATOM 3828 C CA . ALA B 1 158 ? -7.004 -32.375 -9.484 1 97.81 158 ALA B CA 1
ATOM 3829 C C . ALA B 1 158 ? -7.336 -30.984 -8.977 1 97.81 158 ALA B C 1
ATOM 3831 O O . ALA B 1 158 ? -6.789 -30 -9.469 1 97.81 158 ALA B O 1
ATOM 3832 N N . ALA B 1 159 ? -8.172 -30.938 -7.98 1 97.75 159 ALA B N 1
ATOM 3833 C CA . ALA B 1 159 ? -8.609 -29.656 -7.422 1 97.75 159 ALA B CA 1
ATOM 3834 C C . ALA B 1 159 ? -7.461 -28.938 -6.723 1 97.75 159 ALA B C 1
ATOM 3836 O O . ALA B 1 159 ? -7.141 -27.797 -7.059 1 97.75 159 ALA B O 1
ATOM 3837 N N . VAL B 1 160 ? -6.746 -29.641 -5.82 1 98.19 160 VAL B N 1
ATOM 3838 C CA . VAL B 1 160 ? -5.762 -28.984 -4.977 1 98.19 160 VAL B CA 1
ATOM 3839 C C . VAL B 1 160 ? -4.5 -28.688 -5.785 1 98.19 160 VAL B C 1
ATOM 3841 O O . VAL B 1 160 ? -3.76 -27.75 -5.48 1 98.19 160 VAL B O 1
ATOM 3844 N N . GLY B 1 161 ? -4.277 -29.484 -6.883 1 97.94 161 GLY B N 1
ATOM 3845 C CA . GLY B 1 161 ? -3.117 -29.25 -7.727 1 97.94 161 GLY B CA 1
ATOM 3846 C C . GLY B 1 161 ? -3.115 -27.875 -8.383 1 97.94 161 GLY B C 1
ATOM 3847 O O . GLY B 1 161 ? -2.053 -27.344 -8.695 1 97.94 161 GLY B O 1
ATOM 3848 N N . LEU B 1 162 ? -4.285 -27.281 -8.508 1 97.5 162 LEU B N 1
ATOM 3849 C CA . LEU B 1 162 ? -4.441 -25.984 -9.164 1 97.5 162 LEU B CA 1
ATOM 3850 C C . LEU B 1 162 ? -3.879 -24.859 -8.305 1 97.5 162 LEU B C 1
ATOM 3852 O O . LEU B 1 162 ? -3.668 -23.75 -8.789 1 97.5 162 LEU B O 1
ATOM 3856 N N . LEU B 1 163 ? -3.578 -25.141 -7.016 1 98.19 163 LEU B N 1
ATOM 3857 C CA . LEU B 1 163 ? -2.961 -24.156 -6.125 1 98.19 163 LEU B CA 1
ATOM 3858 C C . LEU B 1 163 ? -1.511 -23.906 -6.523 1 98.19 163 LEU B C 1
ATOM 3860 O O . LEU B 1 163 ? -0.891 -22.953 -6.047 1 98.19 163 LEU B O 1
ATOM 3864 N N . GLY B 1 164 ? -1.023 -24.625 -7.457 1 97.31 164 GLY B N 1
ATOM 3865 C CA . GLY B 1 164 ? 0.382 -24.547 -7.82 1 97.31 164 GLY B CA 1
ATOM 3866 C C . GLY B 1 164 ? 0.738 -23.25 -8.531 1 97.31 164 GLY B C 1
ATOM 3867 O O . GLY B 1 164 ? 1.914 -22.891 -8.633 1 97.31 164 GLY B O 1
ATOM 3868 N N . CYS B 1 165 ? -0.236 -22.5 -9.047 1 95.75 165 CYS B N 1
ATOM 3869 C CA . CYS B 1 165 ? 0.123 -21.266 -9.75 1 95.75 165 CYS B CA 1
ATOM 3870 C C . CYS B 1 165 ? -1.062 -20.312 -9.812 1 95.75 165 CYS B C 1
ATOM 3872 O O . CYS B 1 165 ? -1.329 -19.578 -8.859 1 95.75 165 CYS B O 1
ATOM 3874 N N . GLY B 1 166 ? -1.935 -20.406 -10.82 1 93.75 166 GLY B N 1
ATOM 3875 C CA . GLY B 1 166 ? -2.922 -19.391 -11.164 1 93.75 166 GLY B CA 1
ATOM 3876 C C . GLY B 1 166 ? -3.986 -19.219 -10.102 1 93.75 166 GLY B C 1
ATOM 3877 O O . GLY B 1 166 ? -4.352 -18.094 -9.766 1 93.75 166 GLY B O 1
ATOM 3878 N N . ILE B 1 167 ? -4.559 -20.297 -9.633 1 97.06 167 ILE B N 1
ATOM 3879 C CA . ILE B 1 167 ? -5.617 -20.234 -8.625 1 97.06 167 ILE B CA 1
ATOM 3880 C C . ILE B 1 167 ? -5.07 -19.625 -7.34 1 97.06 167 ILE B C 1
ATOM 3882 O O . ILE B 1 167 ? -5.715 -18.766 -6.73 1 97.06 167 ILE B O 1
ATOM 3886 N N . MET B 1 168 ? -3.834 -20.031 -7 1 98 168 MET B N 1
ATOM 3887 C CA . MET B 1 168 ? -3.186 -19.438 -5.832 1 98 168 MET B CA 1
ATOM 3888 C C . MET B 1 168 ? -2.953 -17.938 -6.035 1 98 168 MET B C 1
ATOM 3890 O O . MET B 1 168 ? -3.119 -17.141 -5.105 1 98 168 MET B O 1
ATOM 3894 N N . ALA B 1 169 ? -2.568 -17.531 -7.242 1 97.75 169 ALA B N 1
ATOM 3895 C CA . ALA B 1 169 ? -2.35 -16.125 -7.547 1 97.75 169 ALA B CA 1
ATOM 3896 C C . ALA B 1 169 ? -3.604 -15.305 -7.262 1 97.75 169 ALA B C 1
ATOM 3898 O O . ALA B 1 169 ? -3.531 -14.242 -6.637 1 97.75 169 ALA B O 1
ATOM 3899 N N . GLY B 1 170 ? -4.77 -15.805 -7.664 1 98.44 170 GLY B N 1
ATOM 3900 C CA . GLY B 1 170 ? -6.027 -15.102 -7.445 1 98.44 170 GLY B CA 1
ATOM 3901 C C . GLY B 1 170 ? -6.441 -15.07 -5.984 1 98.44 170 GLY B C 1
ATOM 3902 O O . GLY B 1 170 ? -6.73 -14 -5.441 1 98.44 170 GLY B O 1
ATOM 3903 N N . ILE B 1 171 ? -6.434 -16.266 -5.344 1 98.75 171 ILE B N 1
ATOM 3904 C CA . ILE B 1 171 ? -6.812 -16.359 -3.939 1 98.75 171 ILE B CA 1
ATOM 3905 C C . ILE B 1 171 ? -5.898 -15.484 -3.09 1 98.75 171 ILE B C 1
ATOM 3907 O O . ILE B 1 171 ? -6.371 -14.719 -2.246 1 98.75 171 ILE B O 1
ATOM 3911 N N . GLY B 1 172 ? -4.602 -15.586 -3.377 1 98.69 172 GLY B N 1
ATOM 3912 C CA . GLY B 1 172 ? -3.621 -14.812 -2.631 1 98.69 172 GLY B CA 1
ATOM 3913 C C . GLY B 1 172 ? -3.74 -13.32 -2.854 1 98.69 172 GLY B C 1
ATOM 3914 O O . GLY B 1 172 ? -3.461 -12.523 -1.951 1 98.69 172 GLY B O 1
ATOM 3915 N N . ALA B 1 173 ? -4.148 -12.875 -4.062 1 98.81 173 ALA B N 1
ATOM 3916 C CA . ALA B 1 173 ? -4.363 -11.461 -4.332 1 98.81 173 ALA B CA 1
ATOM 3917 C C . ALA B 1 173 ? -5.387 -10.867 -3.367 1 98.81 173 ALA B C 1
ATOM 3919 O O . ALA B 1 173 ? -5.258 -9.719 -2.938 1 98.81 173 ALA B O 1
ATOM 3920 N N . ALA B 1 174 ? -6.402 -11.641 -3.014 1 98.81 174 ALA B N 1
ATOM 3921 C CA . ALA B 1 174 ? -7.434 -11.18 -2.088 1 98.81 174 ALA B CA 1
ATOM 3922 C C . ALA B 1 174 ? -6.945 -11.25 -0.644 1 98.81 174 ALA B C 1
ATOM 3924 O O . ALA B 1 174 ? -6.977 -10.258 0.081 1 98.81 174 ALA B O 1
ATOM 3925 N N . ILE B 1 175 ? -6.352 -12.398 -0.291 1 98.5 175 ILE B N 1
ATOM 3926 C CA . ILE B 1 175 ? -6.16 -12.672 1.13 1 98.5 175 ILE B CA 1
ATOM 3927 C C . ILE B 1 175 ? -4.812 -12.117 1.584 1 98.5 175 ILE B C 1
ATOM 3929 O O . ILE B 1 175 ? -4.707 -11.516 2.652 1 98.5 175 ILE B O 1
ATOM 3933 N N . ASN B 1 176 ? -3.727 -12.359 0.781 1 98.44 176 ASN B N 1
ATOM 3934 C CA . ASN B 1 176 ? -2.383 -11.984 1.209 1 98.44 176 ASN B CA 1
ATOM 3935 C C . ASN B 1 176 ? -2.037 -10.562 0.79 1 98.44 176 ASN B C 1
ATOM 3937 O O . ASN B 1 176 ? -1.609 -9.75 1.616 1 98.44 176 ASN B O 1
ATOM 3941 N N . THR B 1 177 ? -2.246 -10.219 -0.502 1 98.56 177 THR B N 1
ATOM 3942 C CA . THR B 1 177 ? -1.835 -8.922 -1.018 1 98.56 177 THR B CA 1
ATOM 3943 C C . THR B 1 177 ? -2.859 -7.848 -0.662 1 98.56 177 THR B C 1
ATOM 3945 O O . THR B 1 177 ? -2.5 -6.781 -0.162 1 98.56 177 THR B O 1
ATOM 3948 N N . GLY B 1 178 ? -4.148 -8.18 -0.934 1 98.62 178 GLY B N 1
ATOM 3949 C CA . GLY B 1 178 ? -5.219 -7.242 -0.63 1 98.62 178 GLY B CA 1
ATOM 3950 C C . GLY B 1 178 ? -5.535 -7.16 0.851 1 98.62 178 GLY B C 1
ATOM 3951 O O . GLY B 1 178 ? -6.109 -6.168 1.312 1 98.62 178 GLY B O 1
ATOM 3952 N N . GLU B 1 179 ? -5.238 -8.281 1.581 1 98.38 179 GLU B N 1
ATOM 3953 C CA . GLU B 1 179 ? -5.492 -8.367 3.016 1 98.38 179 GLU B CA 1
ATOM 3954 C C . GLU B 1 179 ? -6.949 -8.055 3.338 1 98.38 179 GLU B C 1
ATOM 3956 O O . GLU B 1 179 ? -7.238 -7.254 4.23 1 98.38 179 GLU B O 1
ATOM 3961 N N . VAL B 1 180 ? -7.828 -8.656 2.545 1 98.44 180 VAL B N 1
ATOM 3962 C CA . VAL B 1 180 ? -9.258 -8.453 2.734 1 98.44 180 VAL B CA 1
ATOM 3963 C C . VAL B 1 180 ? -9.648 -8.82 4.168 1 98.44 180 VAL B C 1
ATOM 3965 O O . VAL B 1 180 ? -9.195 -9.836 4.699 1 98.44 180 VAL B O 1
ATOM 3968 N N . LYS B 1 181 ? -10.461 -7.965 4.805 1 96.31 181 LYS B N 1
ATOM 3969 C CA . LYS B 1 181 ? -10.938 -8.188 6.168 1 96.31 181 LYS B CA 1
ATOM 3970 C C . LYS B 1 181 ? -12.422 -8.539 6.176 1 96.31 181 LYS B C 1
ATOM 3972 O O . LYS B 1 181 ? -13.141 -8.273 5.207 1 96.31 181 LYS B O 1
ATOM 3977 N N . LEU B 1 182 ? -12.781 -9.125 7.25 1 95.88 182 LEU B N 1
ATOM 3978 C CA . LEU B 1 182 ? -14.18 -9.484 7.457 1 95.88 182 LEU B CA 1
ATOM 3979 C C . LEU B 1 182 ? -15.094 -8.281 7.227 1 95.88 182 LEU B C 1
ATOM 3981 O O . LEU B 1 182 ? -14.852 -7.203 7.77 1 95.88 182 LEU B O 1
ATOM 3985 N N . GLY B 1 183 ? -16.078 -8.445 6.371 1 96.62 183 GLY B N 1
ATOM 3986 C CA . GLY B 1 183 ? -17.094 -7.434 6.164 1 96.62 183 GLY B CA 1
ATOM 3987 C C . GLY B 1 183 ? -16.734 -6.445 5.066 1 96.62 183 GLY B C 1
ATOM 3988 O O . GLY B 1 183 ? -17.594 -5.691 4.602 1 96.62 183 GLY B O 1
ATOM 3989 N N . GLU B 1 184 ? -15.492 -6.438 4.566 1 97.62 184 GLU B N 1
ATOM 3990 C CA . GLU B 1 184 ? -15.07 -5.488 3.539 1 97.62 184 GLU B CA 1
ATOM 3991 C C . GLU B 1 184 ? -15.727 -5.801 2.197 1 97.62 184 GLU B C 1
ATOM 3993 O O . GLU B 1 184 ? -16.188 -6.926 1.97 1 97.62 184 GLU B O 1
ATOM 3998 N N . SER B 1 185 ? -15.805 -4.766 1.376 1 98.5 185 SER B N 1
ATOM 3999 C CA . SER B 1 185 ? -16.25 -4.922 -0.006 1 98.5 185 SER B CA 1
ATOM 4000 C C . SER B 1 185 ? -15.07 -5.133 -0.945 1 98.5 185 SER B C 1
ATOM 4002 O O . SER B 1 185 ? -14.008 -4.527 -0.767 1 98.5 185 SER B O 1
ATOM 4004 N N . VAL B 1 186 ? -15.266 -6.066 -1.9 1 98.94 186 VAL B N 1
ATOM 4005 C CA . VAL B 1 186 ? -14.227 -6.387 -2.871 1 98.94 186 VAL B CA 1
ATOM 4006 C C . VAL B 1 186 ? -14.797 -6.332 -4.285 1 98.94 186 VAL B C 1
ATOM 4008 O O . VAL B 1 186 ? -15.906 -6.824 -4.531 1 98.94 186 VAL B O 1
ATOM 4011 N N . ALA B 1 187 ? -14.141 -5.633 -5.184 1 98.94 187 ALA B N 1
ATOM 4012 C CA . ALA B 1 187 ? -14.453 -5.723 -6.605 1 98.94 187 ALA B CA 1
ATOM 4013 C C . ALA B 1 187 ? -13.32 -6.41 -7.367 1 98.94 187 ALA B C 1
ATOM 4015 O O . ALA B 1 187 ? -12.141 -6.172 -7.086 1 98.94 187 ALA B O 1
ATOM 4016 N N . VAL B 1 188 ? -13.672 -7.285 -8.273 1 98.94 188 VAL B N 1
ATOM 4017 C CA . VAL B 1 188 ? -12.703 -7.973 -9.117 1 98.94 188 VAL B CA 1
ATOM 4018 C C . VAL B 1 188 ? -12.992 -7.676 -10.586 1 98.94 188 VAL B C 1
ATOM 4020 O O . VAL B 1 188 ? -14.094 -7.949 -11.07 1 98.94 188 VAL B O 1
ATOM 4023 N N . ILE B 1 189 ? -12 -7.055 -11.242 1 98.88 189 ILE B N 1
ATOM 4024 C CA . ILE B 1 189 ? -12.125 -6.746 -12.664 1 98.88 189 ILE B CA 1
ATOM 4025 C C . ILE B 1 189 ? -11.414 -7.816 -13.492 1 98.88 189 ILE B C 1
ATOM 4027 O O . ILE B 1 189 ? -10.195 -7.941 -13.438 1 98.88 189 ILE B O 1
ATOM 4031 N N . GLY B 1 190 ? -12.18 -8.523 -14.297 1 98 190 GLY B N 1
ATOM 4032 C CA . GLY B 1 190 ? -11.711 -9.703 -14.992 1 98 190 GLY B CA 1
ATOM 4033 C C . GLY B 1 190 ? -12.031 -11 -14.266 1 98 190 GLY B C 1
ATOM 4034 O O . GLY B 1 190 ? -11.531 -11.242 -13.172 1 98 190 GLY B O 1
ATOM 4035 N N . CYS B 1 191 ? -12.867 -11.828 -14.945 1 96.94 191 CYS B N 1
ATOM 4036 C CA . CYS B 1 191 ? -13.352 -13.023 -14.258 1 96.94 191 CYS B CA 1
ATOM 4037 C C . CYS B 1 191 ? -12.883 -14.289 -14.969 1 96.94 191 CYS B C 1
ATOM 4039 O O . CYS B 1 191 ? -13.664 -15.227 -15.156 1 96.94 191 CYS B O 1
ATOM 4041 N N . GLY B 1 192 ? -11.633 -14.219 -15.477 1 93.94 192 GLY B N 1
ATOM 4042 C CA . GLY B 1 192 ? -10.984 -15.469 -15.844 1 93.94 192 GLY B CA 1
ATOM 4043 C C . GLY B 1 192 ? -10.625 -16.328 -14.648 1 93.94 192 GLY B C 1
ATOM 4044 O O . GLY B 1 192 ? -11.156 -16.141 -13.555 1 93.94 192 GLY B O 1
ATOM 4045 N N . GLY B 1 193 ? -9.766 -17.312 -14.867 1 93.81 193 GLY B N 1
ATOM 4046 C CA . GLY B 1 193 ? -9.375 -18.219 -13.797 1 93.81 193 GLY B CA 1
ATOM 4047 C C . GLY B 1 193 ? -8.828 -17.5 -12.578 1 93.81 193 GLY B C 1
ATOM 4048 O O . GLY B 1 193 ? -9.242 -17.766 -11.453 1 93.81 193 GLY B O 1
ATOM 4049 N N . VAL B 1 194 ? -7.941 -16.531 -12.805 1 96.06 194 VAL B N 1
ATOM 4050 C CA . VAL B 1 194 ? -7.305 -15.789 -11.719 1 96.06 194 VAL B CA 1
ATOM 4051 C C . VAL B 1 194 ? -8.344 -14.906 -11.016 1 96.06 194 VAL B C 1
ATOM 4053 O O . VAL B 1 194 ? -8.414 -14.875 -9.789 1 96.06 194 VAL B O 1
ATOM 4056 N N . GLY B 1 195 ? -9.164 -14.227 -11.766 1 98 195 GLY B N 1
ATOM 4057 C CA . GLY B 1 195 ? -10.164 -13.336 -11.203 1 98 195 GLY B CA 1
ATOM 4058 C C . GLY B 1 195 ? -11.203 -14.062 -10.375 1 98 195 GLY B C 1
ATOM 4059 O O . GLY B 1 195 ? -11.539 -13.625 -9.273 1 98 195 GLY B O 1
ATOM 4060 N N . VAL B 1 196 ? -11.711 -15.156 -10.875 1 97.81 196 VAL B N 1
ATOM 4061 C CA . VAL B 1 196 ? -12.727 -15.906 -10.141 1 97.81 196 VAL B CA 1
ATOM 4062 C C . VAL B 1 196 ? -12.102 -16.531 -8.891 1 97.81 196 VAL B C 1
ATOM 4064 O O . VAL B 1 196 ? -12.766 -16.641 -7.859 1 97.81 196 VAL B O 1
ATOM 4067 N N . ALA B 1 197 ? -10.836 -16.891 -9.016 1 98.44 197 ALA B N 1
ATOM 4068 C CA . ALA B 1 197 ? -10.133 -17.344 -7.82 1 98.44 197 ALA B CA 1
ATOM 4069 C C . ALA B 1 197 ? -10.039 -16.25 -6.777 1 98.44 197 ALA B C 1
ATOM 4071 O O . ALA B 1 197 ? -10.156 -16.5 -5.578 1 98.44 197 ALA B O 1
ATOM 4072 N N . ALA B 1 198 ? -9.805 -14.992 -7.195 1 98.88 198 ALA B N 1
ATOM 4073 C CA . ALA B 1 198 ? -9.797 -13.852 -6.281 1 98.88 198 ALA B CA 1
ATOM 4074 C C . ALA B 1 198 ? -11.156 -13.672 -5.617 1 98.88 198 ALA B C 1
ATOM 4076 O O . ALA B 1 198 ? -11.234 -13.32 -4.438 1 98.88 198 ALA B O 1
ATOM 4077 N N . ILE B 1 199 ? -12.227 -13.922 -6.375 1 98.88 199 ILE B N 1
ATOM 4078 C CA . ILE B 1 199 ? -13.578 -13.852 -5.84 1 98.88 199 ILE B CA 1
ATOM 4079 C C . ILE B 1 199 ? -13.758 -14.898 -4.742 1 98.88 199 ILE B C 1
ATOM 4081 O O . ILE B 1 199 ? -14.219 -14.586 -3.645 1 98.88 199 ILE B O 1
ATOM 4085 N N . ALA B 1 200 ? -13.32 -16.109 -5.023 1 98.75 200 ALA B N 1
ATOM 4086 C CA . ALA B 1 200 ? -13.406 -17.172 -4.023 1 98.75 200 ALA B CA 1
ATOM 4087 C C . ALA B 1 200 ? -12.578 -16.828 -2.791 1 98.75 200 ALA B C 1
ATOM 4089 O O . ALA B 1 200 ? -13 -17.078 -1.66 1 98.75 200 ALA B O 1
ATOM 4090 N N . GLY B 1 201 ? -11.352 -16.281 -3.037 1 98.81 201 GLY B N 1
ATOM 4091 C CA . GLY B 1 201 ? -10.508 -15.836 -1.937 1 98.81 201 GLY B CA 1
ATOM 4092 C C . GLY B 1 201 ? -11.141 -14.742 -1.098 1 98.81 201 GLY B C 1
ATOM 4093 O O . GLY B 1 201 ? -11.039 -14.758 0.131 1 98.81 201 GLY B O 1
ATOM 4094 N N . ALA B 1 202 ? -11.797 -13.781 -1.744 1 98.88 202 ALA B N 1
ATOM 4095 C CA . ALA B 1 202 ? -12.484 -12.703 -1.036 1 98.88 202 ALA B CA 1
ATOM 4096 C C . ALA B 1 202 ? -13.602 -13.258 -0.15 1 98.88 202 ALA B C 1
ATOM 4098 O O . ALA B 1 202 ? -13.742 -12.844 1.004 1 98.88 202 ALA B O 1
ATOM 4099 N N . LYS B 1 203 ? -14.375 -14.18 -0.72 1 98.75 203 LYS B N 1
ATOM 4100 C CA . LYS B 1 203 ? -15.422 -14.828 0.058 1 98.75 203 LYS B CA 1
ATOM 4101 C C . LYS B 1 203 ? -14.844 -15.547 1.273 1 98.75 203 LYS B C 1
ATOM 4103 O O . LYS B 1 203 ? -15.359 -15.414 2.385 1 98.75 203 LYS B O 1
ATOM 4108 N N . LEU B 1 204 ? -13.789 -16.297 1.06 1 98.44 204 LEU B N 1
ATOM 4109 C CA . LEU B 1 204 ? -13.141 -17.031 2.137 1 98.44 204 LEU B CA 1
ATOM 4110 C C . LEU B 1 204 ? -12.656 -16.094 3.232 1 98.44 204 LEU B C 1
ATOM 4112 O O . LEU B 1 204 ? -12.711 -16.438 4.418 1 98.44 204 LEU B O 1
ATOM 4116 N N . ALA B 1 205 ? -12.211 -14.891 2.854 1 98.31 205 ALA B N 1
ATOM 4117 C CA . ALA B 1 205 ? -11.68 -13.906 3.789 1 98.31 205 ALA B CA 1
ATOM 4118 C C . ALA B 1 205 ? -12.805 -13.203 4.543 1 98.31 205 ALA B C 1
ATOM 4120 O O . ALA B 1 205 ? -12.555 -12.422 5.465 1 98.31 205 ALA B O 1
ATOM 4121 N N . GLY B 1 206 ? -14.07 -13.398 4.141 1 98.19 206 GLY B N 1
ATOM 4122 C CA . GLY B 1 206 ? -15.203 -12.867 4.887 1 98.19 206 GLY B CA 1
ATOM 4123 C C . GLY B 1 206 ? -15.781 -11.609 4.281 1 98.19 206 GLY B C 1
ATOM 4124 O O . GLY B 1 206 ? -16.547 -10.898 4.93 1 98.19 206 GLY B O 1
ATOM 4125 N N . ALA B 1 207 ? -15.398 -11.289 3.049 1 98.44 207 ALA B N 1
ATOM 4126 C CA . ALA B 1 207 ? -16.031 -10.156 2.375 1 98.44 207 ALA B CA 1
ATOM 4127 C C . ALA B 1 207 ? -17.531 -10.367 2.238 1 98.44 207 ALA B C 1
ATOM 4129 O O . ALA B 1 207 ? -17.984 -11.484 2.002 1 98.44 207 ALA B O 1
ATOM 4130 N N . THR B 1 208 ? -18.312 -9.32 2.35 1 97.81 208 THR B N 1
ATOM 4131 C CA . THR B 1 208 ? -19.766 -9.469 2.305 1 97.81 208 THR B CA 1
ATOM 4132 C C . THR B 1 208 ? -20.312 -8.969 0.977 1 97.81 208 THR B C 1
ATOM 4134 O O . THR B 1 208 ? -21.344 -9.461 0.498 1 97.81 208 THR B O 1
ATOM 4137 N N . THR B 1 209 ? -19.75 -7.875 0.434 1 98.56 209 THR B N 1
ATOM 4138 C CA . THR B 1 209 ? -20.062 -7.379 -0.899 1 98.56 209 THR B CA 1
ATOM 4139 C C . THR B 1 209 ? -18.938 -7.672 -1.874 1 98.56 209 THR B C 1
ATOM 4141 O O . THR B 1 209 ? -17.844 -7.117 -1.749 1 98.56 209 THR B O 1
ATOM 4144 N N . ILE B 1 210 ? -19.141 -8.625 -2.779 1 98.94 210 ILE B N 1
ATOM 4145 C CA . ILE B 1 210 ? -18.141 -9.047 -3.762 1 98.94 210 ILE B CA 1
ATOM 4146 C C . ILE B 1 210 ? -18.688 -8.805 -5.172 1 98.94 210 ILE B C 1
ATOM 4148 O O . ILE B 1 210 ? -19.625 -9.461 -5.602 1 98.94 210 ILE B O 1
ATOM 4152 N N . ILE B 1 211 ? -18.062 -7.867 -5.918 1 98.94 211 ILE B N 1
ATOM 4153 C CA . ILE B 1 211 ? -18.562 -7.414 -7.215 1 98.94 211 ILE B CA 1
ATOM 4154 C C . ILE B 1 211 ? -17.672 -7.949 -8.328 1 98.94 211 ILE B C 1
ATOM 4156 O O . ILE B 1 211 ? -16.484 -7.609 -8.398 1 98.94 211 ILE B O 1
ATOM 4160 N N . ALA B 1 212 ? -18.203 -8.789 -9.188 1 98.94 212 ALA B N 1
ATOM 4161 C CA . ALA B 1 212 ? -17.5 -9.305 -10.352 1 98.94 212 ALA B CA 1
ATOM 4162 C C . ALA B 1 212 ? -17.75 -8.445 -11.586 1 98.94 212 ALA B C 1
ATOM 4164 O O . ALA B 1 212 ? -18.906 -8.164 -11.93 1 98.94 212 ALA B O 1
ATOM 4165 N N . VAL B 1 213 ? -16.688 -7.988 -12.195 1 98.88 213 VAL B N 1
ATOM 41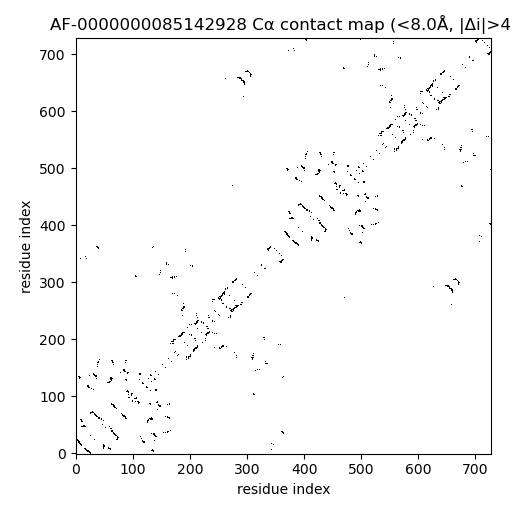66 C CA . VAL B 1 213 ? -16.797 -7.172 -13.398 1 98.88 213 VAL B CA 1
ATOM 4167 C C . VAL B 1 213 ? -16.172 -7.914 -14.578 1 98.88 213 VAL B C 1
ATOM 4169 O O . VAL B 1 213 ? -15.016 -8.352 -14.508 1 98.88 213 VAL B O 1
ATOM 4172 N N . ASP B 1 214 ? -16.875 -8.102 -15.617 1 98.31 214 ASP B N 1
ATOM 4173 C CA . ASP B 1 214 ? -16.406 -8.711 -16.859 1 98.31 214 ASP B CA 1
ATOM 4174 C C . ASP B 1 214 ? -17.281 -8.312 -18.031 1 98.31 214 ASP B C 1
ATOM 4176 O O . ASP B 1 214 ? -18.359 -7.758 -17.844 1 98.31 214 ASP B O 1
ATOM 4180 N N . ILE B 1 215 ? -16.766 -8.5 -19.219 1 97.06 215 ILE B N 1
ATOM 4181 C CA . ILE B 1 215 ? -17.547 -8.188 -20.406 1 97.06 215 ILE B CA 1
ATOM 4182 C C . ILE B 1 215 ? -18.344 -9.406 -20.828 1 97.06 215 ILE B C 1
ATOM 4184 O O . ILE B 1 215 ? -19.25 -9.305 -21.672 1 97.06 215 ILE B O 1
ATOM 4188 N N . ASP B 1 216 ? -18.016 -10.641 -20.312 1 95.81 216 ASP B N 1
ATOM 4189 C CA . ASP B 1 216 ? -18.609 -11.914 -20.703 1 95.81 216 ASP B CA 1
ATOM 4190 C C . ASP B 1 216 ? -19.625 -12.391 -19.672 1 95.81 216 ASP B C 1
ATOM 4192 O O . ASP B 1 216 ? -19.266 -12.742 -18.547 1 95.81 216 ASP B O 1
ATOM 4196 N N . ALA B 1 217 ? -20.859 -12.555 -20.078 1 96.38 217 ALA B N 1
ATOM 4197 C CA . ALA B 1 217 ? -21.953 -12.945 -19.188 1 96.38 217 ALA B CA 1
ATOM 4198 C C . ALA B 1 217 ? -21.719 -14.336 -18.609 1 96.38 217 ALA B C 1
ATOM 4200 O O . ALA B 1 217 ? -22.078 -14.609 -17.469 1 96.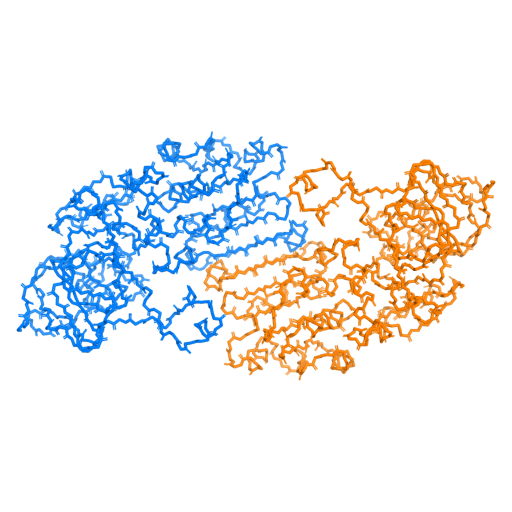38 217 ALA B O 1
ATOM 4201 N N . LYS B 1 218 ? -21.141 -15.164 -19.375 1 95.06 218 LYS B N 1
ATOM 4202 C CA . LYS B 1 218 ? -20.859 -16.516 -18.891 1 95.06 218 LYS B CA 1
ATOM 4203 C C . LYS B 1 218 ? -19.875 -16.5 -17.734 1 95.06 218 LYS B C 1
ATOM 4205 O O . LYS B 1 218 ? -20.031 -17.234 -16.766 1 95.06 218 LYS B O 1
ATOM 4210 N N . LYS B 1 219 ? -18.906 -15.68 -17.859 1 95.44 219 LYS B N 1
ATOM 4211 C CA . LYS B 1 219 ? -17.906 -15.555 -16.812 1 95.44 219 LYS B CA 1
ATOM 4212 C C . LYS B 1 219 ? -18.516 -14.938 -15.547 1 95.44 219 LYS B C 1
ATOM 4214 O O . LYS B 1 219 ? -18.188 -15.336 -14.43 1 95.44 219 LYS B O 1
ATOM 4219 N N . LEU B 1 220 ? -19.406 -13.992 -15.766 1 97.94 220 LEU B N 1
ATOM 4220 C CA . LEU B 1 220 ? -20.094 -13.375 -14.625 1 97.94 220 LEU B CA 1
ATOM 4221 C C . LEU B 1 220 ? -20.969 -14.383 -13.898 1 97.94 220 LEU B C 1
ATOM 4223 O O . LEU B 1 220 ? -21.031 -14.383 -12.664 1 97.94 220 LEU B O 1
ATOM 4227 N N . ALA B 1 221 ? -21.625 -15.242 -14.641 1 97.19 221 ALA B N 1
ATOM 4228 C CA . ALA B 1 221 ? -22.438 -16.297 -14.023 1 97.19 221 ALA B CA 1
ATOM 4229 C C . ALA B 1 221 ? -21.578 -17.234 -13.188 1 97.19 221 ALA B C 1
ATOM 4231 O O . ALA B 1 221 ? -21.953 -17.594 -12.07 1 97.19 221 ALA B O 1
ATOM 4232 N N . LYS B 1 222 ? -20.453 -17.578 -13.742 1 95.62 222 LYS B N 1
ATOM 4233 C CA . LYS B 1 222 ? -19.516 -18.438 -13 1 95.62 222 LYS B CA 1
ATOM 4234 C C . LYS B 1 222 ? -19.016 -17.734 -11.75 1 95.62 222 LYS B C 1
ATOM 4236 O O . LYS B 1 222 ? -18.859 -18.359 -10.695 1 95.62 222 LYS B O 1
ATOM 4241 N N . ALA B 1 223 ? -18.703 -16.453 -11.875 1 97.88 223 ALA B N 1
ATOM 4242 C CA . ALA B 1 223 ? -18.266 -15.672 -10.734 1 97.88 223 ALA B CA 1
ATOM 4243 C C . ALA B 1 223 ? -19.297 -15.688 -9.617 1 97.88 223 ALA B C 1
ATOM 4245 O O . ALA B 1 223 ? -18.953 -15.805 -8.438 1 97.88 223 ALA B O 1
ATOM 4246 N N . GLU B 1 224 ? -20.531 -15.562 -9.93 1 98.12 224 GLU B N 1
ATOM 4247 C CA . GLU B 1 224 ? -21.609 -15.625 -8.945 1 98.12 224 GLU B CA 1
ATOM 4248 C C . GLU B 1 224 ? -21.625 -16.969 -8.234 1 98.12 224 GLU B C 1
ATOM 4250 O O . GLU B 1 224 ? -21.797 -17.031 -7.012 1 98.12 224 GLU B O 1
ATOM 4255 N N . GLU B 1 225 ? -21.406 -17.984 -9 1 96.56 225 GLU B N 1
ATOM 4256 C CA . GLU B 1 225 ? -21.375 -19.328 -8.43 1 96.56 225 GLU B CA 1
ATOM 4257 C C . GLU B 1 225 ? -20.25 -19.484 -7.41 1 96.56 225 GLU B C 1
ATOM 4259 O O . GLU B 1 225 ? -20.375 -20.234 -6.438 1 96.56 225 GLU B O 1
ATOM 4264 N N . LEU B 1 226 ? -19.25 -18.703 -7.645 1 97.19 226 LEU B N 1
ATOM 4265 C CA . LEU B 1 226 ? -18.047 -18.938 -6.848 1 97.19 226 LEU B CA 1
ATOM 4266 C C . LEU B 1 226 ? -17.922 -17.875 -5.746 1 97.19 226 LEU B C 1
ATOM 4268 O O . LEU B 1 226 ? -16.938 -17.875 -5 1 97.19 226 LEU B O 1
ATOM 4272 N N . GLY B 1 227 ? -18.906 -16.953 -5.672 1 98.12 227 GLY B N 1
ATOM 4273 C CA . GLY B 1 227 ? -18.891 -16.141 -4.465 1 98.12 227 GLY B CA 1
ATOM 4274 C C . GLY B 1 227 ? -19.281 -14.688 -4.711 1 98.12 227 GLY B C 1
ATOM 4275 O O . GLY B 1 227 ? -19.547 -13.945 -3.768 1 98.12 227 GLY B O 1
ATOM 4276 N N . ALA B 1 228 ? -19.359 -14.281 -5.977 1 98.81 228 ALA B N 1
ATOM 4277 C CA . ALA B 1 228 ? -19.734 -12.898 -6.25 1 98.81 228 ALA B CA 1
ATOM 4278 C C . ALA B 1 228 ? -21.172 -12.625 -5.793 1 98.81 228 ALA B C 1
ATOM 4280 O O . ALA B 1 228 ? -22.062 -13.438 -6.016 1 98.81 228 ALA B O 1
ATOM 4281 N N . THR B 1 229 ? -21.359 -11.508 -5.129 1 98.81 229 THR B N 1
ATOM 4282 C CA . THR B 1 229 ? -22.688 -11.117 -4.688 1 98.81 229 THR B CA 1
ATOM 4283 C C . THR B 1 229 ? -23.344 -10.18 -5.699 1 98.81 229 THR B C 1
ATOM 4285 O O . THR B 1 229 ? -24.562 -10 -5.695 1 98.81 229 THR B O 1
ATOM 4288 N N . HIS B 1 230 ? -22.547 -9.5 -6.488 1 98.75 230 HIS B N 1
ATOM 4289 C CA . HIS B 1 230 ? -22.953 -8.594 -7.555 1 98.75 230 HIS B CA 1
ATOM 4290 C C . HIS B 1 230 ? -22.141 -8.844 -8.828 1 98.75 230 HIS B C 1
ATOM 4292 O O . HIS B 1 230 ? -21 -9.297 -8.766 1 98.75 230 HIS B O 1
ATOM 4298 N N . THR B 1 231 ? -22.766 -8.633 -9.961 1 98.62 231 THR B N 1
ATOM 4299 C CA . THR B 1 231 ? -22.062 -8.719 -11.234 1 98.62 231 THR B CA 1
ATOM 4300 C C . THR B 1 231 ? -22.281 -7.465 -12.062 1 98.62 231 THR B C 1
ATOM 4302 O O . THR B 1 231 ? -23.359 -6.859 -12.016 1 98.62 231 THR B O 1
ATOM 4305 N N . VAL B 1 232 ? -21.266 -7.043 -12.742 1 98.75 232 VAL B N 1
ATOM 4306 C CA . VAL B 1 232 ? -21.297 -5.895 -13.648 1 98.75 232 VAL B CA 1
ATOM 4307 C C . VAL B 1 232 ? -20.766 -6.309 -15.016 1 98.75 232 VAL B C 1
ATOM 4309 O O . VAL B 1 232 ? -19.609 -6.711 -15.156 1 98.75 232 VAL B O 1
ATOM 4312 N N . ASN B 1 233 ? -21.594 -6.27 -16.031 1 98.5 233 ASN B N 1
ATOM 4313 C CA . ASN B 1 233 ? -21.109 -6.391 -17.406 1 98.5 233 ASN B CA 1
ATOM 4314 C C . ASN B 1 233 ? -20.625 -5.051 -17.953 1 98.5 233 ASN B C 1
ATOM 4316 O O . ASN B 1 233 ? -21.438 -4.184 -18.281 1 98.5 233 ASN B O 1
ATOM 4320 N N . SER B 1 234 ? -19.344 -4.875 -18.031 1 96.88 234 SER B N 1
ATOM 4321 C CA . SER B 1 234 ? -18.75 -3.574 -18.344 1 96.88 234 SER B CA 1
ATOM 4322 C C . SER B 1 234 ? -18.906 -3.246 -19.828 1 96.88 234 SER B C 1
ATOM 4324 O O . SER B 1 234 ? -18.484 -2.176 -20.281 1 96.88 234 SER B O 1
ATOM 4326 N N . LYS B 1 235 ? -19.5 -4.117 -20.641 1 95.75 235 LYS B N 1
ATOM 4327 C CA . LYS B 1 235 ? -19.922 -3.764 -21.984 1 95.75 235 LYS B CA 1
ATOM 4328 C C . LYS B 1 235 ? -21.172 -2.885 -21.953 1 95.75 235 LYS B C 1
ATOM 4330 O O . LYS B 1 235 ? -21.391 -2.07 -22.859 1 95.75 235 LYS B O 1
ATOM 4335 N N . ASP B 1 236 ? -21.922 -3.107 -20.938 1 95.81 236 ASP B N 1
ATOM 4336 C CA . ASP B 1 236 ? -23.25 -2.512 -20.891 1 95.81 236 ASP B CA 1
ATOM 4337 C C . ASP B 1 236 ? -23.281 -1.292 -19.984 1 95.81 236 ASP B C 1
ATOM 4339 O O . ASP B 1 236 ? -24.172 -0.436 -20.109 1 95.81 236 ASP B O 1
ATOM 4343 N N . GLU B 1 237 ? -22.453 -1.274 -19 1 96.56 237 GLU B N 1
ATOM 4344 C CA . GLU B 1 237 ? -22.453 -0.158 -18.062 1 96.56 237 GLU B CA 1
ATOM 4345 C C . GLU B 1 237 ? -21.031 0.172 -17.594 1 96.56 237 GLU B C 1
ATOM 4347 O O . GLU B 1 237 ? -20.125 -0.656 -17.719 1 96.56 237 GLU B O 1
ATOM 4352 N N . ASP B 1 238 ? -20.875 1.422 -17.125 1 98.06 238 ASP B N 1
ATOM 4353 C CA . ASP B 1 238 ? -19.578 1.868 -16.609 1 98.06 238 ASP B CA 1
ATOM 4354 C C . ASP B 1 238 ? -19.219 1.121 -15.336 1 98.06 238 ASP B C 1
ATOM 4356 O O . ASP B 1 238 ? -19.922 1.212 -14.328 1 98.06 238 ASP B O 1
ATOM 4360 N N . PRO B 1 239 ? -18.141 0.381 -15.344 1 98.5 239 PRO B N 1
ATOM 4361 C CA . PRO B 1 239 ? -17.844 -0.459 -14.188 1 98.5 239 PRO B CA 1
ATOM 4362 C C . PRO B 1 239 ? -17.531 0.355 -12.93 1 98.5 239 PRO B C 1
ATOM 4364 O O . PRO B 1 239 ? -17.875 -0.067 -11.82 1 98.5 239 PRO B O 1
ATOM 4367 N N . VAL B 1 240 ? -16.922 1.521 -13.055 1 98.75 240 VAL B N 1
ATOM 4368 C CA . VAL B 1 240 ? -16.578 2.354 -11.898 1 98.75 240 VAL B CA 1
ATOM 4369 C C . VAL B 1 240 ? -17.859 2.803 -11.195 1 98.75 240 VAL B C 1
ATOM 4371 O O . VAL B 1 240 ? -18 2.625 -9.984 1 98.75 240 VAL B O 1
ATOM 4374 N N . GLU B 1 241 ? -18.781 3.342 -11.914 1 98.5 241 GLU B N 1
ATOM 4375 C CA . GLU B 1 241 ? -20.047 3.801 -11.344 1 98.5 241 GLU B CA 1
ATOM 4376 C C . GLU B 1 241 ? -20.844 2.639 -10.766 1 98.5 241 GLU B C 1
ATOM 4378 O O . GLU B 1 241 ? -21.484 2.783 -9.719 1 98.5 241 GLU B O 1
ATOM 4383 N N . ALA B 1 242 ? -20.812 1.497 -11.461 1 98.69 242 ALA B N 1
ATOM 4384 C CA . ALA B 1 242 ? -21.547 0.327 -10.984 1 98.69 242 ALA B CA 1
ATOM 4385 C C . ALA B 1 242 ? -20.984 -0.172 -9.664 1 98.69 242 ALA B C 1
ATOM 4387 O O . ALA B 1 242 ? -21.734 -0.522 -8.75 1 98.69 242 ALA B O 1
ATOM 4388 N N . ILE B 1 243 ? -19.672 -0.254 -9.539 1 98.75 243 ILE B N 1
ATOM 4389 C CA . ILE B 1 243 ? -19.047 -0.672 -8.297 1 98.75 243 ILE B CA 1
ATOM 4390 C C . ILE B 1 243 ? -19.391 0.311 -7.184 1 98.75 243 ILE B C 1
ATOM 4392 O O . ILE B 1 243 ? -19.734 -0.098 -6.07 1 98.75 243 ILE B O 1
ATOM 4396 N N . ARG B 1 244 ? -19.297 1.611 -7.473 1 98.25 244 ARG B N 1
ATOM 4397 C CA . ARG B 1 244 ? -19.641 2.625 -6.48 1 98.25 244 ARG B CA 1
ATOM 4398 C C . ARG B 1 244 ? -21.094 2.484 -6.027 1 98.25 244 ARG B C 1
ATOM 4400 O O . ARG B 1 244 ? -21.375 2.543 -4.832 1 98.25 244 ARG B O 1
ATOM 4407 N N . ALA B 1 245 ? -21.984 2.256 -6.973 1 98 245 ALA B N 1
ATOM 4408 C CA . ALA B 1 245 ? -23.406 2.1 -6.652 1 98 245 ALA B CA 1
ATOM 4409 C C . ALA B 1 245 ? -23.625 0.901 -5.734 1 98 245 ALA B C 1
ATOM 4411 O O . ALA B 1 245 ? -24.469 0.951 -4.832 1 98 245 ALA B O 1
ATOM 4412 N N . ALA B 1 246 ? -22.875 -0.181 -5.926 1 98.12 246 ALA B N 1
ATOM 4413 C CA . ALA B 1 246 ? -23.031 -1.407 -5.145 1 98.12 246 ALA B CA 1
ATOM 4414 C C . ALA B 1 246 ? -22.406 -1.263 -3.762 1 98.12 246 ALA B C 1
ATOM 4416 O O . ALA B 1 246 ? -22.578 -2.129 -2.902 1 98.12 246 ALA B O 1
ATOM 4417 N N . THR B 1 247 ? -21.656 -0.212 -3.527 1 97.5 247 THR B N 1
ATOM 4418 C CA . THR B 1 247 ? -20.953 -0.022 -2.27 1 97.5 247 THR B CA 1
ATOM 4419 C C . THR B 1 247 ? -21.328 1.311 -1.629 1 97.5 247 THR B C 1
ATOM 4421 O O . THR B 1 247 ? -20.469 1.99 -1.052 1 97.5 247 THR B O 1
ATOM 4424 N N . GLY B 1 248 ? -22.547 1.742 -1.787 1 94.44 248 GLY B N 1
ATOM 4425 C CA . GLY B 1 248 ? -23.094 2.916 -1.114 1 94.44 248 GLY B CA 1
ATOM 4426 C C . GLY B 1 248 ? -22.641 4.219 -1.744 1 94.44 248 GLY B C 1
ATOM 4427 O O . GLY B 1 248 ? -22.703 5.277 -1.113 1 94.44 248 GLY B O 1
ATOM 4428 N N . GLY B 1 249 ? -22.125 4.152 -2.965 1 95.94 249 GLY B N 1
ATOM 4429 C CA . GLY B 1 249 ? -21.688 5.344 -3.676 1 95.94 249 GLY B CA 1
ATOM 4430 C C . GLY B 1 249 ? -20.219 5.672 -3.459 1 95.94 249 GLY B C 1
ATOM 4431 O O . GLY B 1 249 ? -19.688 6.605 -4.062 1 95.94 249 GLY B O 1
ATOM 4432 N N . PHE B 1 250 ? -19.438 4.957 -2.709 1 94.5 250 PHE B N 1
ATOM 4433 C CA . PHE B 1 250 ? -18.109 5.34 -2.266 1 94.5 250 PHE B CA 1
ATOM 4434 C C . PHE B 1 250 ? -17.031 4.57 -3.035 1 94.5 250 PHE B C 1
ATOM 4436 O O . PHE B 1 250 ? -15.945 5.09 -3.287 1 94.5 250 PHE B O 1
ATOM 4443 N N . GLY B 1 251 ? -17.312 3.242 -3.393 1 97.62 251 GLY B N 1
ATOM 4444 C CA . GLY B 1 251 ? -16.328 2.34 -3.986 1 97.62 251 GLY B CA 1
ATOM 4445 C C . GLY B 1 251 ? -15.961 1.18 -3.082 1 97.62 251 GLY B C 1
ATOM 4446 O O . GLY B 1 251 ? -16.328 1.16 -1.906 1 97.62 251 GLY B O 1
ATOM 4447 N N . ALA B 1 252 ? -15.258 0.233 -3.639 1 98.69 252 ALA B N 1
ATOM 4448 C CA . ALA B 1 252 ? -14.914 -0.978 -2.898 1 98.69 252 ALA B CA 1
ATOM 4449 C C . ALA B 1 252 ? -13.688 -0.759 -2.023 1 98.69 252 ALA B C 1
ATOM 4451 O O . ALA B 1 252 ? -12.789 0.002 -2.387 1 98.69 252 ALA B O 1
ATOM 4452 N N . ASP B 1 253 ? -13.594 -1.447 -0.834 1 98.31 253 ASP B N 1
ATOM 4453 C CA . ASP B 1 253 ? -12.422 -1.396 0.035 1 98.31 253 ASP B CA 1
ATOM 4454 C C . ASP B 1 253 ? -11.18 -1.916 -0.685 1 98.31 253 ASP B C 1
ATOM 4456 O O . ASP B 1 253 ? -10.086 -1.377 -0.513 1 98.31 253 ASP B O 1
ATOM 4460 N N . VAL B 1 254 ? -11.375 -2.98 -1.459 1 98.88 254 VAL B N 1
ATOM 4461 C CA . VAL B 1 254 ? -10.305 -3.588 -2.246 1 98.88 254 VAL B CA 1
ATOM 4462 C C . VAL B 1 254 ? -10.781 -3.807 -3.682 1 98.88 254 VAL B C 1
ATOM 4464 O O . VAL B 1 254 ? -11.891 -4.305 -3.906 1 98.88 254 VAL B O 1
ATOM 4467 N N . VAL B 1 255 ? -10.047 -3.34 -4.645 1 98.94 255 VAL B N 1
ATOM 4468 C CA . VAL B 1 255 ? -10.312 -3.639 -6.047 1 98.94 255 VAL B CA 1
ATOM 4469 C C . VAL B 1 255 ? -9.156 -4.438 -6.641 1 98.94 255 VAL B C 1
ATOM 4471 O O . VAL B 1 255 ? -8.008 -3.975 -6.633 1 98.94 255 VAL B O 1
ATOM 4474 N N . ILE B 1 256 ? -9.438 -5.629 -7.094 1 98.94 256 ILE B N 1
ATOM 4475 C CA . ILE B 1 256 ? -8.445 -6.52 -7.684 1 98.94 256 ILE B CA 1
ATOM 4476 C C . ILE B 1 256 ? -8.555 -6.48 -9.203 1 98.94 256 ILE B C 1
ATOM 4478 O O . ILE B 1 256 ? -9.617 -6.773 -9.766 1 98.94 256 ILE B O 1
ATOM 4482 N N . GLU B 1 257 ? -7.523 -6.023 -9.867 1 98.94 257 GLU B N 1
ATOM 4483 C CA . GLU B 1 257 ? -7.434 -5.941 -11.32 1 98.94 257 GLU B CA 1
ATOM 4484 C C . GLU B 1 257 ? -6.75 -7.176 -11.906 1 98.94 257 GLU B C 1
ATOM 4486 O O . GLU B 1 257 ? -5.543 -7.355 -11.742 1 98.94 257 GLU B O 1
ATOM 4491 N N . ALA B 1 258 ? -7.52 -8.047 -12.578 1 98.38 258 ALA B N 1
ATOM 4492 C CA . ALA B 1 258 ? -7.016 -9.352 -13 1 98.38 258 ALA B CA 1
ATOM 4493 C C . ALA B 1 258 ? -6.867 -9.414 -14.516 1 98.38 258 ALA B C 1
ATOM 4495 O O . ALA B 1 258 ? -6.711 -10.492 -15.086 1 98.38 258 ALA B O 1
ATOM 4496 N N . VAL B 1 259 ? -6.898 -8.281 -15.203 1 97.38 259 VAL B N 1
ATOM 4497 C CA . VAL B 1 259 ? -6.805 -8.242 -16.656 1 97.38 259 VAL B CA 1
ATOM 4498 C C . VAL B 1 259 ? -5.398 -7.824 -17.078 1 97.38 259 VAL B C 1
ATOM 4500 O O . VAL B 1 259 ? -4.801 -8.438 -17.969 1 97.38 259 VAL B O 1
ATOM 4503 N N . GLY B 1 260 ? -4.863 -6.746 -16.5 1 97.69 260 GLY B N 1
ATOM 4504 C CA . GLY B 1 260 ? -3.5 -6.312 -16.766 1 97.69 260 GLY B CA 1
ATOM 4505 C C . GLY B 1 260 ? -3.416 -5.273 -17.875 1 97.69 260 GLY B C 1
ATOM 4506 O O . GLY B 1 260 ? -2.438 -5.234 -18.625 1 97.69 260 GLY B O 1
ATOM 4507 N N . ARG B 1 261 ? -4.445 -4.453 -17.953 1 98.12 261 ARG B N 1
ATOM 4508 C CA . ARG B 1 261 ? -4.441 -3.379 -18.938 1 98.12 261 ARG B CA 1
ATOM 4509 C C . ARG B 1 261 ? -4.535 -2.014 -18.266 1 98.12 261 ARG B C 1
ATOM 4511 O O . ARG B 1 261 ? -5.137 -1.886 -17.188 1 98.12 261 ARG B O 1
ATOM 4518 N N . PRO B 1 262 ? -3.975 -0.976 -18.984 1 98.38 262 PRO B N 1
ATOM 4519 C CA . PRO B 1 262 ? -4.043 0.363 -18.391 1 98.38 262 PRO B CA 1
ATOM 4520 C C . PRO B 1 262 ? -5.477 0.83 -18.156 1 98.38 262 PRO B C 1
ATOM 4522 O O . PRO B 1 262 ? -5.77 1.426 -17.109 1 98.38 262 PRO B O 1
ATOM 4525 N N . GLU B 1 263 ? -6.379 0.487 -19.062 1 97.88 263 GLU B N 1
ATOM 4526 C CA . GLU B 1 263 ? -7.762 0.932 -18.953 1 97.88 263 GLU B CA 1
ATOM 4527 C C . GLU B 1 263 ? -8.445 0.313 -17.75 1 97.88 263 GLU B C 1
ATOM 4529 O O . GLU B 1 263 ? -9.148 1.003 -17 1 97.88 263 GLU B O 1
ATOM 4534 N N . THR B 1 264 ? -8.25 -0.949 -17.531 1 98.56 264 THR B N 1
ATOM 4535 C CA . THR B 1 264 ? -8.891 -1.625 -16.406 1 98.56 264 THR B CA 1
ATOM 4536 C C . THR B 1 264 ? -8.219 -1.25 -15.102 1 98.56 264 THR B C 1
ATOM 4538 O O . THR B 1 264 ? -8.867 -1.194 -14.055 1 98.56 264 THR B O 1
ATOM 4541 N N . TYR B 1 265 ? -6.898 -0.979 -15.164 1 98.75 265 TYR B N 1
ATOM 4542 C CA . TYR B 1 265 ? -6.219 -0.495 -13.969 1 98.75 265 TYR B CA 1
ATOM 4543 C C . TYR B 1 265 ? -6.766 0.864 -13.547 1 98.75 265 TYR B C 1
ATOM 4545 O O . TYR B 1 265 ? -6.977 1.112 -12.359 1 98.75 265 TYR B O 1
ATOM 4553 N N . GLU B 1 266 ? -6.93 1.717 -14.539 1 98.62 266 GLU B N 1
ATOM 4554 C CA . GLU B 1 266 ? -7.516 3.021 -14.25 1 98.62 266 GLU B CA 1
ATOM 4555 C C . GLU B 1 266 ? -8.906 2.877 -13.641 1 98.62 266 GLU B C 1
ATOM 4557 O O . GLU B 1 266 ? -9.266 3.6 -12.703 1 98.62 266 GLU B O 1
ATOM 4562 N N . GLN B 1 267 ? -9.703 1.966 -14.148 1 98.69 267 GLN B N 1
ATOM 4563 C CA . GLN B 1 267 ? -11.016 1.681 -13.578 1 98.69 267 GLN B CA 1
ATOM 4564 C C . GLN B 1 267 ? -10.891 1.242 -12.117 1 98.69 267 GLN B C 1
ATOM 4566 O O . GLN B 1 267 ? -11.625 1.722 -11.258 1 98.69 267 GLN B O 1
ATOM 4571 N N . ALA B 1 268 ? -9.945 0.308 -11.906 1 98.88 268 ALA B N 1
ATOM 4572 C CA . ALA B 1 268 ? -9.727 -0.161 -10.539 1 98.88 268 ALA B CA 1
ATOM 4573 C C . ALA B 1 268 ? -9.344 0.995 -9.617 1 98.88 268 ALA B C 1
ATOM 4575 O O . ALA B 1 268 ? -9.852 1.093 -8.492 1 98.88 268 ALA B O 1
ATOM 4576 N N . PHE B 1 269 ? -8.492 1.862 -10.133 1 98.75 269 PHE B N 1
ATOM 4577 C CA . PHE B 1 269 ? -8.008 3.023 -9.398 1 98.75 269 PHE B CA 1
ATOM 4578 C C . PHE B 1 269 ? -9.164 3.914 -8.961 1 98.75 269 PHE B C 1
ATOM 4580 O O . PHE B 1 269 ? -9.219 4.34 -7.805 1 98.75 269 PHE B O 1
ATOM 4587 N N . TYR B 1 270 ? -10.078 4.125 -9.75 1 98.56 270 TYR B N 1
ATOM 4588 C CA . TYR B 1 270 ? -11.156 5.07 -9.477 1 98.56 270 TYR B CA 1
ATOM 4589 C C . TYR B 1 270 ? -12.32 4.379 -8.773 1 98.56 270 TYR B C 1
ATOM 4591 O O . TYR B 1 270 ? -13.188 5.035 -8.188 1 98.56 270 TYR B O 1
ATOM 4599 N N . ALA B 1 271 ? -12.367 3.021 -8.82 1 98.69 271 ALA B N 1
ATOM 4600 C CA . ALA B 1 271 ? -13.492 2.277 -8.258 1 98.69 271 ALA B CA 1
ATOM 4601 C C . ALA B 1 271 ? -13.281 1.998 -6.773 1 98.69 271 ALA B C 1
ATOM 4603 O O . ALA B 1 271 ? -14.203 1.575 -6.074 1 98.69 271 ALA B O 1
ATOM 4604 N N . ARG B 1 272 ? -12.102 2.178 -6.332 1 97.31 272 ARG B N 1
ATOM 4605 C CA . ARG B 1 272 ? -11.828 1.882 -4.93 1 97.31 272 ARG B CA 1
ATOM 4606 C C . ARG B 1 272 ? -12.312 3.01 -4.023 1 97.31 272 ARG B C 1
ATOM 4608 O O . ARG B 1 272 ? -12.453 4.152 -4.469 1 97.31 272 ARG B O 1
ATOM 4615 N N . ASP B 1 273 ? -12.586 2.688 -2.793 1 95.38 273 ASP B N 1
ATOM 4616 C CA . ASP B 1 273 ? -12.992 3.637 -1.76 1 95.38 273 ASP B CA 1
ATOM 4617 C C . ASP B 1 273 ? -11.828 4.539 -1.361 1 95.38 273 ASP B C 1
ATOM 4619 O O . ASP B 1 273 ? -10.688 4.328 -1.793 1 95.38 273 ASP B O 1
ATOM 4623 N N . LEU B 1 274 ? -12.172 5.613 -0.625 1 92.88 274 LEU B N 1
ATOM 4624 C CA . LEU B 1 274 ? -11.156 6.461 -0.018 1 92.88 274 LEU B CA 1
ATOM 4625 C C . LEU B 1 274 ? -10.195 5.629 0.826 1 92.88 274 LEU B C 1
ATOM 4627 O O . LEU B 1 274 ? -10.625 4.852 1.681 1 92.88 274 LEU B O 1
ATOM 4631 N N . ALA B 1 275 ? -8.883 5.762 0.521 1 95.06 275 ALA B N 1
ATOM 4632 C CA . ALA B 1 275 ? -7.816 5.027 1.2 1 95.06 275 ALA B CA 1
ATOM 4633 C C . ALA B 1 275 ? -7.98 3.521 1.006 1 95.06 275 ALA B C 1
ATOM 4635 O O . ALA B 1 275 ? -7.535 2.73 1.841 1 95.06 275 ALA B O 1
ATOM 4636 N N . GLY B 1 276 ? -8.719 3.178 -0.034 1 97.38 276 GLY B N 1
ATOM 4637 C CA . GLY B 1 276 ? -8.836 1.768 -0.369 1 97.38 276 GLY B CA 1
ATOM 4638 C C . GLY B 1 276 ? -7.578 1.193 -0.995 1 97.38 276 GLY B C 1
ATOM 4639 O O . GLY B 1 276 ? -6.574 1.892 -1.134 1 97.38 276 GLY B O 1
ATOM 4640 N N . ARG B 1 277 ? -7.652 -0.107 -1.385 1 98.56 277 ARG B N 1
ATOM 4641 C CA . ARG B 1 277 ? -6.492 -0.802 -1.933 1 98.56 277 ARG B CA 1
ATOM 4642 C C . ARG B 1 277 ? -6.777 -1.323 -3.338 1 98.56 277 ARG B C 1
ATOM 4644 O O . ARG B 1 277 ? -7.863 -1.843 -3.602 1 98.56 277 ARG B O 1
ATOM 4651 N N . VAL B 1 278 ? -5.855 -1.08 -4.219 1 98.88 278 VAL B N 1
ATOM 4652 C CA . VAL B 1 278 ? -5.867 -1.722 -5.531 1 98.88 278 VAL B CA 1
ATOM 4653 C C . VAL B 1 278 ? -4.816 -2.83 -5.57 1 98.88 278 VAL B C 1
ATOM 4655 O O . VAL B 1 278 ? -3.693 -2.648 -5.098 1 98.88 278 VAL B O 1
ATOM 4658 N N . VAL B 1 279 ? -5.168 -3.992 -6.078 1 98.94 279 VAL B N 1
ATOM 4659 C CA . VAL B 1 279 ? -4.234 -5.098 -6.262 1 98.94 279 VAL B CA 1
ATOM 4660 C C . VAL B 1 279 ? -4.168 -5.48 -7.738 1 98.94 279 VAL B C 1
ATOM 4662 O O . VAL B 1 279 ? -5.156 -5.953 -8.305 1 98.94 279 VAL B O 1
ATOM 4665 N N . LEU B 1 280 ? -3.049 -5.184 -8.359 1 98.88 280 LEU B N 1
ATOM 4666 C CA . LEU B 1 280 ? -2.799 -5.613 -9.727 1 98.88 280 LEU B CA 1
ATOM 4667 C C . LEU B 1 280 ? -2.271 -7.043 -9.766 1 98.88 280 LEU B C 1
ATOM 4669 O O . LEU B 1 280 ? -1.134 -7.301 -9.359 1 98.88 280 LEU B O 1
ATOM 4673 N N . VAL B 1 281 ? -3.098 -7.988 -10.219 1 98.44 281 VAL B N 1
ATOM 4674 C CA . VAL B 1 281 ? -2.664 -9.375 -10.344 1 98.44 281 VAL B CA 1
ATOM 4675 C C . VAL B 1 281 ? -2.582 -9.758 -11.82 1 98.44 281 VAL B C 1
ATOM 4677 O O . VAL B 1 281 ? -1.808 -10.641 -12.195 1 98.44 281 VAL B O 1
ATOM 4680 N N . GLY B 1 282 ? -3.352 -9.078 -12.695 1 97.38 282 GLY B N 1
ATOM 4681 C CA . GLY B 1 282 ? -3.178 -9.258 -14.125 1 97.38 282 GLY B CA 1
ATOM 4682 C C . GLY B 1 282 ? -1.807 -8.836 -14.617 1 97.38 282 GLY B C 1
ATOM 4683 O O . GLY B 1 282 ? -1.336 -7.746 -14.305 1 97.38 282 GLY B O 1
ATOM 4684 N N . VAL B 1 283 ? -1.162 -9.633 -15.422 1 94.69 283 VAL B N 1
ATOM 4685 C CA . VAL B 1 283 ? 0.189 -9.344 -15.891 1 94.69 283 VAL B CA 1
ATOM 4686 C C . VAL B 1 283 ? 0.128 -8.477 -17.141 1 94.69 283 VAL B C 1
ATOM 4688 O O . VAL B 1 283 ? -0.427 -8.883 -18.156 1 94.69 283 VAL B O 1
ATOM 4691 N N . PRO B 1 284 ? 0.703 -7.312 -17.031 1 96.69 284 PRO B N 1
ATOM 4692 C CA . PRO B 1 284 ? 0.652 -6.43 -18.203 1 96.69 284 PRO B CA 1
ATOM 4693 C C . PRO B 1 284 ? 1.559 -6.898 -19.328 1 96.69 284 PRO B C 1
ATOM 4695 O O . PRO B 1 284 ? 2.604 -7.504 -19.078 1 96.69 284 PRO B O 1
ATOM 4698 N N . THR B 1 285 ? 1.157 -6.598 -20.516 1 92.94 285 THR B N 1
ATOM 4699 C CA . THR B 1 285 ? 2.025 -6.793 -21.672 1 92.94 285 THR B CA 1
ATOM 4700 C C . THR B 1 285 ? 3.096 -5.707 -21.734 1 92.94 285 THR B C 1
ATOM 4702 O O . THR B 1 285 ? 2.826 -4.547 -21.438 1 92.94 285 THR B O 1
ATOM 4705 N N . PRO B 1 286 ? 4.258 -6.113 -22.234 1 92.06 286 PRO B N 1
ATOM 4706 C CA . PRO B 1 286 ? 5.312 -5.105 -22.359 1 92.06 286 PRO B CA 1
ATOM 4707 C C . PRO B 1 286 ? 4.898 -3.918 -23.219 1 92.06 286 PRO B C 1
ATOM 4709 O O . PRO B 1 286 ? 4.211 -4.094 -24.234 1 92.06 286 PRO B O 1
ATOM 4712 N N . GLY B 1 287 ? 5.266 -2.797 -22.844 1 95.56 287 GLY B N 1
ATOM 4713 C CA . GLY B 1 287 ? 5.008 -1.599 -23.625 1 95.56 287 GLY B CA 1
ATOM 4714 C C . GLY B 1 287 ? 3.809 -0.812 -23.125 1 95.56 287 GLY B C 1
ATOM 4715 O O . GLY B 1 287 ? 3.648 0.362 -23.469 1 95.56 287 GLY B O 1
ATOM 4716 N N . MET B 1 288 ? 2.934 -1.449 -22.344 1 97.5 288 MET B N 1
ATOM 4717 C CA . MET B 1 288 ? 1.771 -0.751 -21.797 1 97.5 288 MET B CA 1
ATOM 4718 C C . MET B 1 288 ? 2.193 0.283 -20.766 1 97.5 288 MET B C 1
ATOM 4720 O O . MET B 1 288 ? 3.102 0.035 -19.969 1 97.5 288 MET B O 1
ATOM 4724 N N . GLU B 1 289 ? 1.511 1.434 -20.828 1 98 289 GLU B N 1
ATOM 4725 C CA . GLU B 1 289 ? 1.853 2.543 -19.953 1 98 289 GLU B CA 1
ATOM 4726 C C . GLU B 1 289 ? 0.662 2.945 -19.078 1 98 289 GLU B C 1
ATOM 4728 O O . GLU B 1 289 ? -0.462 3.059 -19.578 1 98 289 GLU B O 1
ATOM 4733 N N . LEU B 1 290 ? 0.914 3.105 -17.781 1 98 290 LEU B N 1
ATOM 4734 C CA . LEU B 1 290 ? -0.077 3.635 -16.859 1 98 290 LEU B CA 1
ATOM 4735 C C . LEU B 1 290 ? 0.008 5.156 -16.781 1 98 290 LEU B C 1
ATOM 4737 O O . LEU B 1 290 ? 1.094 5.711 -16.594 1 98 290 LEU B O 1
ATOM 4741 N N . LYS B 1 291 ? -1.078 5.805 -16.969 1 97.75 291 LYS B N 1
ATOM 4742 C CA . LYS B 1 291 ? -1.191 7.25 -16.812 1 97.75 291 LYS B CA 1
ATOM 4743 C C . LYS B 1 291 ? -2.268 7.602 -15.781 1 97.75 291 LYS B C 1
ATOM 4745 O O . LYS B 1 291 ? -3.424 7.199 -15.922 1 97.75 291 LYS B O 1
ATOM 4750 N N . LEU B 1 292 ? -1.906 8.281 -14.742 1 98.31 292 LEU B N 1
ATOM 4751 C CA . LEU B 1 292 ? -2.83 8.742 -13.711 1 98.31 292 LEU B CA 1
ATOM 4752 C C . LEU B 1 292 ? -2.562 10.203 -13.359 1 98.31 292 LEU B C 1
ATOM 4754 O O . LEU B 1 292 ? -1.407 10.625 -13.297 1 98.31 292 LEU B O 1
ATOM 4758 N N . PRO B 1 293 ? -3.602 11.023 -13.148 1 98.12 293 PRO B N 1
ATOM 4759 C CA . PRO B 1 293 ? -3.32 12.328 -12.539 1 98.12 293 PRO B CA 1
ATOM 4760 C C . PRO B 1 293 ? -2.646 12.211 -11.172 1 98.12 293 PRO B C 1
ATOM 4762 O O . PRO B 1 293 ? -3.16 11.523 -10.281 1 98.12 293 PRO B O 1
ATOM 4765 N N . LEU B 1 294 ? -1.475 12.828 -11.031 1 98.38 294 LEU B N 1
ATOM 4766 C CA . LEU B 1 294 ? -0.69 12.68 -9.812 1 98.38 294 LEU B CA 1
ATOM 4767 C C . LEU B 1 294 ? -1.463 13.195 -8.602 1 98.38 294 LEU B C 1
ATOM 4769 O O . LEU B 1 294 ? -1.348 12.641 -7.504 1 98.38 294 LEU B O 1
ATOM 4773 N N . LEU B 1 295 ? -2.289 14.234 -8.828 1 97.56 295 LEU B N 1
ATOM 4774 C CA . LEU B 1 295 ? -3.088 14.773 -7.73 1 97.56 295 LEU B CA 1
ATOM 4775 C C . LEU B 1 295 ? -4.121 13.75 -7.262 1 97.56 295 LEU B C 1
ATOM 4777 O O . LEU B 1 295 ? -4.438 13.688 -6.074 1 97.56 295 LEU B O 1
ATOM 4781 N N . GLU B 1 296 ? -4.66 12.891 -8.141 1 97.38 296 GLU B N 1
ATOM 4782 C CA . GLU B 1 296 ? -5.605 11.836 -7.77 1 97.38 296 GLU B CA 1
ATOM 4783 C C . GLU B 1 296 ? -4.902 10.711 -7.02 1 97.38 296 GLU B C 1
ATOM 4785 O O . GLU B 1 296 ? -5.492 10.086 -6.133 1 97.38 296 GLU B O 1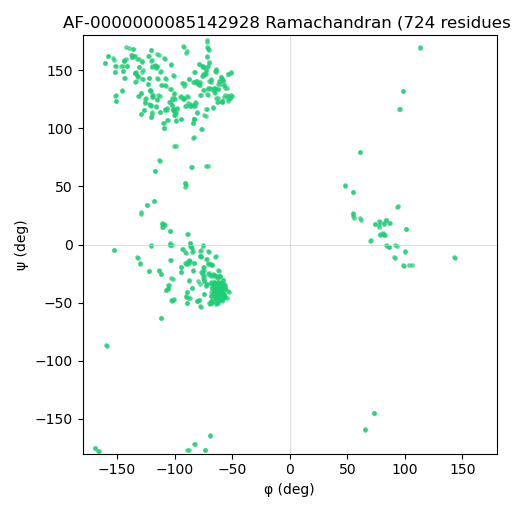
ATOM 4790 N N . VAL B 1 297 ? -3.631 10.43 -7.441 1 98.06 297 VAL B N 1
ATOM 4791 C CA . VAL B 1 297 ? -2.846 9.453 -6.691 1 98.06 297 VAL B CA 1
ATOM 4792 C C . VAL B 1 297 ? -2.705 9.906 -5.242 1 98.06 297 VAL B C 1
ATOM 4794 O O . VAL B 1 297 ? -2.908 9.117 -4.316 1 98.06 297 VAL B O 1
ATOM 4797 N N . PHE B 1 298 ? -2.426 11.18 -5.102 1 97.75 298 PHE B N 1
ATOM 4798 C CA . PHE B 1 298 ? -2.305 11.742 -3.762 1 97.75 298 PHE B CA 1
ATOM 4799 C C . PHE B 1 298 ? -3.654 11.758 -3.057 1 97.75 298 PHE B C 1
ATOM 4801 O O . PHE B 1 298 ? -3.777 11.273 -1.929 1 97.75 298 PHE B O 1
ATOM 4808 N N . GLY B 1 299 ? -4.66 12.234 -3.689 1 96.44 299 GLY B N 1
ATOM 4809 C CA . GLY B 1 299 ? -5.93 12.586 -3.076 1 96.44 299 GLY B CA 1
ATOM 4810 C C . GLY B 1 299 ? -6.777 11.383 -2.717 1 96.44 299 GLY B C 1
ATOM 4811 O O . GLY B 1 299 ? -7.66 11.469 -1.859 1 96.44 299 GLY B O 1
ATOM 4812 N N . ARG B 1 300 ? -6.555 10.219 -3.268 1 95.69 300 ARG B N 1
ATOM 4813 C CA . ARG B 1 300 ? -7.387 9.047 -3.018 1 95.69 300 ARG B CA 1
ATOM 4814 C C . ARG B 1 300 ? -6.793 8.188 -1.907 1 95.69 300 ARG B C 1
ATOM 4816 O O . ARG B 1 300 ? -7.488 7.348 -1.327 1 95.69 300 ARG B O 1
ATOM 4823 N N . GLY B 1 301 ? -5.508 8.375 -1.65 1 95.69 301 GLY B N 1
ATOM 4824 C CA . GLY B 1 301 ? -4.875 7.648 -0.56 1 95.69 301 GLY B CA 1
ATOM 4825 C C . GLY B 1 301 ? -4.82 6.152 -0.793 1 95.69 301 GLY B C 1
ATOM 4826 O O . GLY B 1 301 ? -4.793 5.695 -1.938 1 95.69 301 GLY B O 1
ATOM 4827 N N . GLY B 1 302 ? -4.672 5.488 0.362 1 96.88 302 GLY B N 1
ATOM 4828 C CA . GLY B 1 302 ? -4.648 4.035 0.3 1 96.88 302 GLY B CA 1
ATOM 4829 C C . GLY B 1 302 ? -3.357 3.482 -0.276 1 96.88 302 GLY B C 1
ATOM 4830 O O . GLY B 1 302 ? -2.273 3.986 0.024 1 96.88 302 GLY B O 1
ATOM 4831 N N . ALA B 1 303 ? -3.537 2.334 -1.031 1 98.56 303 ALA B N 1
ATOM 4832 C CA . ALA B 1 303 ? -2.344 1.66 -1.534 1 98.56 303 ALA B CA 1
ATOM 4833 C C . ALA B 1 303 ? -2.604 1.029 -2.898 1 98.56 303 ALA B C 1
ATOM 4835 O O . ALA B 1 303 ? -3.664 0.439 -3.125 1 98.56 303 ALA B O 1
ATOM 4836 N N . LEU B 1 304 ? -1.669 1.275 -3.803 1 98.75 304 LEU B N 1
ATOM 4837 C CA . LEU B 1 304 ? -1.604 0.568 -5.074 1 98.75 304 LEU B CA 1
ATOM 4838 C C . LEU B 1 304 ? -0.544 -0.528 -5.035 1 98.75 304 LEU B C 1
ATOM 4840 O O . LEU B 1 304 ? 0.647 -0.241 -4.898 1 98.75 304 LEU B O 1
ATOM 4844 N N . LYS B 1 305 ? -1.012 -1.812 -5.156 1 98.62 305 LYS B N 1
ATOM 4845 C CA . LYS B 1 305 ? -0.138 -2.961 -4.941 1 98.62 305 LYS B CA 1
ATOM 4846 C C . LYS B 1 305 ? -0.114 -3.873 -6.164 1 98.62 305 LYS B C 1
ATOM 4848 O O . LYS B 1 305 ? -0.945 -3.736 -7.062 1 98.62 305 LYS B O 1
ATOM 4853 N N . SER B 1 306 ? 0.837 -4.637 -6.168 1 98.06 306 SER B N 1
ATOM 4854 C CA . SER B 1 306 ? 0.931 -5.73 -7.125 1 98.06 306 SER B CA 1
ATOM 4855 C C . SER B 1 306 ? 1.055 -7.078 -6.418 1 98.06 306 SER B C 1
ATOM 4857 O O . SER B 1 306 ? 1.682 -7.172 -5.359 1 98.06 306 SER B O 1
ATOM 4859 N N . SER B 1 307 ? 0.444 -8.07 -6.98 1 97.81 307 SER B N 1
ATOM 4860 C CA . SER B 1 307 ? 0.44 -9.406 -6.391 1 97.81 307 SER B CA 1
ATOM 4861 C C . SER B 1 307 ? 1.219 -10.391 -7.254 1 97.81 307 SER B C 1
ATOM 4863 O O . SER B 1 307 ? 0.832 -10.672 -8.391 1 97.81 307 SER B O 1
ATOM 4865 N N . TRP B 1 308 ? 2.324 -10.883 -6.727 1 95.88 308 TRP B N 1
ATOM 4866 C CA . TRP B 1 308 ? 3.115 -11.914 -7.379 1 95.88 308 TRP B CA 1
ATOM 4867 C C . TRP B 1 308 ? 2.803 -13.289 -6.789 1 95.88 308 TRP B C 1
ATOM 4869 O O . TRP B 1 308 ? 3.113 -13.562 -5.629 1 95.88 308 TRP B O 1
ATOM 4879 N N . TYR B 1 309 ? 2.182 -14.172 -7.637 1 95.75 309 TYR B N 1
ATOM 4880 C CA . TYR B 1 309 ? 1.856 -15.516 -7.164 1 95.75 309 TYR B CA 1
ATOM 4881 C C . TYR B 1 309 ? 1.019 -15.453 -5.895 1 95.75 309 TYR B C 1
ATOM 4883 O O . TYR B 1 309 ? 1.198 -16.266 -4.988 1 95.75 309 TYR B O 1
ATOM 4891 N N . GLY B 1 310 ? 0.232 -14.266 -5.734 1 97.25 310 GLY B N 1
ATOM 4892 C CA . GLY B 1 310 ? -0.627 -14.086 -4.574 1 97.25 310 GLY B CA 1
ATOM 4893 C C . GLY B 1 310 ? 0.142 -13.773 -3.303 1 97.25 310 GLY B C 1
ATOM 4894 O O . GLY B 1 310 ? -0.344 -14.031 -2.201 1 97.25 310 GLY B O 1
ATOM 4895 N N . ASP B 1 311 ? 1.454 -13.328 -3.48 1 97.44 311 ASP B N 1
ATOM 4896 C CA . ASP B 1 311 ? 2.326 -13.188 -2.318 1 97.44 311 ASP B CA 1
ATOM 4897 C C . ASP B 1 311 ? 2.27 -14.43 -1.435 1 97.44 311 ASP B C 1
ATOM 4899 O O . ASP B 1 311 ? 2.102 -14.328 -0.218 1 97.44 311 ASP B O 1
ATOM 4903 N N . CYS B 1 312 ? 2.453 -15.508 -2.102 1 96.81 312 CYS B N 1
ATOM 4904 C CA . CYS B 1 312 ? 2.262 -16.828 -1.512 1 96.81 312 CYS B CA 1
ATOM 4905 C C . CYS B 1 312 ? 3.562 -17.344 -0.913 1 96.81 312 CYS B C 1
ATOM 4907 O O . CYS B 1 312 ? 4.637 -17.156 -1.483 1 96.81 312 CYS B O 1
ATOM 4909 N N . LEU B 1 313 ? 3.504 -17.938 0.241 1 97.31 313 LEU B N 1
ATOM 4910 C CA . LEU B 1 313 ? 4.465 -18.906 0.754 1 97.31 313 LEU B CA 1
ATOM 4911 C C . LEU B 1 313 ? 3.854 -20.297 0.802 1 97.31 313 LEU B C 1
ATOM 4913 O O . LEU B 1 313 ? 3.025 -20.594 1.668 1 97.31 313 LEU B O 1
ATOM 4917 N N . PRO B 1 314 ? 4.25 -21.125 -0.124 1 97.12 314 PRO B N 1
ATOM 4918 C CA . PRO B 1 314 ? 3.555 -22.391 -0.309 1 97.12 314 PRO B CA 1
ATOM 4919 C C . PRO B 1 314 ? 3.457 -23.203 0.982 1 97.12 314 PRO B C 1
ATOM 4921 O O . PRO B 1 314 ? 2.393 -23.75 1.297 1 97.12 314 PRO B O 1
ATOM 4924 N N . GLU B 1 315 ? 4.484 -23.234 1.783 1 95.19 315 GLU B N 1
ATOM 4925 C CA . GLU B 1 315 ? 4.484 -24.031 3.004 1 95.19 315 GLU B CA 1
ATOM 4926 C C . GLU B 1 315 ? 3.473 -23.5 4.012 1 95.19 315 GLU B C 1
ATOM 4928 O O . GLU B 1 315 ? 2.963 -24.25 4.844 1 95.19 315 GLU B O 1
ATOM 4933 N N . ARG B 1 316 ? 3.189 -22.25 3.904 1 96.06 316 ARG B N 1
ATOM 4934 C CA . ARG B 1 316 ? 2.209 -21.609 4.773 1 96.06 316 ARG B CA 1
ATOM 4935 C C . ARG B 1 316 ? 0.802 -21.719 4.199 1 96.06 316 ARG B C 1
ATOM 4937 O O . ARG B 1 316 ? -0.122 -22.156 4.887 1 96.06 316 ARG B O 1
ATOM 4944 N N . ASP B 1 317 ? 0.657 -21.453 2.971 1 98.06 317 ASP B N 1
ATOM 4945 C CA . ASP B 1 317 ? -0.661 -21.203 2.398 1 98.06 317 ASP B CA 1
ATOM 4946 C C . ASP B 1 317 ? -1.312 -22.5 1.914 1 98.06 317 ASP B C 1
ATOM 4948 O O . ASP B 1 317 ? -2.516 -22.688 2.094 1 98.06 317 ASP B O 1
ATOM 4952 N N . PHE B 1 318 ? -0.533 -23.422 1.267 1 98.38 318 PHE B N 1
ATOM 4953 C CA . PHE B 1 318 ? -1.137 -24.578 0.615 1 98.38 318 PHE B CA 1
ATOM 4954 C C . PHE B 1 318 ? -1.832 -25.469 1.635 1 98.38 318 PHE B C 1
ATOM 4956 O O . PHE B 1 318 ? -3.008 -25.812 1.475 1 98.38 318 PHE B O 1
ATOM 4963 N N . PRO B 1 319 ? -1.157 -25.859 2.758 1 97.62 319 PRO B N 1
ATOM 4964 C CA . PRO B 1 319 ? -1.863 -26.719 3.715 1 97.62 319 PRO B CA 1
ATOM 4965 C C . PRO B 1 319 ? -3.125 -26.062 4.27 1 97.62 319 PRO B C 1
ATOM 4967 O O . PRO B 1 319 ? -4.16 -26.719 4.406 1 97.62 319 PRO B O 1
ATOM 4970 N N . MET B 1 320 ? -3.037 -24.75 4.535 1 97.88 320 MET B N 1
ATOM 4971 C CA . MET B 1 320 ? -4.184 -24.016 5.07 1 97.88 320 MET B CA 1
ATOM 4972 C C . MET B 1 320 ? -5.328 -23.984 4.062 1 97.88 320 MET B C 1
ATOM 4974 O O . MET B 1 320 ? -6.48 -24.234 4.418 1 97.88 320 MET B O 1
ATOM 4978 N N . LEU B 1 321 ? -5.078 -23.781 2.795 1 98.56 321 LEU B N 1
ATOM 4979 C CA . LEU B 1 321 ? -6.117 -23.719 1.771 1 98.56 321 LEU B CA 1
ATOM 4980 C C . LEU B 1 321 ? -6.707 -25.094 1.499 1 98.56 321 LEU B C 1
ATOM 4982 O O . LEU B 1 321 ? -7.898 -25.219 1.207 1 98.56 321 LEU B O 1
ATOM 4986 N N . VAL B 1 322 ? -5.883 -26.109 1.593 1 98.44 322 VAL B N 1
ATOM 4987 C CA . VAL B 1 322 ? -6.379 -27.469 1.445 1 98.44 322 VAL B CA 1
ATOM 4988 C C . VAL B 1 322 ? -7.332 -27.812 2.592 1 98.44 322 VAL B C 1
ATOM 4990 O O . VAL B 1 322 ? -8.375 -28.438 2.383 1 98.44 322 VAL B O 1
ATOM 4993 N N . ASP B 1 323 ? -6.957 -27.375 3.836 1 97.88 323 ASP B N 1
ATOM 4994 C CA . ASP B 1 323 ? -7.863 -27.547 4.965 1 97.88 323 ASP B CA 1
ATOM 4995 C C . ASP B 1 323 ? -9.203 -26.875 4.707 1 97.88 323 ASP B C 1
ATOM 4997 O O . ASP B 1 323 ? -10.266 -27.453 4.969 1 97.88 323 ASP B O 1
ATOM 5001 N N . GLN B 1 324 ? -9.172 -25.672 4.18 1 98.19 324 GLN B N 1
ATOM 5002 C CA . GLN B 1 324 ? -10.398 -24.938 3.885 1 98.19 324 GLN B CA 1
ATOM 5003 C C . GLN B 1 324 ? -11.219 -25.641 2.809 1 98.19 324 GLN B C 1
ATOM 5005 O O . GLN B 1 324 ? -12.445 -25.688 2.879 1 98.19 324 GLN B O 1
ATOM 5010 N N . TYR B 1 325 ? -10.562 -26.172 1.854 1 98.12 325 TYR B N 1
ATOM 5011 C CA . TYR B 1 325 ? -11.211 -26.969 0.816 1 98.12 325 TYR B CA 1
ATOM 5012 C C . TYR B 1 325 ? -11.898 -28.188 1.414 1 98.12 325 TYR B C 1
ATOM 5014 O O . TYR B 1 325 ? -13.078 -28.453 1.136 1 98.12 325 TYR B O 1
ATOM 5022 N N . ARG B 1 326 ? -11.203 -28.875 2.244 1 97 326 ARG B N 1
ATOM 5023 C CA . ARG B 1 326 ? -11.734 -30.094 2.85 1 97 326 ARG B CA 1
ATOM 5024 C C . ARG B 1 326 ? -12.922 -29.781 3.754 1 97 326 ARG B C 1
ATOM 5026 O O . ARG B 1 326 ? -13.812 -30.625 3.932 1 97 326 ARG B O 1
ATOM 5033 N N . LEU B 1 327 ? -13 -28.609 4.289 1 96.75 327 LEU B N 1
ATOM 5034 C CA . LEU B 1 327 ? -14.094 -28.172 5.148 1 96.75 327 LEU B CA 1
ATOM 5035 C C . LEU B 1 327 ? -15.266 -27.656 4.32 1 96.75 327 LEU B C 1
ATOM 5037 O O . LEU B 1 327 ? -16.297 -27.266 4.871 1 96.75 327 LEU B O 1
ATOM 5041 N N . GLY B 1 328 ? -15.078 -27.562 2.988 1 96.56 328 GLY B N 1
ATOM 5042 C CA . GLY B 1 328 ? -16.156 -27.172 2.094 1 96.56 328 GLY B CA 1
ATOM 5043 C C . GLY B 1 328 ? -16.266 -25.672 1.936 1 96.56 328 GLY B C 1
ATOM 5044 O O . GLY B 1 328 ? -17.266 -25.156 1.428 1 96.56 328 GLY B O 1
ATOM 5045 N N . ARG B 1 329 ? -15.219 -24.922 2.279 1 97.19 329 ARG B N 1
ATOM 5046 C CA . ARG B 1 329 ? -15.297 -23.469 2.311 1 97.19 329 ARG B CA 1
ATOM 5047 C C . ARG B 1 329 ? -14.609 -22.859 1.097 1 97.19 329 ARG B C 1
ATOM 5049 O O . ARG B 1 329 ? -14.766 -21.656 0.824 1 97.19 329 ARG B O 1
ATOM 5056 N N . LEU B 1 330 ? -13.852 -23.641 0.38 1 97.81 330 LEU B N 1
ATOM 5057 C CA . LEU B 1 330 ? -13.164 -23.234 -0.839 1 97.81 330 LEU B CA 1
ATOM 5058 C C . LEU B 1 330 ? -13.445 -24.203 -1.979 1 97.81 330 LEU B C 1
ATOM 5060 O O . LEU B 1 330 ? -13 -25.359 -1.939 1 97.81 330 LEU B O 1
ATOM 5064 N N . PRO B 1 331 ? -14.156 -23.734 -2.961 1 96.69 331 PRO B N 1
ATOM 5065 C CA . PRO B 1 331 ? -14.648 -24.672 -3.982 1 96.69 331 PRO B CA 1
ATOM 5066 C C . PRO B 1 331 ? -13.625 -24.922 -5.094 1 96.69 331 PRO B C 1
ATOM 5068 O O . PRO B 1 331 ? -13.93 -24.703 -6.27 1 96.69 331 PRO B O 1
ATOM 5071 N N . LEU B 1 332 ? -12.539 -25.547 -4.781 1 97.69 332 LEU B N 1
ATOM 5072 C CA . LEU B 1 332 ? -11.469 -25.766 -5.746 1 97.69 332 LEU B CA 1
ATOM 5073 C C . LEU B 1 332 ? -11.922 -26.688 -6.867 1 97.69 332 LEU B C 1
ATOM 5075 O O . LEU B 1 332 ? -11.461 -26.562 -8.008 1 97.69 332 LEU B O 1
ATOM 5079 N N . ASP B 1 333 ? -12.891 -27.578 -6.605 1 96.69 333 ASP B N 1
ATOM 5080 C CA . ASP B 1 333 ? -13.406 -28.5 -7.605 1 96.69 333 ASP B CA 1
ATOM 5081 C C . ASP B 1 333 ? -14.055 -27.75 -8.773 1 96.69 333 ASP B C 1
ATOM 5083 O O . ASP B 1 333 ? -14.008 -28.219 -9.914 1 96.69 333 ASP B O 1
ATOM 5087 N N . GLU B 1 334 ? -14.617 -26.641 -8.43 1 95.88 334 GLU B N 1
ATOM 5088 C CA . GLU B 1 334 ? -15.367 -25.875 -9.422 1 95.88 334 GLU B CA 1
ATOM 5089 C C . GLU B 1 334 ? -14.445 -25.281 -10.477 1 95.88 334 GLU B C 1
ATOM 5091 O O . GLU B 1 334 ? -14.891 -24.891 -11.555 1 95.88 334 GLU B O 1
ATOM 5096 N N . PHE B 1 335 ? -13.164 -25.219 -10.219 1 96.75 335 PHE B N 1
ATOM 5097 C CA . PHE B 1 335 ? -12.211 -24.672 -11.172 1 96.75 335 PHE B CA 1
ATOM 5098 C C . PHE B 1 335 ? -11.789 -25.734 -12.195 1 96.75 335 PHE B C 1
ATOM 5100 O O . PHE B 1 335 ? -11.234 -25.391 -13.242 1 96.75 335 PHE B O 1
ATOM 5107 N N . VAL B 1 336 ? -11.938 -26.984 -11.836 1 96.81 336 VAL B N 1
ATOM 5108 C CA . VAL B 1 336 ? -11.641 -28.062 -12.766 1 96.81 336 VAL B CA 1
ATOM 5109 C C . VAL B 1 336 ? -12.773 -28.203 -13.781 1 96.81 336 VAL B C 1
ATOM 5111 O O . VAL B 1 336 ? -13.789 -28.844 -13.508 1 96.81 336 VAL B O 1
ATOM 5114 N N . THR B 1 337 ? -12.578 -27.656 -14.945 1 94.62 337 THR B N 1
ATOM 5115 C CA . THR B 1 337 ? -13.641 -27.641 -15.945 1 94.62 337 THR B CA 1
ATOM 5116 C C . THR B 1 337 ? -13.648 -28.938 -16.75 1 94.62 337 THR B C 1
ATOM 5118 O O . THR B 1 337 ? -14.703 -29.422 -17.141 1 94.62 337 THR B O 1
ATOM 5121 N N . GLU B 1 338 ? -12.469 -29.438 -17.016 1 95.19 338 GLU B N 1
ATOM 5122 C CA . GLU B 1 338 ? -12.344 -30.703 -17.734 1 95.19 338 GLU B CA 1
ATOM 5123 C C . GLU B 1 338 ? -11.055 -31.422 -17.359 1 95.19 338 GLU B C 1
ATOM 5125 O O . GLU B 1 338 ? -10.102 -30.797 -16.875 1 95.19 338 GLU B O 1
ATOM 5130 N N . THR B 1 339 ? -11.086 -32.719 -17.5 1 97.31 339 THR B N 1
ATOM 5131 C CA . THR B 1 339 ? -9.891 -33.531 -17.375 1 97.31 339 THR B CA 1
ATOM 5132 C C . THR B 1 339 ? -9.453 -34.062 -18.75 1 97.31 339 THR B C 1
ATOM 5134 O O . THR B 1 339 ? -10.289 -34.344 -19.594 1 97.31 339 THR B O 1
ATOM 5137 N N . ILE B 1 340 ? -8.195 -34.125 -18.953 1 97.75 340 ILE B N 1
ATOM 5138 C CA . ILE B 1 340 ? -7.672 -34.562 -20.234 1 97.75 340 ILE B CA 1
ATOM 5139 C C . ILE B 1 340 ? -6.516 -35.531 -20.016 1 97.75 340 ILE B C 1
ATOM 5141 O O . ILE B 1 340 ? -6.02 -35.656 -18.891 1 97.75 340 ILE B O 1
ATOM 5145 N N . ALA B 1 341 ? -6.133 -36.188 -21.125 1 97.88 341 ALA B N 1
ATOM 5146 C CA . ALA B 1 341 ? -4.957 -37.062 -21.109 1 97.88 341 ALA B CA 1
ATOM 5147 C C . ALA B 1 341 ? -3.695 -36.281 -21.469 1 97.88 341 ALA B C 1
ATOM 5149 O O . ALA B 1 341 ? -3.773 -35.156 -21.922 1 97.88 341 ALA B O 1
ATOM 5150 N N . LEU B 1 342 ? -2.635 -36.906 -21.172 1 97.44 342 LEU B N 1
ATOM 5151 C CA . LEU B 1 342 ? -1.329 -36.281 -21.375 1 97.44 342 LEU B CA 1
ATOM 5152 C C . LEU B 1 342 ? -1.153 -35.844 -22.828 1 97.44 342 LEU B C 1
ATOM 5154 O O . LEU B 1 342 ? -0.52 -34.844 -23.125 1 97.44 342 LEU B O 1
ATOM 5158 N N . ASP B 1 343 ? -1.713 -36.625 -23.781 1 97.75 343 ASP B N 1
ATOM 5159 C CA . ASP B 1 343 ? -1.495 -36.375 -25.203 1 97.75 343 ASP B CA 1
ATOM 5160 C C . ASP B 1 343 ? -2.535 -35.406 -25.75 1 97.75 343 ASP B C 1
ATOM 5162 O O . ASP B 1 343 ? -2.619 -35.188 -26.969 1 97.75 343 ASP B O 1
ATOM 5166 N N . GLU B 1 344 ? -3.291 -34.844 -24.85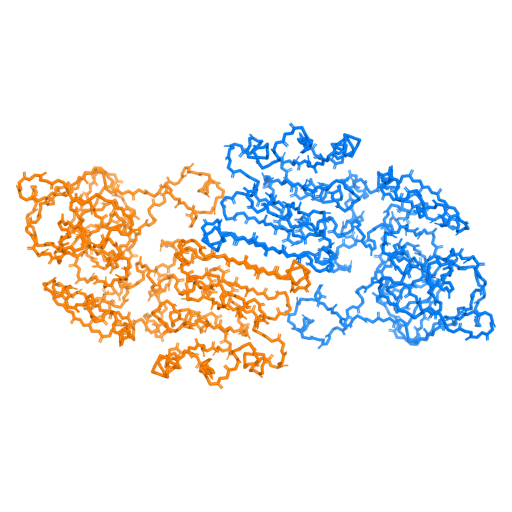9 1 98.19 344 GLU B N 1
ATOM 5167 C CA . GLU B 1 344 ? -4.348 -33.938 -25.297 1 98.19 344 GLU B CA 1
ATOM 5168 C C . GLU B 1 344 ? -4.035 -32.469 -24.906 1 98.19 344 GLU B C 1
ATOM 5170 O O . GLU B 1 344 ? -4.922 -31.625 -24.906 1 98.19 344 GLU B O 1
ATOM 5175 N N . VAL B 1 345 ? -2.77 -32.188 -24.594 1 98 345 VAL B N 1
ATOM 5176 C CA . VAL B 1 345 ? -2.371 -30.875 -24.125 1 98 345 VAL B CA 1
ATOM 5177 C C . VAL B 1 345 ? -2.531 -29.844 -25.234 1 98 345 VAL B C 1
ATOM 5179 O O . VAL B 1 345 ? -2.936 -28.703 -24.984 1 98 345 VAL B O 1
ATOM 5182 N N . ASN B 1 346 ? -2.297 -30.203 -26.531 1 97.69 346 ASN B N 1
ATOM 5183 C CA . ASN B 1 346 ? -2.51 -29.281 -27.641 1 97.69 346 ASN B CA 1
ATOM 5184 C C . ASN B 1 346 ? -3.971 -28.844 -27.734 1 97.69 346 ASN B C 1
ATOM 5186 O O . ASN B 1 346 ? -4.262 -27.672 -27.953 1 97.69 346 ASN B O 1
ATOM 5190 N N . GLU B 1 347 ? -4.797 -29.812 -27.578 1 96.19 347 GLU B N 1
ATOM 5191 C CA . GLU B 1 347 ? -6.223 -29.5 -27.609 1 96.19 347 GLU B CA 1
ATOM 5192 C C . GLU B 1 347 ? -6.609 -28.578 -26.453 1 96.19 347 GLU B C 1
ATOM 5194 O O . GLU B 1 347 ? -7.441 -27.688 -26.625 1 96.19 347 GLU B O 1
ATOM 5199 N N . ALA B 1 348 ? -6.02 -28.844 -25.312 1 96.44 348 ALA B N 1
ATOM 5200 C CA . ALA B 1 348 ? -6.293 -28 -24.141 1 96.44 348 ALA B CA 1
ATOM 5201 C C . ALA B 1 348 ? -5.84 -26.562 -24.391 1 96.44 348 ALA B C 1
ATOM 5203 O O . ALA B 1 348 ? -6.496 -25.625 -23.953 1 96.44 348 ALA B O 1
ATOM 5204 N N . PHE B 1 349 ? -4.699 -26.359 -25.062 1 95.5 349 PHE B N 1
ATOM 5205 C CA . PHE B 1 349 ? -4.227 -25.016 -25.422 1 95.5 349 PHE B CA 1
ATOM 5206 C C . PHE B 1 349 ? -5.242 -24.312 -26.312 1 95.5 349 PHE B C 1
ATOM 5208 O O . PHE B 1 349 ? -5.504 -23.125 -26.125 1 95.5 349 PHE B O 1
ATOM 5215 N N . GLU B 1 350 ? -5.84 -25.016 -27.203 1 93.44 350 GLU B N 1
ATOM 5216 C CA . GLU B 1 350 ? -6.859 -24.438 -28.062 1 93.44 350 GLU B CA 1
ATOM 5217 C C . GLU B 1 350 ? -8.109 -24.047 -27.281 1 93.44 350 GLU B C 1
ATOM 5219 O O . GLU B 1 350 ? -8.688 -22.984 -27.5 1 93.44 350 GLU B O 1
ATOM 5224 N N . THR B 1 351 ? -8.43 -24.953 -26.391 1 91.38 351 THR B N 1
ATOM 5225 C CA . THR B 1 351 ? -9.602 -24.719 -25.562 1 91.38 351 THR B CA 1
ATOM 5226 C C . THR B 1 351 ? -9.406 -23.469 -24.703 1 91.38 351 THR B C 1
ATOM 5228 O O . THR B 1 351 ? -10.344 -22.688 -24.5 1 91.38 351 THR B O 1
ATOM 5231 N N . MET B 1 352 ? -8.258 -23.297 -24.156 1 89.44 352 MET B N 1
ATOM 5232 C CA . MET B 1 352 ? -7.926 -22.156 -23.312 1 89.44 352 MET B CA 1
ATOM 5233 C C . MET B 1 352 ? -8.133 -20.844 -24.062 1 89.44 352 MET B C 1
ATOM 5235 O O . MET B 1 352 ? -8.562 -19.859 -23.469 1 89.44 352 MET B O 1
ATOM 5239 N N . LYS B 1 353 ? -7.875 -20.875 -25.328 1 83.38 353 LYS B N 1
ATOM 5240 C CA . LYS B 1 353 ? -7.992 -19.672 -26.156 1 83.38 353 LYS B CA 1
ATOM 5241 C C . LYS B 1 353 ? -9.453 -19.25 -26.297 1 83.38 353 LYS B C 1
ATOM 5243 O O . LYS B 1 353 ? -9.742 -18.078 -26.5 1 83.38 353 LYS B O 1
ATOM 5248 N N . SER B 1 354 ? -10.305 -20.203 -26.188 1 80.88 354 SER B N 1
ATOM 5249 C CA . SER B 1 354 ? -11.719 -19.906 -26.359 1 80.88 354 SER B CA 1
ATOM 5250 C C . SER B 1 354 ? -12.289 -19.172 -25.141 1 80.88 354 SER B C 1
ATOM 5252 O O . SER B 1 354 ? -13.312 -18.5 -25.25 1 80.88 354 SER B O 1
ATOM 5254 N N . GLY B 1 355 ? -11.664 -19.312 -24.031 1 78.44 355 GLY B N 1
ATOM 5255 C CA . GLY B 1 355 ? -12.102 -18.656 -22.812 1 78.44 355 GLY B CA 1
ATOM 5256 C C . GLY B 1 355 ? -13.234 -19.391 -22.125 1 78.44 355 GLY B C 1
ATOM 5257 O O . GLY B 1 355 ? -13.805 -18.891 -21.141 1 78.44 355 GLY B O 1
ATOM 5258 N N . ASP B 1 356 ? -13.594 -20.547 -22.484 1 79.25 356 ASP B N 1
ATOM 5259 C CA . ASP B 1 356 ? -14.75 -21.281 -21.969 1 79.25 356 ASP B CA 1
ATOM 5260 C C . ASP B 1 356 ? -14.367 -22.188 -20.812 1 79.25 356 ASP B C 1
ATOM 5262 O O . ASP B 1 356 ? -15.227 -22.797 -20.188 1 79.25 356 ASP B O 1
ATOM 5266 N N . VAL B 1 357 ? -13.109 -22.234 -20.531 1 88 357 VAL B N 1
ATOM 5267 C CA . VAL B 1 357 ? -12.625 -23.141 -19.484 1 88 357 VAL B CA 1
ATOM 5268 C C . VAL B 1 357 ? -11.883 -22.344 -18.422 1 88 357 VAL B C 1
ATOM 5270 O O . VAL B 1 357 ? -11.148 -21.406 -18.734 1 88 357 VAL B O 1
ATOM 5273 N N . LEU B 1 358 ? -12.172 -22.734 -17.125 1 91.75 358 LEU B N 1
ATOM 5274 C CA . LEU B 1 358 ? -11.328 -22.172 -16.078 1 91.75 358 LEU B CA 1
ATOM 5275 C C . LEU B 1 358 ? -9.977 -22.875 -16.031 1 91.75 358 LEU B C 1
ATOM 5277 O O . LEU B 1 358 ? -8.938 -22.234 -16.172 1 91.75 358 LEU B O 1
ATOM 5281 N N . ARG B 1 359 ? -10.086 -24.25 -15.914 1 94.56 359 ARG B N 1
ATOM 5282 C CA . ARG B 1 359 ? -8.844 -25.016 -15.977 1 94.56 359 ARG B CA 1
ATOM 5283 C C . ARG B 1 359 ? -9.078 -26.406 -16.547 1 94.56 359 ARG B C 1
ATOM 5285 O O . ARG B 1 359 ? -10.047 -27.078 -16.188 1 94.56 359 ARG B O 1
ATOM 5292 N N . SER B 1 360 ? -8.266 -26.719 -17.547 1 96.44 360 SER B N 1
ATOM 5293 C CA . SER B 1 360 ? -8.094 -28.125 -17.922 1 96.44 360 SER B CA 1
ATOM 5294 C C . SER B 1 360 ? -7.047 -28.797 -17.031 1 96.44 360 SER B C 1
ATOM 5296 O O . SER B 1 360 ? -6.031 -28.188 -16.688 1 96.44 360 SER B O 1
ATOM 5298 N N . VAL B 1 361 ? -7.336 -30.047 -16.656 1 98.19 361 VAL B N 1
ATOM 5299 C CA . VAL B 1 361 ? -6.402 -30.766 -15.789 1 98.19 361 VAL B CA 1
ATOM 5300 C C . VAL B 1 361 ? -6.016 -32.094 -16.422 1 98.19 361 VAL B C 1
ATOM 5302 O O . VAL B 1 361 ? -6.887 -32.906 -16.766 1 98.19 361 VAL B O 1
ATOM 5305 N N . VAL B 1 362 ? -4.75 -32.281 -16.625 1 98.38 362 VAL B N 1
ATOM 5306 C CA . VAL B 1 362 ? -4.23 -33.594 -17.047 1 98.38 362 VAL B CA 1
ATOM 5307 C C . VAL B 1 362 ? -4.309 -34.562 -15.891 1 98.38 362 VAL B C 1
ATOM 5309 O O . VAL B 1 362 ? -3.875 -34.281 -14.773 1 98.38 362 VAL B O 1
ATOM 5312 N N . VAL B 1 363 ? -4.863 -35.688 -16.125 1 97.56 363 VAL B N 1
ATOM 5313 C CA . VAL B 1 363 ? -4.914 -36.75 -15.125 1 97.56 363 VAL B CA 1
ATOM 5314 C C . VAL B 1 363 ? -4.082 -37.938 -15.602 1 97.56 363 VAL B C 1
ATOM 5316 O O . VAL B 1 363 ? -4.25 -38.438 -16.719 1 97.56 363 VAL B O 1
ATOM 5319 N N . LEU B 1 364 ? -3.197 -38.375 -14.727 1 95.81 364 LEU B N 1
ATOM 5320 C CA . LEU B 1 364 ? -2.268 -39.438 -15.086 1 95.81 364 LEU B CA 1
ATOM 5321 C C . LEU B 1 364 ? -2.566 -40.719 -14.305 1 95.81 364 LEU B C 1
ATOM 5323 O O . LEU B 1 364 ? -3.104 -40.656 -13.195 1 95.81 364 LEU B O 1
#

Radius of gyration: 29.89 Å; Cα contacts (8 Å, |Δi|>4): 2055; chains: 2; bounding box: 49×92×64 Å